Protein AF-A0A0K0ETH6-F1 (afdb_monomer_lite)

Radius of gyration: 36.48 Å; chains: 1; bounding box: 104×63×107 Å

pLDDT: mean 75.82, std 18.04, range [32.09, 97.75]

Foldseek 3Di:
DDVVVVVPDQQAAAAFFWADEPVDQDTAAADPQWGFDPPPRNRHTDHFPAADFLLLVLLVVLLLCQLVVVLVVVLVVVLVVVVVVVVVVVVVVVVVVVVVVVVVVVVVVVVVVVVVVVPPVDDDDDDDDPPVVVVVVVVVVVVVVVVVVPPPPPPDPPDPVNVCLSCVLSVLSNVLSCVLRVVLLVCLCCCFPVHNDNTFGWPDDLDLCLVPSVNSNPPPPPPPDDPVSVPCPDYYPHSGPPLLVSSLSSLVVSLVSLVVSLVVCCVVCVVPDDDDCVSSVVSNVSSVVSNVCCSVPVSVCSVCVLVVLQVVLLVLLLVLQVPFDPPRVVSVVVCCVPPVPSVVSNVVSLVSNLSSQLSVCSSPDVDPVSNVVSNVVSCCCVVVVVVVCVVCVVVVVVVVVVVCVVVVVVVCPDPVVVVVVVVVVVVVVVVVVD

Sequence (434 aa):
MNIDTLLNESPPPCPSICGRTNDSNICGPCPYGTKTFIGNKNSLCMPCIERLSWFETCFLIFYFAVPFIINGKRIVLNYFYIDCLSRWKDYENIEIYDDEKTFKFEDSEISKNDDILKNEDNKIENNIEEEDVIDVIEELDVIERQSLSGSDYDYEKRTTKENIMAYLPFIEHLVILIIETIIPTFLSIYLIPPSFSFIVNSCRTDDLRDWYPFFNSVPEFSKGTNFLTRKSKSCSYEIVFPLFSLPILYSIISLFVYIITRTTIYLFSRFRYTLSSTPIHVGLWVYPIQLFLHLFFGGIIYTYFPFICIIYSFRQYSHDLDELSAPFLTSLYNELKTNLLFLFKIIICTLIYYLAFFSMFSKYHESRLDFFTAAVFSIIPTILFPQLKRFFKPFLKDKDTNYQQQNGEDFFNSEEMLQLREALRENRERRNEL

Secondary structure (DSSP, 8-state):
--HHHHHSSPPPPPSTT-BB-TT-SS-BPPPTTEEPPTT-TT-B-EE--EEPPHHHHHHHHHHHHHHHHHHHHHHHHHHHHHHHHHHHHHHHHHHHHHHHHHHHHHHHHHHHHHHHTTTTTS-------TTHHHHHHHHHHHHHHHHHHHSSS------HHHHHHHHHHHHHHHHHHHHHHHHHHHHHHHHSSSTT-SPPEE-----HHHH-GGGG----S-SSS-GGGTT-----S-SSTTTTHHHHHHHHHHHHHHHHHHHHHHHHHTTTS---SHHHHHHHHHHHHHHHHHHHHHHHHHHHHHHHHHHHHHHHHHHHHHSPPSSHHHHHHHHHHH-HHHHHHHHHHHHHHHHHHHHHHHHH---THHHHHHHHHHHHHHHHHHHHHHHHHHHHHHHHHHHHHHHHHHHHT-HHHHHHHHHHHHHHHHHHH-

InterPro domains:
  IPR008485 JNK1/MAPK8-associated membrane protein [PF05571] (172-394)
  IPR008485 JNK1/MAPK8-associated membrane protein [PTHR12740] (12-391)

Structure (mmCIF, N/CA/C/O backbone):
data_AF-A0A0K0ETH6-F1
#
_entry.id   AF-A0A0K0ETH6-F1
#
loop_
_atom_site.group_PDB
_atom_site.id
_atom_site.type_symbol
_atom_site.label_atom_id
_atom_site.label_alt_id
_atom_site.label_comp_id
_atom_site.label_asym_id
_atom_site.label_entity_id
_atom_site.label_seq_id
_atom_site.pdbx_PDB_ins_code
_atom_site.Cartn_x
_atom_site.Cartn_y
_atom_site.Cartn_z
_atom_site.occupancy
_atom_site.B_iso_or_equiv
_atom_site.auth_seq_id
_atom_site.auth_comp_id
_atom_site.auth_asym_id
_atom_site.auth_atom_id
_atom_site.pdbx_PDB_model_num
ATOM 1 N N . MET A 1 1 ? -46.481 -14.954 37.388 1.00 38.75 1 MET A N 1
ATOM 2 C CA . MET A 1 1 ? -45.051 -14.915 37.011 1.00 38.75 1 MET A CA 1
ATOM 3 C C . MET A 1 1 ? -44.347 -14.025 38.010 1.00 38.75 1 MET A C 1
ATOM 5 O O . MET A 1 1 ? -44.815 -12.913 38.214 1.00 38.75 1 MET A O 1
ATOM 9 N N . ASN A 1 2 ? -43.325 -14.537 38.697 1.00 42.53 2 ASN A N 1
ATOM 10 C CA . ASN A 1 2 ? -42.623 -13.776 39.725 1.00 42.53 2 ASN A CA 1
ATOM 11 C C . ASN A 1 2 ? -41.665 -12.778 39.047 1.00 42.53 2 ASN A C 1
ATOM 13 O O . ASN A 1 2 ? -40.965 -13.145 38.101 1.00 42.53 2 ASN A O 1
ATOM 17 N N . ILE A 1 3 ? -41.660 -11.518 39.478 1.00 53.91 3 ILE A N 1
ATOM 18 C CA . ILE A 1 3 ? -40.827 -10.458 38.879 1.00 53.91 3 ILE A CA 1
ATOM 19 C C . ILE A 1 3 ? -39.336 -10.800 39.042 1.00 53.91 3 ILE A C 1
ATOM 21 O O . ILE A 1 3 ? -38.544 -10.564 38.134 1.00 53.91 3 ILE A O 1
ATOM 25 N N . ASP A 1 4 ? -38.988 -11.496 40.125 1.00 47.59 4 ASP A N 1
ATOM 26 C CA . ASP A 1 4 ? -37.625 -11.955 40.408 1.00 47.59 4 ASP A CA 1
ATOM 27 C C . ASP A 1 4 ? -37.131 -13.014 39.407 1.00 47.59 4 ASP A C 1
ATOM 29 O O . ASP A 1 4 ? -35.952 -13.046 39.062 1.00 47.59 4 ASP A O 1
ATOM 33 N N . THR A 1 5 ? -38.032 -13.849 38.868 1.00 48.22 5 THR A N 1
ATOM 34 C CA . THR A 1 5 ? -37.679 -14.805 37.799 1.00 48.22 5 THR A CA 1
ATOM 35 C C . THR A 1 5 ? -37.432 -14.130 36.449 1.00 48.22 5 THR A C 1
ATOM 37 O O . THR A 1 5 ? -36.639 -14.648 35.677 1.00 48.22 5 THR A O 1
ATOM 40 N N . LEU A 1 6 ? -38.033 -12.962 36.179 1.00 49.34 6 LEU A N 1
ATOM 41 C CA . LEU A 1 6 ? -37.735 -12.162 34.978 1.00 49.34 6 LEU A CA 1
ATOM 42 C C . LEU A 1 6 ? -36.448 -11.333 35.126 1.00 49.34 6 LEU A C 1
ATOM 44 O O . LEU A 1 6 ? -35.823 -10.998 34.125 1.00 49.34 6 LEU A O 1
ATOM 48 N N . LEU A 1 7 ? -36.050 -10.994 36.356 1.00 53.75 7 LEU A N 1
ATOM 49 C CA . LEU A 1 7 ? -34.825 -10.235 36.640 1.00 53.75 7 LEU A CA 1
ATOM 50 C C . LEU A 1 7 ? -33.562 -11.109 36.666 1.00 53.75 7 LEU A C 1
ATOM 52 O O . LEU A 1 7 ? -32.479 -10.604 36.386 1.00 53.75 7 LEU A O 1
ATOM 56 N N . ASN A 1 8 ? -33.697 -12.405 36.969 1.00 53.88 8 ASN A N 1
ATOM 57 C CA . ASN A 1 8 ? -32.583 -13.361 36.961 1.00 53.88 8 ASN A CA 1
ATOM 58 C C . ASN A 1 8 ? -32.344 -14.038 35.601 1.00 53.88 8 ASN A C 1
ATOM 60 O O . ASN A 1 8 ? -31.378 -14.791 35.459 1.00 53.88 8 ASN A O 1
ATOM 64 N N . GLU A 1 9 ? -33.190 -13.795 34.599 1.00 63.41 9 GLU A N 1
ATOM 65 C CA . GLU A 1 9 ? -32.911 -14.250 33.239 1.00 63.41 9 GLU A CA 1
ATOM 66 C C . GLU A 1 9 ? -31.835 -13.367 32.602 1.00 63.41 9 GLU A C 1
ATOM 68 O O . GLU A 1 9 ? -31.901 -12.137 32.627 1.00 63.41 9 GLU A O 1
ATOM 73 N N . SER A 1 10 ? -30.822 -14.013 32.018 1.00 68.94 10 SER A N 1
ATOM 74 C CA . SER A 1 10 ? -29.801 -13.336 31.221 1.00 68.94 10 SER A CA 1
ATOM 75 C C . SER A 1 10 ? -30.487 -12.432 30.193 1.00 68.94 10 SER A C 1
ATOM 77 O O . SER A 1 10 ? -31.340 -12.923 29.444 1.00 68.94 10 SER A O 1
ATOM 79 N N . PRO A 1 11 ? -30.136 -11.139 30.123 1.00 72.50 11 PRO A N 1
ATOM 80 C CA . PRO A 1 11 ? -30.826 -10.213 29.244 1.00 72.50 11 PRO A CA 1
ATOM 81 C C . PRO A 1 11 ? -30.662 -10.656 27.780 1.00 72.50 11 PRO A C 1
ATOM 83 O O . PRO A 1 11 ? -29.593 -11.155 27.412 1.00 72.50 11 PRO A O 1
ATOM 86 N N . PRO A 1 12 ? -31.687 -10.471 26.924 1.00 75.62 12 PRO A N 1
ATOM 87 C CA . PRO A 1 12 ? -31.698 -11.013 25.564 1.00 75.62 12 PRO A CA 1
ATOM 88 C C . PRO A 1 12 ? -30.468 -10.554 24.769 1.00 75.62 12 PRO A C 1
ATOM 90 O O . PRO A 1 12 ? -29.961 -9.461 25.038 1.00 75.62 12 PRO A O 1
ATOM 93 N N . PRO A 1 13 ? -29.977 -11.333 23.792 1.00 77.31 13 PRO A N 1
ATOM 94 C CA . PRO A 1 13 ? -28.817 -10.944 22.998 1.00 77.31 13 PRO A CA 1
ATOM 95 C C . PRO A 1 13 ? -29.062 -9.604 22.296 1.00 77.31 13 PRO A C 1
ATOM 97 O O . PRO A 1 13 ? -30.177 -9.294 21.864 1.00 77.31 13 PRO A O 1
ATOM 100 N N . CYS A 1 14 ? -28.011 -8.797 22.196 1.00 78.44 14 CYS A N 1
ATOM 101 C CA . CYS A 1 14 ? -28.072 -7.527 21.494 1.00 78.44 14 CYS A CA 1
ATOM 102 C C . CYS A 1 14 ? -28.240 -7.744 19.983 1.00 78.44 14 CYS A C 1
ATOM 104 O O . CYS A 1 14 ? -27.740 -8.729 19.438 1.00 78.44 14 CYS A O 1
ATOM 106 N N . PRO A 1 15 ? -28.951 -6.839 19.287 1.00 74.75 15 PRO A N 1
ATOM 107 C CA . PRO A 1 15 ? -29.148 -6.963 17.850 1.00 74.75 15 PRO A CA 1
ATOM 108 C C . PRO A 1 15 ? -27.839 -6.727 17.086 1.00 74.75 15 PRO A C 1
ATOM 110 O O . PRO A 1 15 ? -27.066 -5.833 17.427 1.00 74.75 15 PRO A O 1
ATOM 113 N N . SER A 1 16 ? -27.644 -7.473 15.993 1.00 72.69 16 SER A N 1
ATOM 114 C CA . SER A 1 16 ? -26.513 -7.305 15.068 1.00 72.69 16 SER A CA 1
ATOM 115 C C . SER A 1 16 ? -25.158 -7.282 15.804 1.00 72.69 16 SER A C 1
ATOM 117 O O . SER A 1 16 ? -24.891 -8.163 16.616 1.00 72.69 16 SER A O 1
ATOM 119 N N . ILE A 1 17 ? -24.311 -6.286 15.531 1.00 76.25 17 ILE A N 1
ATOM 120 C CA . ILE A 1 17 ? -22.957 -6.125 16.085 1.00 76.25 17 ILE A CA 1
ATOM 121 C C . ILE A 1 17 ? -22.964 -5.155 17.286 1.00 76.25 17 ILE A C 1
ATOM 123 O O . ILE A 1 17 ? -21.975 -4.499 17.607 1.00 76.25 17 ILE A O 1
ATOM 127 N N . CYS A 1 18 ? -24.107 -5.009 17.963 1.00 82.00 18 CYS A N 1
ATOM 128 C CA . CYS A 1 18 ? -24.177 -4.302 19.242 1.00 82.00 18 CYS A CA 1
ATOM 129 C C . CYS A 1 18 ? -23.638 -5.184 20.372 1.00 82.00 18 CYS A C 1
ATOM 131 O O . CYS A 1 18 ? -23.756 -6.411 20.333 1.00 82.00 18 CYS A O 1
ATOM 133 N N . GLY A 1 19 ? -23.145 -4.546 21.430 1.00 85.44 19 GLY A N 1
ATOM 134 C CA . GLY A 1 19 ? -22.772 -5.238 22.654 1.00 85.44 19 GLY A CA 1
ATOM 135 C C . GLY A 1 19 ? -23.094 -4.472 23.927 1.00 85.44 19 GLY A C 1
ATOM 136 O O . GLY A 1 19 ? -23.619 -3.359 23.897 1.00 85.44 19 GLY A O 1
ATOM 137 N N . ARG A 1 20 ? -22.804 -5.110 25.057 1.00 85.81 20 ARG A N 1
ATOM 138 C CA . ARG A 1 20 ? -22.925 -4.555 26.408 1.00 85.81 20 ARG A CA 1
ATOM 139 C C . ARG A 1 20 ? -21.550 -4.362 27.024 1.00 85.81 20 ARG A C 1
ATOM 141 O O . ARG A 1 20 ? -20.663 -5.191 26.831 1.00 85.81 20 ARG A O 1
ATOM 148 N N . THR A 1 21 ? -21.396 -3.306 27.807 1.00 85.12 21 THR A N 1
ATOM 149 C CA . THR A 1 21 ? -20.280 -3.165 28.749 1.00 85.12 21 THR A CA 1
ATOM 150 C C . THR A 1 21 ? -20.641 -3.852 30.071 1.00 85.12 21 THR A C 1
ATOM 152 O O . THR A 1 21 ? -21.822 -4.035 30.358 1.00 85.12 21 THR A O 1
ATOM 155 N N . ASN A 1 22 ? -19.648 -4.244 30.881 1.00 78.19 22 ASN A N 1
ATOM 156 C CA . ASN A 1 22 ? -19.870 -4.978 32.143 1.00 78.19 22 ASN A CA 1
ATOM 157 C C . ASN A 1 22 ? -20.860 -4.287 33.102 1.00 78.19 22 ASN A C 1
ATOM 159 O O . ASN A 1 22 ? -21.547 -4.965 33.858 1.00 78.19 22 ASN A O 1
ATOM 163 N N . ASP A 1 23 ? -20.961 -2.959 33.033 1.00 74.81 23 ASP A N 1
ATOM 164 C CA . ASP A 1 23 ? -21.753 -2.147 33.960 1.00 74.81 23 ASP A CA 1
ATOM 165 C C . ASP A 1 23 ? -23.173 -1.835 33.452 1.00 74.81 23 ASP A C 1
ATOM 167 O O . ASP A 1 23 ? -23.941 -1.157 34.136 1.00 74.81 23 ASP A O 1
ATOM 171 N N . SER A 1 24 ? -23.544 -2.285 32.244 1.00 78.19 24 SER A N 1
ATOM 172 C CA . SER A 1 24 ? -24.794 -1.881 31.591 1.00 78.19 24 SER A CA 1
ATOM 173 C C . SER A 1 24 ? -25.558 -3.046 30.964 1.00 78.19 24 SER A C 1
ATOM 175 O O . SER A 1 24 ? -25.064 -3.760 30.095 1.00 78.19 24 SER A O 1
ATOM 177 N N . ASN A 1 25 ? -26.844 -3.158 31.309 1.00 77.81 25 ASN A N 1
ATOM 178 C CA . ASN A 1 25 ? -27.786 -4.056 30.630 1.00 77.81 25 ASN A CA 1
ATOM 179 C C . ASN A 1 25 ? -28.265 -3.509 29.269 1.00 77.81 25 ASN A C 1
ATOM 181 O O . ASN A 1 25 ? -28.985 -4.197 28.535 1.00 77.81 25 ASN A O 1
ATOM 185 N N . ILE A 1 26 ? -27.870 -2.283 28.913 1.00 81.75 26 ILE A N 1
ATOM 186 C CA . ILE A 1 26 ? -28.287 -1.594 27.691 1.00 81.75 26 ILE A CA 1
ATOM 187 C C . ILE A 1 26 ? -27.342 -1.976 26.549 1.00 81.75 26 ILE A C 1
ATOM 189 O O . ILE A 1 26 ? -26.128 -1.828 26.653 1.00 81.75 26 ILE A O 1
ATOM 193 N N . CYS A 1 27 ? -27.913 -2.442 25.441 1.00 82.25 27 CYS A N 1
ATOM 194 C CA . CYS A 1 27 ? -27.169 -2.690 24.211 1.00 82.25 27 CYS A CA 1
ATOM 195 C C . CYS A 1 27 ? -26.740 -1.370 23.565 1.00 82.25 27 CYS A C 1
ATOM 197 O O . CYS A 1 27 ? -27.573 -0.490 23.338 1.00 82.25 27 CYS A O 1
ATOM 199 N N . GLY A 1 28 ? -25.464 -1.265 23.216 1.00 83.56 28 GLY A N 1
ATOM 200 C CA . GLY A 1 28 ? -24.889 -0.100 22.560 1.00 83.56 28 GLY A CA 1
ATOM 201 C C . GLY A 1 28 ? -23.697 -0.464 21.674 1.00 83.56 28 GLY A C 1
ATOM 202 O O . GLY A 1 28 ? -23.414 -1.646 21.450 1.00 83.56 28 GLY A O 1
ATOM 203 N N . PRO A 1 29 ? -23.005 0.541 21.121 1.00 83.94 29 PRO A N 1
ATOM 204 C CA . PRO A 1 29 ? -21.760 0.308 20.410 1.00 83.94 29 PRO A CA 1
ATOM 205 C C . PRO A 1 29 ? -20.664 -0.136 21.387 1.00 83.94 29 PRO A C 1
ATOM 207 O O . PRO A 1 29 ? -20.523 0.430 22.472 1.00 83.94 29 PRO A O 1
ATOM 210 N N . CYS A 1 30 ? -19.872 -1.130 20.988 1.00 86.06 30 CYS A N 1
ATOM 211 C CA . CYS A 1 30 ? -18.699 -1.519 21.759 1.00 86.06 30 CYS A CA 1
ATOM 212 C C . CYS A 1 30 ? -17.634 -0.412 21.730 1.00 86.06 30 CYS A C 1
ATOM 214 O O . CYS A 1 30 ? -17.462 0.231 20.689 1.00 86.06 30 CYS A O 1
ATOM 216 N N . PRO A 1 31 ? -16.936 -0.162 22.854 1.00 87.06 31 PRO A N 1
ATOM 217 C CA . PRO A 1 31 ? -15.847 0.805 22.893 1.00 87.06 31 PRO A CA 1
ATOM 218 C C . PRO A 1 31 ? -14.707 0.412 21.943 1.00 87.06 31 PRO A C 1
ATOM 220 O O . PRO A 1 31 ? -14.539 -0.754 21.583 1.00 87.06 31 PRO A O 1
ATOM 223 N N . TYR A 1 32 ? -13.912 1.405 21.549 1.00 87.25 32 TYR A N 1
ATOM 224 C CA . TYR A 1 32 ? -12.754 1.238 20.671 1.00 87.25 32 TYR A CA 1
ATOM 225 C C . TYR A 1 32 ? -11.799 0.137 21.171 1.00 87.25 32 TYR A C 1
ATOM 227 O O . TYR A 1 32 ? -11.487 0.085 22.361 1.00 87.25 32 TYR A O 1
ATOM 235 N N . GLY A 1 33 ? -11.355 -0.752 20.276 1.00 88.19 33 GLY A N 1
ATOM 236 C CA . GLY A 1 33 ? -10.513 -1.905 20.627 1.00 88.19 33 GLY A CA 1
ATOM 237 C C . GLY A 1 33 ? -11.254 -3.079 21.289 1.00 88.19 33 GLY A C 1
ATOM 238 O O . GLY A 1 33 ? -10.616 -3.978 21.842 1.00 88.19 33 GLY A O 1
ATOM 239 N N . THR A 1 34 ? -12.590 -3.092 21.255 1.00 88.56 34 THR A N 1
ATOM 240 C CA . THR A 1 34 ? -13.409 -4.199 21.769 1.00 88.56 34 THR A CA 1
ATOM 241 C C . THR A 1 34 ? -14.426 -4.668 20.725 1.00 88.56 34 THR A C 1
ATOM 243 O O . THR A 1 34 ? -14.954 -3.857 19.964 1.00 88.56 34 THR A O 1
ATOM 246 N N . LYS A 1 35 ? -14.726 -5.973 20.695 1.00 86.00 35 LYS A N 1
ATOM 247 C CA . LYS A 1 35 ? -15.758 -6.564 19.823 1.00 86.00 35 LYS A CA 1
ATOM 248 C C . LYS A 1 35 ? -16.687 -7.496 20.595 1.00 86.00 35 LYS A C 1
ATOM 250 O O . LYS A 1 35 ? -16.328 -8.010 21.655 1.00 86.00 35 LYS A O 1
ATOM 255 N N . THR A 1 36 ? -17.877 -7.747 20.053 1.00 83.50 36 THR A N 1
ATOM 256 C CA . THR A 1 36 ? -18.695 -8.890 20.473 1.00 83.50 36 THR A CA 1
ATOM 257 C C . THR A 1 36 ? -18.325 -10.119 19.651 1.00 83.50 36 THR A C 1
ATOM 259 O O . THR A 1 36 ? -18.040 -10.028 18.459 1.00 83.50 36 THR A O 1
ATOM 262 N N . PHE A 1 37 ? -18.330 -11.289 20.286 1.00 76.25 37 PHE A N 1
ATOM 263 C CA . PHE A 1 37 ? -18.183 -12.557 19.578 1.00 76.25 37 PHE A CA 1
ATOM 264 C C . PHE A 1 37 ? -19.560 -13.101 19.197 1.00 76.25 37 PHE A C 1
ATOM 266 O O . PHE A 1 37 ? -20.461 -13.194 20.041 1.00 76.25 37 PHE A O 1
ATOM 273 N N . ILE A 1 38 ? -19.713 -13.484 17.928 1.00 69.19 38 ILE A N 1
ATOM 274 C CA . ILE A 1 38 ? -20.918 -14.146 17.421 1.00 69.19 38 ILE A CA 1
ATOM 275 C C . ILE A 1 38 ? -21.106 -15.453 18.205 1.00 69.19 38 ILE A C 1
ATOM 277 O O . ILE A 1 38 ? -20.204 -16.281 18.274 1.00 69.19 38 ILE A O 1
ATOM 281 N N . GLY A 1 39 ? -22.270 -15.620 18.838 1.00 67.00 39 GLY A N 1
ATOM 282 C CA . GLY A 1 39 ? -22.587 -16.778 19.685 1.00 67.00 39 GLY A CA 1
ATOM 283 C C . GLY A 1 39 ? -22.498 -16.528 21.196 1.00 67.00 39 GLY A C 1
ATOM 284 O O . GLY A 1 39 ? -22.992 -17.349 21.971 1.00 67.00 39 GLY A O 1
ATOM 285 N N . ASN A 1 40 ? -21.962 -15.385 21.647 1.00 71.62 40 ASN A N 1
ATOM 286 C CA . ASN A 1 40 ? -22.077 -15.005 23.055 1.00 71.62 40 ASN A CA 1
ATOM 287 C C . ASN A 1 40 ? -23.534 -14.628 23.379 1.00 71.62 40 ASN A C 1
ATOM 289 O O . ASN A 1 40 ? -24.024 -13.591 22.930 1.00 71.62 40 ASN A O 1
ATOM 293 N N . LYS A 1 41 ? -24.206 -15.446 24.201 1.00 71.38 41 LYS A N 1
ATOM 294 C CA . LYS A 1 41 ? -25.609 -15.243 24.609 1.00 71.38 41 LYS A CA 1
ATOM 295 C C . LYS A 1 41 ? -25.866 -13.865 25.230 1.00 71.38 41 LYS A C 1
ATOM 297 O O . LYS A 1 41 ? -26.945 -13.315 25.043 1.00 71.38 41 LYS A O 1
ATOM 302 N N . ASN A 1 42 ? -24.873 -13.300 25.919 1.00 79.94 42 ASN A N 1
ATOM 303 C CA . ASN A 1 42 ? -25.017 -12.029 26.631 1.00 79.94 42 ASN A CA 1
ATOM 304 C C . ASN A 1 42 ? -24.625 -10.810 25.780 1.00 79.94 42 ASN A C 1
ATOM 306 O O . ASN A 1 42 ? -24.842 -9.679 26.222 1.00 79.94 42 ASN A O 1
ATOM 310 N N . SER A 1 43 ? -24.039 -11.029 24.593 1.00 83.06 43 SER A N 1
ATOM 311 C CA . SER A 1 43 ? -23.492 -9.982 23.716 1.00 83.06 43 SER A CA 1
ATOM 312 C C . SER A 1 43 ? -22.540 -9.019 24.442 1.00 83.06 43 SER A C 1
ATOM 314 O O . SER A 1 43 ? -22.608 -7.809 24.255 1.00 83.06 43 SER A O 1
ATOM 316 N N . LEU A 1 44 ? -21.662 -9.536 25.303 1.00 86.88 44 LEU A N 1
ATOM 317 C CA . LEU A 1 44 ? -20.697 -8.712 26.035 1.00 86.88 44 LEU A CA 1
ATOM 318 C C . LEU A 1 44 ? -19.565 -8.242 25.105 1.00 86.88 44 LEU A C 1
ATOM 320 O O . LEU A 1 44 ? -19.021 -9.050 24.348 1.00 86.88 44 LEU A O 1
ATOM 324 N N . CYS A 1 45 ? -19.200 -6.962 25.181 1.00 88.69 45 CYS A N 1
ATOM 325 C CA . CYS A 1 45 ? -18.022 -6.413 24.512 1.00 88.69 45 CYS A CA 1
ATOM 326 C C . CYS A 1 45 ? -16.760 -6.909 25.224 1.00 88.69 45 CYS A C 1
ATOM 328 O O . CYS A 1 45 ? -16.571 -6.653 26.413 1.00 88.69 45 CYS A O 1
ATOM 330 N N . MET A 1 46 ? -15.896 -7.610 24.496 1.00 88.31 46 MET A N 1
ATOM 331 C CA . MET A 1 46 ? -14.624 -8.111 25.009 1.00 88.31 46 MET A CA 1
ATOM 332 C C . MET A 1 46 ? -13.462 -7.374 24.340 1.00 88.31 46 MET A C 1
ATOM 334 O O . MET A 1 46 ? -13.541 -7.075 23.145 1.00 88.31 46 MET A O 1
ATOM 338 N N . PRO A 1 47 ? -12.384 -7.072 25.082 1.00 89.69 47 PRO A N 1
ATOM 339 C CA . PRO A 1 47 ? -11.194 -6.472 24.501 1.00 89.69 47 PRO A CA 1
ATOM 340 C C . PRO A 1 47 ? -10.532 -7.425 23.514 1.00 89.69 47 PRO A C 1
ATOM 342 O O . PRO A 1 47 ? -10.487 -8.639 23.723 1.00 89.69 47 PRO A O 1
ATOM 345 N N . CYS A 1 48 ? -9.988 -6.856 22.448 1.00 90.38 48 CYS A N 1
ATOM 346 C CA . CYS A 1 48 ? -9.214 -7.614 21.484 1.00 90.38 48 CYS A CA 1
ATOM 347 C C . CYS A 1 48 ? -7.811 -7.854 22.045 1.00 90.38 48 CYS A C 1
ATOM 349 O O . CYS A 1 48 ? -7.053 -6.919 22.304 1.00 90.38 48 CYS A O 1
ATOM 351 N N . ILE A 1 49 ? -7.516 -9.127 22.317 1.00 91.06 49 ILE A N 1
ATOM 352 C CA . ILE A 1 49 ? -6.265 -9.597 22.938 1.00 91.06 49 ILE A CA 1
ATOM 353 C C . ILE A 1 49 ? -5.478 -10.495 21.962 1.00 91.06 49 ILE A C 1
ATOM 355 O O . ILE A 1 49 ? -4.341 -10.878 22.229 1.00 91.06 49 ILE A O 1
ATOM 359 N N . GLU A 1 50 ? -6.063 -10.842 20.814 1.00 91.25 50 GLU A N 1
ATOM 360 C CA . GLU A 1 50 ? -5.400 -11.675 19.813 1.00 91.25 50 GLU A CA 1
ATOM 361 C C . GLU A 1 50 ? -4.245 -10.903 19.171 1.00 91.25 50 GLU A C 1
ATOM 363 O O . GLU A 1 50 ? -4.298 -9.686 19.008 1.00 91.25 50 GLU A O 1
ATOM 368 N N . ARG A 1 51 ? -3.174 -11.610 18.807 1.00 91.62 51 ARG A N 1
ATOM 369 C CA . ARG A 1 51 ? -2.071 -11.012 18.048 1.00 91.62 51 ARG A CA 1
ATOM 370 C C . ARG A 1 51 ? -2.446 -10.921 16.576 1.00 91.62 51 ARG A C 1
ATOM 372 O O . ARG A 1 51 ? -3.245 -11.719 16.094 1.00 91.62 51 ARG A O 1
ATOM 379 N N . LEU A 1 52 ? -1.806 -9.994 15.867 1.00 92.56 52 LEU A N 1
ATOM 380 C CA . LEU A 1 52 ? -1.899 -9.936 14.415 1.00 92.56 52 LEU A CA 1
ATOM 381 C C . LEU A 1 52 ? -1.477 -11.271 13.788 1.00 92.56 52 LEU A C 1
ATOM 383 O O . LEU A 1 52 ? -0.390 -11.787 14.060 1.00 92.56 52 LEU A O 1
ATOM 387 N N . SER A 1 53 ? -2.329 -11.805 12.922 1.00 91.50 53 SER A N 1
ATOM 388 C CA . SER A 1 53 ? -1.979 -12.927 12.060 1.00 91.50 53 SER A CA 1
ATOM 389 C C . SER A 1 53 ? -0.926 -12.514 11.027 1.00 91.50 53 SER A C 1
ATOM 391 O O . SER A 1 53 ? -0.702 -11.330 10.744 1.00 91.50 53 SER A O 1
ATOM 393 N N . TRP A 1 54 ? -0.273 -13.502 10.418 1.00 91.81 54 TRP A N 1
ATOM 394 C CA . TRP A 1 54 ? 0.694 -13.256 9.348 1.00 91.81 54 TRP A CA 1
ATOM 395 C C . TRP A 1 54 ? 0.064 -12.549 8.143 1.00 91.81 54 TRP A C 1
ATOM 397 O O . TRP A 1 54 ? 0.662 -11.614 7.617 1.00 91.81 54 TRP A O 1
ATOM 407 N N . PHE A 1 55 ? -1.163 -12.919 7.763 1.00 92.75 55 PHE A N 1
ATOM 408 C CA . PHE A 1 55 ? -1.890 -12.274 6.669 1.00 92.75 55 PHE A CA 1
ATOM 409 C C . PHE A 1 55 ? -2.150 -10.786 6.945 1.00 92.75 55 PHE A C 1
ATOM 411 O O . PHE A 1 55 ? -1.838 -9.929 6.116 1.00 92.75 55 PHE A O 1
ATOM 418 N N . GLU A 1 56 ? -2.656 -10.474 8.139 1.00 94.31 56 GLU A N 1
ATOM 419 C CA . GLU A 1 56 ? -2.893 -9.102 8.601 1.00 94.31 56 GLU A CA 1
ATOM 420 C C . GLU A 1 56 ? -1.594 -8.286 8.657 1.00 94.31 56 GLU A C 1
ATOM 422 O O . GLU A 1 56 ? -1.556 -7.127 8.242 1.00 94.31 56 GLU A O 1
ATOM 427 N N . THR A 1 57 ? -0.502 -8.912 9.102 1.00 94.81 57 THR A N 1
ATOM 428 C CA . THR A 1 57 ? 0.831 -8.293 9.126 1.00 94.81 57 THR A CA 1
ATOM 429 C C . THR A 1 57 ? 1.298 -7.950 7.713 1.00 94.81 57 THR A C 1
ATOM 431 O O . THR A 1 57 ? 1.764 -6.838 7.466 1.00 94.81 57 THR A O 1
ATOM 434 N N . CYS A 1 58 ? 1.126 -8.865 6.756 1.00 95.31 58 CYS A N 1
ATOM 435 C CA . CYS A 1 58 ? 1.463 -8.617 5.357 1.00 95.31 58 CYS A CA 1
ATOM 436 C C . CYS A 1 58 ? 0.630 -7.498 4.738 1.00 95.31 58 CYS A C 1
ATOM 438 O O . CYS A 1 58 ? 1.175 -6.698 3.977 1.00 95.31 58 CYS A O 1
ATOM 440 N N . PHE A 1 59 ? -0.657 -7.415 5.077 1.00 96.31 59 PHE A N 1
ATOM 441 C CA . PHE A 1 59 ? -1.512 -6.318 4.638 1.00 96.31 59 PHE A CA 1
ATOM 442 C C . PHE A 1 59 ? -1.005 -4.961 5.147 1.00 96.31 59 PHE A C 1
ATOM 444 O O . PHE A 1 59 ? -0.913 -4.017 4.363 1.00 96.31 59 PHE A O 1
ATOM 451 N N . LEU A 1 60 ? -0.622 -4.858 6.426 1.00 96.88 60 LEU A N 1
ATOM 452 C CA . LEU A 1 60 ? -0.063 -3.614 6.970 1.00 96.88 60 LEU A CA 1
ATOM 453 C C . LEU A 1 60 ? 1.273 -3.246 6.315 1.00 96.88 60 LEU A C 1
ATOM 455 O O . LEU A 1 60 ? 1.472 -2.086 5.958 1.00 96.88 60 LEU A O 1
ATOM 459 N N . ILE A 1 61 ? 2.159 -4.225 6.094 1.00 96.19 61 ILE A N 1
ATOM 460 C CA . ILE A 1 61 ? 3.416 -4.013 5.356 1.00 96.19 61 ILE A CA 1
ATOM 461 C C . ILE A 1 61 ? 3.118 -3.479 3.954 1.00 96.19 61 ILE A C 1
ATOM 463 O O . ILE A 1 61 ? 3.714 -2.488 3.538 1.00 96.19 61 ILE A O 1
ATOM 467 N N . PHE A 1 62 ? 2.179 -4.103 3.239 1.00 96.44 62 PHE A N 1
ATOM 468 C CA . PHE A 1 62 ? 1.731 -3.639 1.930 1.00 96.44 62 PHE A CA 1
ATOM 469 C C . PHE A 1 62 ? 1.242 -2.187 1.999 1.00 96.44 62 PHE A C 1
ATOM 471 O O . PHE A 1 62 ? 1.741 -1.342 1.259 1.00 96.44 62 PHE A O 1
ATOM 478 N N . TYR A 1 63 ? 0.324 -1.877 2.916 1.00 97.19 63 TYR A N 1
ATOM 479 C CA . TYR A 1 63 ? -0.277 -0.549 3.025 1.00 97.19 63 TYR A CA 1
ATOM 480 C C . TYR A 1 63 ? 0.763 0.540 3.343 1.00 97.19 63 TYR A C 1
ATOM 482 O O . TYR A 1 63 ? 0.736 1.614 2.736 1.00 97.19 63 TYR A O 1
ATOM 490 N N . PHE A 1 64 ? 1.711 0.264 4.245 1.00 96.25 64 PHE A N 1
ATOM 491 C CA . PHE A 1 64 ? 2.785 1.202 4.603 1.00 96.25 64 PHE A CA 1
ATOM 492 C C . PHE A 1 64 ? 3.862 1.322 3.515 1.00 96.25 64 PHE A C 1
ATOM 494 O O . PHE A 1 64 ? 4.505 2.365 3.395 1.00 96.25 64 PHE A O 1
ATOM 501 N N . ALA A 1 65 ? 4.041 0.295 2.679 1.00 94.50 65 ALA A N 1
ATOM 502 C CA . ALA A 1 65 ? 4.980 0.329 1.561 1.00 94.50 65 ALA A CA 1
ATOM 503 C C . ALA A 1 65 ? 4.448 1.100 0.337 1.00 94.50 65 ALA A C 1
ATOM 505 O O . ALA A 1 65 ? 5.249 1.568 -0.474 1.00 94.50 65 ALA A O 1
ATOM 506 N N . VAL A 1 66 ? 3.128 1.267 0.181 1.00 94.12 66 VAL A N 1
ATOM 507 C CA . VAL A 1 66 ? 2.530 1.937 -0.993 1.00 94.12 66 VAL A CA 1
ATOM 508 C C . VAL A 1 66 ? 3.088 3.356 -1.222 1.00 94.12 66 VAL A C 1
ATOM 510 O O . VAL A 1 66 ? 3.576 3.607 -2.331 1.00 94.12 66 VAL A O 1
ATOM 513 N N . PRO A 1 67 ? 3.111 4.274 -0.230 1.00 92.81 67 PRO A N 1
ATOM 514 C CA . PRO A 1 67 ? 3.730 5.591 -0.404 1.00 92.81 67 PRO A CA 1
ATOM 515 C C . PRO A 1 67 ? 5.209 5.516 -0.771 1.00 92.81 67 PRO A C 1
ATOM 517 O O . PRO A 1 67 ? 5.654 6.2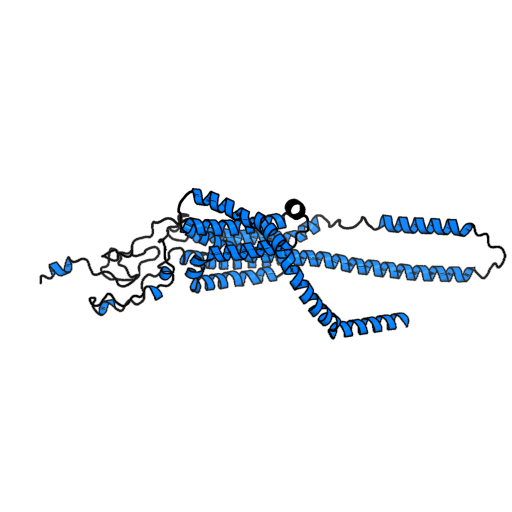54 -1.649 1.00 92.81 67 PRO A O 1
ATOM 520 N N . PHE A 1 68 ? 5.958 4.604 -0.140 1.00 92.62 68 PHE A N 1
ATOM 521 C CA . PHE A 1 68 ? 7.380 4.404 -0.419 1.00 92.62 68 PHE A CA 1
ATOM 522 C C . PHE A 1 68 ? 7.606 4.037 -1.889 1.00 92.62 68 PHE A C 1
ATOM 524 O O . PHE A 1 68 ? 8.441 4.639 -2.562 1.00 92.62 68 PHE A O 1
ATOM 531 N N . ILE A 1 69 ? 6.818 3.098 -2.416 1.00 91.44 69 ILE A N 1
ATOM 532 C CA . ILE A 1 69 ? 6.933 2.624 -3.798 1.00 91.44 69 ILE A CA 1
ATOM 533 C C . ILE A 1 69 ? 6.532 3.720 -4.793 1.00 91.44 69 ILE A C 1
ATOM 535 O O . ILE A 1 69 ? 7.257 3.963 -5.761 1.00 91.44 69 ILE A O 1
ATOM 539 N N . ILE A 1 70 ? 5.394 4.390 -4.580 1.00 90.94 70 ILE A N 1
ATOM 540 C CA . ILE A 1 70 ? 4.891 5.412 -5.513 1.00 90.94 70 ILE A CA 1
ATOM 541 C C . ILE A 1 70 ? 5.823 6.627 -5.539 1.00 90.94 70 ILE A C 1
ATOM 543 O O . ILE A 1 70 ? 6.253 7.051 -6.617 1.00 90.94 70 ILE A O 1
ATOM 547 N N . ASN A 1 71 ? 6.166 7.172 -4.370 1.00 89.75 71 ASN A N 1
ATOM 548 C CA . ASN A 1 71 ? 7.029 8.348 -4.282 1.00 89.75 71 ASN A CA 1
ATOM 549 C C . ASN A 1 71 ? 8.471 8.005 -4.678 1.00 89.75 71 ASN A C 1
ATOM 551 O O . ASN A 1 71 ? 9.098 8.778 -5.400 1.00 89.75 71 ASN A O 1
ATOM 555 N N . GLY A 1 72 ? 8.970 6.825 -4.299 1.00 89.44 72 GLY A N 1
ATOM 556 C CA . GLY A 1 72 ? 10.291 6.336 -4.695 1.00 89.44 72 GLY A CA 1
ATOM 557 C C . GLY A 1 72 ? 10.438 6.223 -6.211 1.00 89.44 72 GLY A C 1
ATOM 558 O O . GLY A 1 72 ? 11.382 6.777 -6.773 1.00 89.44 72 GLY A O 1
ATOM 559 N N . LYS A 1 73 ? 9.462 5.615 -6.903 1.00 86.62 73 LYS A N 1
ATOM 560 C CA . LYS A 1 73 ? 9.457 5.549 -8.376 1.00 86.62 73 LYS A CA 1
ATOM 561 C C . LYS A 1 73 ? 9.523 6.929 -9.023 1.00 86.62 73 LYS A C 1
ATOM 563 O O . LYS A 1 73 ? 10.230 7.105 -10.012 1.00 86.62 73 LYS A O 1
ATOM 568 N N . ARG A 1 74 ? 8.814 7.915 -8.470 1.00 85.12 74 ARG A N 1
ATOM 569 C CA . ARG A 1 74 ? 8.836 9.283 -9.003 1.00 85.12 74 ARG A CA 1
ATOM 570 C C . ARG A 1 74 ? 10.144 10.011 -8.734 1.00 85.12 74 ARG A C 1
ATOM 572 O O . ARG A 1 74 ? 10.592 10.740 -9.610 1.00 85.12 74 ARG A O 1
ATOM 579 N N . ILE A 1 75 ? 10.755 9.814 -7.568 1.00 85.62 75 ILE A N 1
ATOM 580 C CA . ILE A 1 75 ? 12.080 10.372 -7.264 1.00 85.62 75 ILE A CA 1
ATOM 581 C C . ILE A 1 75 ? 13.112 9.812 -8.248 1.00 85.62 75 ILE A C 1
ATOM 583 O O . ILE A 1 75 ? 13.865 10.587 -8.830 1.00 85.62 75 ILE A O 1
ATOM 587 N N . VAL A 1 76 ? 13.088 8.499 -8.497 1.00 84.62 76 VAL A N 1
ATOM 588 C CA . VAL A 1 76 ? 13.969 7.844 -9.478 1.00 84.62 76 VAL A CA 1
ATOM 589 C C . VAL A 1 76 ? 13.725 8.371 -10.894 1.00 84.62 76 VAL A C 1
ATOM 591 O O . VAL A 1 76 ? 14.679 8.729 -11.575 1.00 84.62 76 VAL A O 1
ATOM 594 N N . LEU A 1 77 ? 12.464 8.478 -11.328 1.00 81.81 77 LEU A N 1
ATOM 595 C CA . LEU A 1 77 ? 12.130 9.002 -12.657 1.00 81.81 77 LEU A CA 1
ATOM 596 C C . LEU A 1 77 ? 12.561 10.465 -12.826 1.00 81.81 77 LEU A C 1
ATOM 598 O O . LEU A 1 77 ? 13.113 10.825 -13.858 1.00 81.81 77 LEU A O 1
ATOM 602 N N . ASN A 1 78 ? 12.330 11.305 -11.815 1.00 79.62 78 ASN A N 1
ATOM 603 C CA . ASN A 1 78 ? 12.736 12.708 -11.841 1.00 79.62 78 ASN A CA 1
ATOM 604 C C . ASN A 1 78 ? 14.263 12.851 -11.851 1.00 79.62 78 ASN A C 1
ATOM 606 O O . ASN A 1 78 ? 14.780 13.723 -12.536 1.00 79.62 78 ASN A O 1
ATOM 610 N N . TYR A 1 79 ? 14.981 11.990 -11.127 1.00 80.19 79 TYR A N 1
ATOM 611 C CA . TYR A 1 79 ? 16.438 11.948 -11.188 1.00 80.19 79 TYR A CA 1
ATOM 612 C C . TYR A 1 79 ? 16.931 11.573 -12.587 1.00 80.19 79 TYR A C 1
ATOM 614 O O . TYR A 1 79 ? 17.746 12.295 -13.146 1.00 80.19 79 TYR A O 1
ATOM 622 N N . PHE A 1 80 ? 16.372 10.517 -13.183 1.00 75.50 80 PHE A N 1
ATOM 623 C CA . PHE A 1 80 ? 16.735 10.098 -14.537 1.00 75.50 80 PHE A CA 1
ATOM 624 C C . PHE A 1 80 ? 16.426 11.186 -15.573 1.00 75.50 80 PHE A C 1
ATOM 626 O O . PHE A 1 80 ? 17.232 11.454 -16.452 1.00 75.50 80 PHE A O 1
ATOM 633 N N . TYR A 1 81 ? 15.292 11.876 -15.430 1.00 71.44 81 TYR A N 1
ATOM 634 C CA . TYR A 1 81 ? 14.933 13.006 -16.286 1.00 71.44 81 TYR A CA 1
ATOM 635 C C . TYR A 1 81 ? 15.938 14.164 -16.179 1.00 71.44 81 TYR A C 1
ATOM 637 O O . TYR A 1 81 ? 16.354 14.711 -17.196 1.00 71.44 81 TYR A O 1
ATOM 645 N N . ILE A 1 82 ? 16.357 14.521 -14.960 1.00 69.56 82 ILE A N 1
ATOM 646 C CA . ILE A 1 82 ? 17.363 15.571 -14.738 1.00 69.56 82 ILE A CA 1
ATOM 647 C C . ILE A 1 82 ? 18.730 15.146 -15.290 1.00 69.56 82 ILE A C 1
ATOM 649 O O . ILE A 1 82 ? 19.399 15.961 -15.920 1.00 69.56 82 ILE A O 1
ATOM 653 N N . ASP A 1 83 ? 19.133 13.891 -15.088 1.00 69.62 83 ASP A N 1
ATOM 654 C CA . ASP A 1 83 ? 20.405 13.366 -15.593 1.00 69.62 83 ASP A CA 1
ATOM 655 C C . ASP A 1 83 ? 20.440 13.353 -17.131 1.00 69.62 83 ASP A C 1
ATOM 657 O O . ASP A 1 83 ? 21.385 13.860 -17.736 1.00 69.62 83 ASP A O 1
ATOM 661 N N . CYS A 1 84 ? 19.359 12.899 -17.778 1.00 66.25 84 CYS A N 1
ATOM 662 C CA . CYS A 1 84 ? 19.210 12.976 -19.232 1.00 66.25 84 CYS A CA 1
ATOM 663 C C . CYS A 1 84 ? 19.277 14.419 -19.749 1.00 66.25 84 CYS A C 1
ATOM 665 O O . CYS A 1 84 ? 19.979 14.667 -20.725 1.00 66.25 84 CYS A O 1
ATOM 667 N N . LEU A 1 85 ? 18.594 15.371 -19.102 1.00 62.19 85 LEU A N 1
ATOM 668 C CA . LEU A 1 85 ? 18.650 16.784 -19.493 1.00 62.19 85 LEU A CA 1
ATOM 669 C C . LEU A 1 85 ? 20.041 17.394 -19.304 1.00 62.19 85 LEU A C 1
ATOM 671 O O . LEU A 1 85 ? 20.468 18.185 -20.141 1.00 62.19 85 LEU A O 1
ATOM 675 N N . SER A 1 86 ? 20.747 17.036 -18.227 1.00 63.25 86 SER A N 1
ATOM 676 C CA . SER A 1 86 ? 22.126 17.483 -18.012 1.00 63.25 86 SER A CA 1
ATOM 677 C C . SER A 1 86 ? 23.017 17.016 -19.155 1.00 63.25 86 SER A C 1
ATOM 679 O O . SER A 1 86 ? 23.735 17.830 -19.721 1.00 63.25 86 SER A O 1
ATOM 681 N N . ARG A 1 87 ? 22.920 15.734 -19.531 1.00 59.88 87 ARG A N 1
ATOM 682 C CA . ARG A 1 87 ? 23.678 15.187 -20.663 1.00 59.88 87 ARG A CA 1
ATOM 683 C C . ARG A 1 87 ? 23.307 15.869 -21.977 1.00 59.88 87 ARG A C 1
ATOM 685 O O . ARG A 1 87 ? 24.189 16.157 -22.769 1.00 59.88 87 ARG A O 1
ATOM 692 N N . TRP A 1 88 ? 22.024 16.153 -22.200 1.00 52.66 88 TRP A N 1
ATOM 693 C CA . TRP A 1 88 ? 21.556 16.826 -23.417 1.00 52.66 88 TRP A CA 1
ATOM 694 C C . TRP A 1 88 ? 22.103 18.251 -23.547 1.00 52.66 88 TRP A C 1
ATOM 696 O O . TRP A 1 88 ? 22.551 18.645 -24.616 1.00 52.66 88 TRP A O 1
ATOM 706 N N . LYS A 1 89 ? 22.128 19.005 -22.444 1.00 59.69 89 LYS A N 1
ATOM 707 C CA . LYS A 1 89 ? 22.697 20.356 -22.426 1.00 59.69 89 LYS A CA 1
ATOM 708 C C . LYS A 1 89 ? 24.210 20.354 -22.650 1.00 59.69 89 LYS A C 1
ATOM 710 O O . LYS A 1 89 ? 24.734 21.289 -23.246 1.00 59.69 89 LYS A O 1
ATOM 715 N N . ASP A 1 90 ? 24.902 19.319 -22.174 1.00 58.41 90 ASP A N 1
ATOM 716 C CA . ASP A 1 90 ? 26.325 19.146 -22.458 1.00 58.41 90 ASP A CA 1
ATOM 717 C C . ASP A 1 90 ? 26.541 18.972 -23.979 1.00 58.41 90 ASP A C 1
ATOM 719 O O . ASP A 1 90 ? 27.380 19.677 -24.533 1.00 58.41 90 ASP A O 1
ATOM 723 N N . TYR A 1 91 ? 25.718 18.165 -24.671 1.00 52.78 91 TYR A N 1
ATOM 724 C CA . TYR A 1 91 ? 25.767 18.015 -26.140 1.00 52.78 91 TYR A CA 1
ATOM 725 C C . TYR A 1 91 ? 25.494 19.320 -26.906 1.00 52.78 91 TYR A C 1
ATOM 727 O O . TYR A 1 91 ? 26.215 19.623 -27.850 1.00 52.78 91 TYR A O 1
ATOM 735 N N . GLU A 1 92 ? 24.504 20.116 -26.491 1.00 52.22 92 GLU A N 1
ATOM 736 C CA . GLU A 1 92 ? 24.179 21.387 -27.164 1.00 52.22 92 GLU A CA 1
ATOM 737 C C . GLU A 1 92 ? 25.336 22.398 -27.078 1.00 52.22 92 GLU A C 1
ATOM 739 O O . GLU A 1 92 ? 25.624 23.105 -28.040 1.00 52.22 92 GLU A O 1
ATOM 744 N N . ASN A 1 93 ? 26.061 22.438 -25.952 1.00 53.28 93 ASN A N 1
ATOM 745 C CA . ASN A 1 93 ? 27.241 23.298 -25.845 1.00 53.28 93 ASN A CA 1
ATOM 746 C C . ASN A 1 93 ? 28.363 22.848 -26.794 1.00 53.28 93 ASN A C 1
ATOM 748 O O . ASN A 1 93 ? 29.102 23.695 -27.283 1.00 53.28 93 ASN A O 1
ATOM 752 N N . ILE A 1 94 ? 28.501 21.544 -27.050 1.00 53.66 94 ILE A N 1
ATOM 753 C CA . ILE A 1 94 ? 29.538 20.997 -27.936 1.00 53.66 94 ILE A CA 1
ATOM 754 C C . ILE A 1 94 ? 29.262 21.373 -29.392 1.00 53.66 94 ILE A C 1
ATOM 756 O O . ILE A 1 94 ? 30.170 21.872 -30.049 1.00 53.66 94 ILE A O 1
ATOM 760 N N . GLU A 1 95 ? 28.016 21.241 -29.862 1.00 53.91 95 GLU A N 1
ATOM 761 C CA . GLU A 1 95 ? 27.645 21.656 -31.225 1.00 53.91 95 GLU A CA 1
ATOM 762 C C . GLU A 1 95 ? 27.923 23.150 -31.459 1.00 53.91 95 GLU A C 1
ATOM 764 O O . GLU A 1 95 ? 28.490 23.514 -32.484 1.00 53.91 95 GLU A O 1
ATOM 769 N N . ILE A 1 96 ? 27.639 24.017 -30.478 1.00 51.53 96 ILE A N 1
ATOM 770 C CA . ILE A 1 96 ? 27.925 25.460 -30.590 1.00 51.53 96 ILE A CA 1
ATOM 771 C C . ILE A 1 96 ? 29.437 25.734 -30.688 1.00 51.53 96 ILE A C 1
ATOM 773 O O . ILE A 1 96 ? 29.854 26.625 -31.431 1.00 51.53 96 ILE A O 1
ATOM 777 N N . TYR A 1 97 ? 30.267 24.993 -29.947 1.00 46.59 97 TYR A N 1
ATOM 778 C CA . TYR A 1 97 ? 31.723 25.164 -29.994 1.00 46.59 97 TYR A CA 1
ATOM 779 C C . TYR A 1 97 ? 32.341 24.620 -31.280 1.00 46.59 97 TYR A C 1
ATOM 781 O O . TYR A 1 97 ? 33.281 25.237 -31.788 1.00 46.59 97 TYR A O 1
ATOM 789 N N . ASP A 1 98 ? 31.837 23.500 -31.797 1.00 54.16 98 ASP A N 1
ATOM 790 C CA . ASP A 1 98 ? 32.305 22.957 -33.068 1.00 54.16 98 ASP A CA 1
ATOM 791 C C . ASP A 1 98 ? 31.907 23.887 -34.214 1.00 54.16 98 ASP A C 1
ATOM 793 O O . ASP A 1 98 ? 32.800 24.302 -34.949 1.00 54.16 98 ASP A O 1
ATOM 797 N N . ASP A 1 99 ? 30.653 24.353 -34.274 1.00 52.44 99 ASP A N 1
ATOM 798 C CA . ASP A 1 99 ? 30.193 25.310 -35.289 1.00 52.44 99 ASP A CA 1
ATOM 799 C C . ASP A 1 99 ? 31.017 26.612 -35.271 1.00 52.44 99 ASP A C 1
ATOM 801 O O . ASP A 1 99 ? 31.472 27.069 -36.325 1.00 52.44 99 ASP A O 1
ATOM 805 N N . GLU A 1 100 ? 31.297 27.186 -34.091 1.00 48.41 100 GLU A N 1
ATOM 806 C CA . GLU A 1 100 ? 32.130 28.396 -33.969 1.00 48.41 100 GLU A CA 1
ATOM 807 C C . GLU A 1 100 ? 33.592 28.139 -34.381 1.00 48.41 100 GLU A C 1
ATOM 809 O O . GLU A 1 100 ? 34.266 29.031 -34.911 1.00 48.41 100 GLU A O 1
ATOM 814 N N . LYS A 1 101 ? 34.108 26.926 -34.150 1.00 50.44 101 LYS A N 1
ATOM 815 C CA . LYS A 1 101 ? 35.464 26.546 -34.551 1.00 50.44 101 LYS A CA 1
ATOM 816 C C . LYS A 1 101 ? 35.550 26.338 -36.062 1.00 50.44 101 LYS A C 1
ATOM 818 O O . LYS A 1 101 ? 36.489 26.866 -36.654 1.00 50.44 101 LYS A O 1
ATOM 823 N N . THR A 1 102 ? 34.583 25.664 -36.689 1.00 53.88 102 THR A N 1
ATOM 824 C CA . THR A 1 102 ? 34.502 25.561 -38.159 1.00 53.88 102 THR A CA 1
ATOM 825 C C . THR A 1 102 ? 34.370 26.932 -38.810 1.00 53.88 102 THR A C 1
ATOM 827 O O . THR A 1 102 ? 35.110 27.217 -39.747 1.00 53.88 102 THR A O 1
ATOM 830 N N . PHE A 1 103 ? 33.548 27.826 -38.250 1.00 47.53 103 PHE A N 1
ATOM 831 C CA . PHE A 1 103 ? 33.408 29.193 -38.760 1.00 47.53 103 PHE A CA 1
ATOM 832 C C . PHE A 1 103 ? 34.731 29.981 -38.694 1.00 47.53 103 PHE A C 1
ATOM 834 O O . PHE A 1 103 ? 35.127 30.637 -39.654 1.00 47.53 103 PHE A O 1
ATOM 841 N N . LYS A 1 104 ? 35.489 29.864 -37.591 1.00 48.31 104 LYS A N 1
ATOM 842 C CA . LYS A 1 104 ? 36.817 30.502 -37.477 1.00 48.31 104 LYS A CA 1
ATOM 843 C C . LYS A 1 104 ? 37.869 29.896 -38.408 1.00 48.31 104 LYS A C 1
ATOM 845 O O . LYS A 1 104 ? 38.809 30.600 -38.777 1.00 48.31 104 LYS A O 1
ATOM 850 N N . PHE A 1 105 ? 37.758 28.611 -38.749 1.00 51.41 105 PHE A N 1
ATOM 851 C CA . PHE A 1 105 ? 38.663 27.980 -39.710 1.00 51.41 105 PHE A CA 1
ATOM 852 C C . PHE A 1 105 ? 38.398 28.475 -41.136 1.00 51.41 105 PHE A C 1
ATOM 854 O O . PHE A 1 105 ? 39.367 28.854 -41.797 1.00 51.41 105 PHE A O 1
ATOM 861 N N . GLU A 1 106 ? 37.131 28.586 -41.553 1.00 52.38 106 GLU A N 1
ATOM 862 C CA . GLU A 1 106 ? 36.756 29.162 -42.856 1.00 52.38 106 GLU A CA 1
ATOM 863 C C . GLU A 1 106 ? 37.257 30.608 -43.013 1.00 52.38 106 GLU A C 1
ATOM 865 O O . GLU A 1 106 ? 37.904 30.927 -44.012 1.00 52.38 106 GLU A O 1
ATOM 870 N N . ASP A 1 107 ? 37.086 31.461 -41.996 1.00 52.00 107 ASP A N 1
ATOM 871 C CA . ASP A 1 107 ? 37.598 32.842 -42.034 1.00 52.00 107 ASP A CA 1
ATOM 872 C C . ASP A 1 107 ? 39.137 32.906 -42.173 1.00 52.00 107 ASP A C 1
ATOM 874 O O . ASP A 1 107 ? 39.683 33.827 -42.789 1.00 52.00 107 ASP A O 1
ATOM 878 N N . SER A 1 108 ? 39.861 31.925 -41.618 1.00 52.22 108 SER A N 1
ATOM 879 C CA . SER A 1 108 ? 41.330 31.878 -41.681 1.00 52.22 108 SER A CA 1
ATOM 880 C C . SER A 1 108 ? 41.872 31.362 -43.019 1.00 52.22 108 SER A C 1
ATOM 882 O O . SER A 1 108 ? 42.961 31.761 -43.443 1.00 52.22 108 SER A O 1
ATOM 884 N N . GLU A 1 109 ? 41.131 30.483 -43.696 1.00 53.00 109 GLU A N 1
ATOM 885 C CA . GLU A 1 109 ? 41.502 29.993 -45.025 1.00 53.00 109 GLU A CA 1
ATOM 886 C C . GLU A 1 109 ? 41.240 31.051 -46.097 1.00 53.00 109 GLU A C 1
ATOM 888 O O . GLU A 1 109 ? 42.076 31.239 -46.985 1.00 53.00 109 GLU A O 1
ATOM 893 N N . ILE A 1 110 ? 40.160 31.828 -45.958 1.00 53.25 110 ILE A N 1
ATOM 894 C CA . ILE A 1 110 ? 39.886 32.963 -46.848 1.00 53.25 110 ILE A CA 1
ATOM 895 C C . ILE A 1 110 ? 41.013 34.004 -46.750 1.00 53.25 110 ILE A C 1
ATOM 897 O O . ILE A 1 110 ? 41.500 34.476 -47.778 1.00 53.25 110 ILE A O 1
ATOM 901 N N . SER A 1 111 ? 41.526 34.296 -45.546 1.00 50.44 111 SER A N 1
ATOM 902 C CA . SER A 1 111 ? 42.632 35.255 -45.407 1.00 50.44 111 SER A CA 1
ATOM 903 C C . SER A 1 111 ? 43.958 34.749 -45.988 1.00 50.44 111 SER A C 1
ATOM 905 O O . SER A 1 111 ? 44.773 35.555 -46.427 1.00 50.44 111 SER A O 1
ATOM 907 N N . LYS A 1 112 ? 44.208 33.432 -45.984 1.00 50.69 112 LYS A N 1
ATOM 908 C CA . LYS A 1 112 ? 45.436 32.856 -46.563 1.00 50.69 112 LYS A CA 1
ATOM 909 C C . LYS A 1 112 ? 45.385 32.791 -48.086 1.00 50.69 112 LYS A C 1
ATOM 911 O O . LYS A 1 112 ? 46.403 33.041 -48.726 1.00 50.69 112 LYS A O 1
ATOM 916 N N . ASN A 1 113 ? 44.223 32.505 -48.668 1.00 49.75 113 ASN A N 1
ATOM 917 C CA . ASN A 1 113 ? 44.082 32.460 -50.124 1.00 49.75 113 ASN A CA 1
ATOM 918 C C . ASN A 1 113 ? 44.200 33.850 -50.770 1.00 49.75 113 ASN A C 1
ATOM 920 O O . ASN A 1 113 ? 44.785 33.964 -51.848 1.00 49.75 113 ASN A O 1
ATOM 924 N N . ASP A 1 114 ? 43.765 34.915 -50.090 1.00 49.25 114 ASP A N 1
ATOM 925 C CA . ASP A 1 114 ? 43.958 36.291 -50.572 1.00 49.25 114 ASP A CA 1
ATOM 926 C C . ASP A 1 114 ? 45.434 36.739 -50.573 1.00 49.25 114 ASP A C 1
ATOM 928 O O . ASP A 1 114 ? 45.837 37.565 -51.402 1.00 49.25 114 ASP A O 1
ATOM 932 N N . ASP A 1 115 ? 46.262 36.183 -49.683 1.00 49.69 115 ASP A N 1
ATOM 933 C CA . ASP A 1 115 ? 47.706 36.443 -49.663 1.00 49.69 115 ASP A CA 1
ATOM 934 C C . ASP A 1 115 ? 48.458 35.626 -50.730 1.00 49.69 115 ASP A C 1
ATOM 936 O O . ASP A 1 115 ? 49.455 36.102 -51.281 1.00 49.69 115 ASP A O 1
ATOM 940 N N . ILE A 1 116 ? 47.962 34.436 -51.088 1.00 49.59 116 ILE A N 1
ATOM 941 C CA . ILE A 1 116 ? 48.530 33.613 -52.171 1.00 49.59 116 ILE A CA 1
ATOM 942 C C . ILE A 1 116 ? 48.220 34.238 -53.541 1.00 49.59 116 ILE A C 1
ATOM 944 O O . ILE A 1 116 ? 49.121 34.382 -54.370 1.00 49.59 116 ILE A O 1
ATOM 948 N N . LEU A 1 117 ? 47.001 34.750 -53.744 1.00 45.88 117 LEU A N 1
ATOM 949 C CA . LEU A 1 117 ? 46.606 35.433 -54.985 1.00 45.88 117 LEU A CA 1
ATOM 950 C C . LEU A 1 117 ? 47.364 36.744 -55.253 1.00 45.88 117 LEU A C 1
ATOM 952 O O . LEU A 1 117 ? 47.390 37.212 -56.389 1.00 45.88 117 LEU A O 1
ATOM 956 N N . LYS A 1 118 ? 48.028 37.332 -54.252 1.00 43.16 118 LYS A N 1
ATOM 957 C CA . LYS A 1 118 ? 48.897 38.507 -54.451 1.00 43.16 118 LYS A CA 1
ATOM 958 C C . LYS A 1 118 ? 50.347 38.172 -54.786 1.00 43.16 118 LYS A C 1
ATOM 960 O O . LYS A 1 118 ? 51.086 39.082 -55.160 1.00 43.16 118 LYS A O 1
ATOM 965 N N . ASN A 1 119 ? 50.761 36.911 -54.672 1.00 40.38 119 ASN A N 1
ATOM 966 C CA . ASN A 1 119 ? 52.146 36.507 -54.923 1.00 40.38 119 ASN A CA 1
ATOM 967 C C . ASN A 1 119 ? 52.346 35.695 -56.210 1.00 40.38 119 ASN A C 1
ATOM 969 O O . ASN A 1 119 ? 53.490 35.526 -56.629 1.00 40.38 119 ASN A O 1
ATOM 973 N N . GLU A 1 120 ? 51.280 35.255 -56.882 1.00 38.00 120 GLU A N 1
ATOM 974 C CA . GLU A 1 120 ? 51.398 34.473 -58.125 1.00 38.00 120 GLU A CA 1
ATOM 975 C C . GLU A 1 120 ? 51.549 35.298 -59.414 1.00 38.00 120 GLU A C 1
ATOM 977 O O . GLU A 1 120 ? 51.786 34.733 -60.480 1.00 38.00 120 GLU A O 1
ATOM 982 N N . ASP A 1 121 ? 51.579 36.632 -59.341 1.00 39.00 121 ASP A N 1
ATOM 983 C CA . ASP A 1 121 ? 51.915 37.470 -60.507 1.00 39.00 121 ASP A CA 1
ATOM 984 C C . ASP A 1 121 ? 53.403 37.420 -60.903 1.00 39.00 121 ASP A C 1
ATOM 986 O O . ASP A 1 121 ? 53.823 38.056 -61.871 1.00 39.00 121 ASP A O 1
ATOM 990 N N . ASN A 1 122 ? 54.229 36.633 -60.211 1.00 39.53 122 ASN A N 1
ATOM 991 C CA . ASN A 1 122 ? 55.602 36.387 -60.621 1.00 39.53 122 ASN A CA 1
ATOM 992 C C . ASN A 1 122 ? 55.927 34.900 -60.547 1.00 39.53 122 ASN A C 1
ATOM 994 O O . ASN A 1 122 ? 56.325 34.404 -59.497 1.00 39.53 122 ASN A O 1
ATOM 998 N N . LYS A 1 123 ? 55.871 34.255 -61.718 1.00 35.38 123 LYS A N 1
ATOM 999 C CA . LYS A 1 123 ? 56.896 33.346 -62.274 1.00 35.38 123 LYS A CA 1
ATOM 1000 C C . LYS A 1 123 ? 56.260 32.128 -62.945 1.00 35.38 123 LYS A C 1
ATOM 1002 O O . LYS A 1 123 ? 56.288 31.005 -62.464 1.00 35.38 123 LYS A O 1
ATOM 1007 N N . ILE A 1 124 ? 55.754 32.404 -64.142 1.00 32.09 124 ILE A N 1
ATOM 1008 C CA . ILE A 1 124 ? 55.647 31.459 -65.249 1.00 32.09 124 ILE A CA 1
ATOM 1009 C C . ILE A 1 124 ? 57.067 30.971 -65.566 1.00 32.09 124 ILE A C 1
ATOM 1011 O O . ILE A 1 124 ? 57.880 31.777 -66.006 1.00 32.09 124 ILE A O 1
ATOM 1015 N N . GLU A 1 125 ? 57.376 29.700 -65.310 1.00 32.78 125 GLU A N 1
ATOM 1016 C CA . GLU A 1 125 ? 58.033 28.792 -66.267 1.00 32.78 125 GLU A CA 1
ATOM 1017 C C . GLU A 1 125 ? 58.470 27.472 -65.610 1.00 32.78 125 GLU A C 1
ATOM 1019 O O . GLU A 1 125 ? 59.279 27.453 -64.686 1.00 32.78 125 GLU A O 1
ATOM 1024 N N . ASN A 1 126 ? 58.033 26.396 -66.266 1.00 34.44 126 ASN A N 1
ATOM 1025 C CA . ASN A 1 126 ? 58.699 25.106 -66.445 1.00 34.44 126 ASN A CA 1
ATOM 1026 C C . ASN A 1 126 ? 58.502 23.982 -65.412 1.00 34.44 126 ASN A C 1
ATOM 1028 O O . ASN A 1 126 ? 59.075 23.963 -64.333 1.00 34.44 126 ASN A O 1
ATOM 1032 N N . ASN A 1 127 ? 57.825 22.962 -65.953 1.00 33.03 127 ASN A N 1
ATOM 1033 C CA . ASN A 1 127 ? 58.051 21.525 -65.812 1.00 33.03 127 ASN A CA 1
ATOM 1034 C C . ASN A 1 127 ? 57.651 20.863 -64.493 1.00 33.03 127 ASN A C 1
ATOM 1036 O O . ASN A 1 127 ? 58.440 20.672 -63.583 1.00 33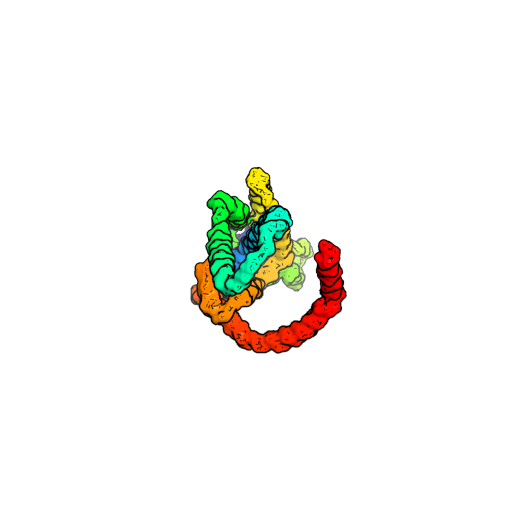.03 127 ASN A O 1
ATOM 1040 N N . ILE A 1 128 ? 56.388 20.435 -64.530 1.00 34.53 128 ILE A N 1
ATOM 1041 C CA . ILE A 1 128 ? 55.822 19.181 -64.025 1.00 34.53 128 ILE A CA 1
ATOM 1042 C C . ILE A 1 128 ? 56.910 18.112 -63.796 1.00 34.53 128 ILE A C 1
ATOM 1044 O O . ILE A 1 128 ? 57.296 17.407 -64.729 1.00 34.53 128 ILE A O 1
ATOM 1048 N N . GLU A 1 129 ? 57.365 17.974 -62.554 1.00 33.72 129 GLU A N 1
ATOM 1049 C CA . GLU A 1 129 ? 57.905 16.721 -62.031 1.00 33.72 129 GLU A CA 1
ATOM 1050 C C . GLU A 1 129 ? 56.913 16.208 -60.982 1.00 33.72 129 GLU A C 1
ATOM 1052 O O . GLU A 1 129 ? 56.581 16.870 -60.004 1.00 33.72 129 GLU A O 1
ATOM 1057 N N . GLU A 1 130 ? 56.359 15.038 -61.280 1.00 43.88 130 GLU A N 1
ATOM 1058 C CA . GLU A 1 130 ? 55.214 14.388 -60.635 1.00 43.88 130 GLU A CA 1
ATOM 1059 C C . GLU A 1 130 ? 55.584 13.731 -59.285 1.00 43.88 130 GLU A C 1
ATOM 1061 O O . GLU A 1 130 ? 54.881 12.842 -58.813 1.00 43.88 130 GLU A O 1
ATOM 1066 N N . GLU A 1 131 ? 56.691 14.148 -58.661 1.00 38.25 131 GLU A N 1
ATOM 1067 C CA . GLU A 1 131 ? 57.235 13.530 -57.440 1.00 38.25 131 GLU A CA 1
ATOM 1068 C C . GLU A 1 131 ? 56.934 14.343 -56.162 1.00 38.25 131 GLU A C 1
ATOM 1070 O O . GLU A 1 131 ? 56.811 13.755 -55.092 1.00 38.25 131 GLU A O 1
ATOM 1075 N N . ASP A 1 132 ? 56.638 15.646 -56.265 1.00 42.00 132 ASP A N 1
ATOM 1076 C CA . ASP A 1 132 ? 56.320 16.499 -55.098 1.00 42.00 132 ASP A CA 1
ATOM 1077 C C . ASP A 1 132 ? 54.870 16.356 -54.586 1.00 42.00 132 ASP A C 1
ATOM 1079 O O . ASP A 1 132 ? 54.525 16.841 -53.508 1.00 42.00 132 ASP A O 1
ATOM 1083 N N . VAL A 1 133 ? 53.987 15.673 -55.324 1.00 45.78 133 VAL A N 1
ATOM 1084 C CA . VAL A 1 133 ? 52.586 15.475 -54.897 1.00 45.78 133 VAL A CA 1
ATOM 1085 C C . VAL A 1 133 ? 52.473 14.391 -53.817 1.00 45.78 133 VAL A C 1
ATOM 1087 O O . VAL A 1 133 ? 51.541 14.419 -53.015 1.00 45.78 133 VAL A O 1
ATOM 1090 N N . ILE A 1 134 ? 53.421 13.451 -53.754 1.00 47.41 134 ILE A N 1
ATOM 1091 C CA . ILE A 1 134 ? 53.374 12.350 -52.781 1.00 47.41 134 ILE A CA 1
ATOM 1092 C C . ILE A 1 134 ? 53.738 12.848 -51.375 1.00 47.41 134 ILE A C 1
ATOM 1094 O O . ILE A 1 134 ? 53.040 12.501 -50.423 1.00 47.41 134 ILE A O 1
ATOM 1098 N N . ASP A 1 135 ? 54.728 13.736 -51.253 1.00 45.72 135 ASP A N 1
ATOM 1099 C CA . ASP A 1 135 ? 55.139 14.285 -49.953 1.00 45.72 135 ASP A CA 1
ATOM 1100 C C . ASP A 1 135 ? 54.060 15.199 -49.344 1.00 45.72 135 ASP A C 1
ATOM 1102 O O . ASP A 1 135 ? 53.822 15.167 -48.135 1.00 45.72 135 ASP A O 1
ATOM 1106 N N . VAL A 1 136 ? 53.320 15.947 -50.174 1.00 52.97 136 VAL A N 1
ATOM 1107 C CA . VAL A 1 136 ? 52.210 16.798 -49.701 1.00 52.97 136 VAL A CA 1
ATOM 1108 C C . VAL A 1 136 ? 51.014 15.961 -49.234 1.00 52.97 136 VAL A C 1
ATOM 1110 O O . VAL A 1 136 ? 50.374 16.306 -48.239 1.00 52.97 136 VAL A O 1
ATOM 1113 N N . ILE A 1 137 ? 50.715 14.842 -49.906 1.00 50.81 137 ILE A N 1
ATOM 1114 C CA . ILE A 1 137 ? 49.639 13.937 -49.474 1.00 50.81 137 ILE A CA 1
ATOM 1115 C C . ILE A 1 137 ? 50.017 13.250 -48.156 1.00 50.81 137 ILE A C 1
ATOM 1117 O O . ILE A 1 137 ? 49.161 13.122 -47.282 1.00 50.81 137 ILE A O 1
ATOM 1121 N N . GLU A 1 138 ? 51.279 12.853 -47.970 1.00 52.06 138 GLU A N 1
ATOM 1122 C CA . GLU A 1 138 ? 51.715 12.207 -46.728 1.00 52.06 138 GLU A CA 1
ATOM 1123 C C . GLU A 1 138 ? 51.727 13.185 -45.536 1.00 52.06 138 GLU A C 1
ATOM 1125 O O . GLU A 1 138 ? 51.349 12.804 -44.426 1.00 52.06 138 GLU A O 1
ATOM 1130 N N . GLU A 1 139 ? 52.048 14.466 -45.752 1.00 52.31 139 GLU A N 1
ATOM 1131 C CA . GLU A 1 139 ? 51.992 15.487 -44.696 1.00 52.31 139 GLU A CA 1
ATOM 1132 C C . GLU A 1 139 ? 50.544 15.833 -44.286 1.00 52.31 139 GLU A C 1
ATOM 1134 O O . GLU A 1 139 ? 50.254 15.969 -43.092 1.00 52.31 139 GLU A O 1
ATOM 1139 N N . LEU A 1 140 ? 49.603 15.871 -45.238 1.00 49.09 140 LEU A N 1
ATOM 1140 C CA . LEU A 1 140 ? 48.169 16.037 -44.953 1.00 49.09 140 LEU A CA 1
ATOM 1141 C C . LEU A 1 140 ? 47.584 14.845 -44.178 1.00 49.09 140 LEU A C 1
ATOM 1143 O O . LEU A 1 140 ? 46.848 15.049 -43.211 1.00 49.09 140 LEU A O 1
ATOM 1147 N N . ASP A 1 141 ? 47.973 13.616 -44.523 1.00 50.50 141 ASP A N 1
ATOM 1148 C CA . ASP A 1 141 ? 47.489 12.396 -43.858 1.00 50.50 141 ASP A CA 1
ATOM 1149 C C . ASP A 1 141 ? 48.018 12.278 -42.409 1.00 50.50 141 ASP A C 1
ATOM 1151 O O . ASP A 1 141 ? 47.359 11.724 -41.519 1.00 50.50 141 ASP A O 1
ATOM 1155 N N . VAL A 1 142 ? 49.204 12.843 -42.139 1.00 56.19 142 VAL A N 1
ATOM 1156 C CA . VAL A 1 142 ? 49.786 12.947 -40.790 1.00 56.19 142 VAL A CA 1
ATOM 1157 C C . VAL A 1 142 ? 49.090 14.025 -39.957 1.00 56.19 142 VAL A C 1
ATOM 1159 O O . VAL A 1 142 ? 48.827 13.784 -38.774 1.00 56.19 142 VAL A O 1
ATOM 1162 N N . ILE A 1 143 ? 48.741 15.174 -40.544 1.00 48.22 143 ILE A N 1
ATOM 1163 C CA . ILE A 1 143 ? 47.983 16.230 -39.851 1.00 48.22 143 ILE A CA 1
ATOM 1164 C C . ILE A 1 143 ? 46.557 15.752 -39.546 1.00 48.22 143 ILE A C 1
ATOM 1166 O O . ILE A 1 143 ? 46.079 15.938 -38.421 1.00 48.22 143 ILE A O 1
ATOM 1170 N N . GLU A 1 144 ? 45.903 15.056 -40.478 1.00 47.19 144 GLU A N 1
ATOM 1171 C CA . GLU A 1 144 ? 44.562 14.508 -40.263 1.00 47.19 144 GLU A CA 1
ATOM 1172 C C . GLU A 1 144 ? 44.581 13.418 -39.177 1.00 47.19 144 GLU A C 1
ATOM 1174 O O . GLU A 1 144 ? 43.791 13.486 -38.229 1.00 47.19 144 GLU A O 1
ATOM 1179 N N . ARG A 1 145 ? 45.570 12.507 -39.180 1.00 47.12 145 ARG A N 1
ATOM 1180 C CA . ARG A 1 145 ? 45.742 11.528 -38.085 1.00 47.12 145 ARG A CA 1
ATOM 1181 C C . ARG A 1 145 ? 46.101 12.158 -36.742 1.00 47.12 145 ARG A C 1
ATOM 1183 O O . ARG A 1 145 ? 45.642 11.660 -35.712 1.00 47.12 145 ARG A O 1
ATOM 1190 N N . GLN A 1 146 ? 46.889 13.232 -36.708 1.00 42.41 146 GLN A N 1
ATOM 1191 C CA . GLN A 1 146 ? 47.177 13.935 -35.455 1.00 42.41 146 GLN A CA 1
ATOM 1192 C C . GLN A 1 146 ? 45.946 14.673 -34.924 1.00 42.41 146 GLN A C 1
ATOM 1194 O O . GLN A 1 146 ? 45.705 14.627 -33.716 1.00 42.41 146 GLN A O 1
ATOM 1199 N N . SER A 1 147 ? 45.124 15.254 -35.803 1.00 45.59 147 SER A N 1
ATOM 1200 C CA . SER A 1 147 ? 43.872 15.911 -35.416 1.00 45.59 147 SER A CA 1
ATOM 1201 C C . SER A 1 147 ? 42.810 14.922 -34.912 1.00 45.59 147 SER A C 1
ATOM 1203 O O . SER A 1 147 ? 42.170 15.202 -33.898 1.00 45.59 147 SER A O 1
ATOM 1205 N N . LEU A 1 148 ? 42.709 13.726 -35.511 1.00 40.03 148 LEU A N 1
ATOM 1206 C CA . LEU A 1 148 ? 41.819 12.650 -35.049 1.00 40.03 148 LEU A CA 1
ATOM 1207 C C . LEU A 1 148 ? 42.317 11.951 -33.774 1.00 40.03 148 LEU A C 1
ATOM 1209 O O . LEU A 1 148 ? 41.510 11.465 -32.989 1.00 40.03 148 LEU A O 1
ATOM 1213 N N . SER A 1 149 ? 43.631 11.895 -33.532 1.00 40.12 149 SER A N 1
ATOM 1214 C CA . SER A 1 149 ? 44.166 11.257 -32.315 1.00 40.12 149 SER A CA 1
ATOM 1215 C C . SER A 1 149 ? 44.118 12.150 -31.067 1.00 40.12 149 SER A C 1
ATOM 1217 O O . SER A 1 149 ? 44.220 11.643 -29.950 1.00 40.12 149 SER A O 1
ATOM 1219 N N . GLY A 1 150 ? 43.982 13.470 -31.246 1.00 35.06 150 GLY A N 1
ATOM 1220 C CA . GLY A 1 150 ? 44.063 14.452 -30.162 1.00 35.06 150 GLY A CA 1
ATOM 1221 C C . GLY A 1 150 ? 42.725 14.884 -29.556 1.00 35.06 150 GLY A C 1
ATOM 1222 O O . GLY A 1 150 ? 42.724 15.392 -28.436 1.00 35.06 150 GLY A O 1
ATOM 1223 N N . SER A 1 151 ? 41.598 14.703 -30.252 1.00 40.62 151 SER A N 1
ATOM 1224 C CA . SER A 1 151 ? 40.296 15.236 -29.813 1.00 40.62 151 SER A CA 1
ATOM 1225 C C . SER A 1 151 ? 39.432 14.262 -29.005 1.00 40.62 151 SER A C 1
ATOM 1227 O O . SER A 1 151 ? 38.501 14.706 -28.340 1.00 40.62 151 SER A O 1
ATOM 1229 N N . ASP A 1 152 ? 39.742 12.963 -28.992 1.00 40.59 152 ASP A N 1
ATOM 1230 C CA . ASP A 1 152 ? 38.778 11.948 -28.532 1.00 40.59 152 ASP A CA 1
ATOM 1231 C C . ASP A 1 152 ? 38.917 11.521 -27.053 1.00 40.59 152 ASP A C 1
ATOM 1233 O O . ASP A 1 152 ? 38.218 10.621 -26.592 1.00 40.59 152 ASP A O 1
ATOM 1237 N N . TYR A 1 153 ? 39.807 12.151 -26.270 1.00 40.50 153 TYR A N 1
ATOM 1238 C CA . TYR A 1 153 ? 40.096 11.712 -24.889 1.00 40.50 153 TYR A CA 1
ATOM 1239 C C . TYR A 1 153 ? 39.936 12.753 -23.774 1.00 40.50 153 TYR A C 1
ATOM 1241 O O . TYR A 1 153 ? 40.213 12.413 -22.624 1.00 40.50 153 TYR A O 1
ATOM 1249 N N . ASP A 1 154 ? 39.445 13.967 -24.044 1.00 39.66 154 ASP A N 1
ATOM 1250 C CA . ASP A 1 154 ? 39.190 14.958 -22.973 1.00 39.66 154 ASP A CA 1
ATOM 1251 C C . ASP A 1 154 ? 37.706 15.071 -22.573 1.00 39.66 154 ASP A C 1
ATOM 1253 O O . ASP A 1 154 ? 37.276 16.015 -21.906 1.00 39.66 154 ASP A O 1
ATOM 1257 N N . TYR A 1 155 ? 36.907 14.064 -22.937 1.00 44.72 155 TYR A N 1
ATOM 1258 C CA . TYR A 1 155 ? 35.543 13.925 -22.444 1.00 44.72 155 TYR A CA 1
ATOM 1259 C C . TYR A 1 155 ? 35.524 13.439 -20.987 1.00 44.72 155 TYR A C 1
ATOM 1261 O O . TYR A 1 155 ? 36.043 12.383 -20.632 1.00 44.72 155 TYR A O 1
ATOM 1269 N N . GLU A 1 156 ? 34.808 14.207 -20.167 1.00 50.47 156 GLU A N 1
ATOM 1270 C CA . GLU A 1 156 ? 34.204 13.783 -18.902 1.00 50.47 156 GLU A CA 1
ATOM 1271 C C . GLU A 1 156 ? 35.101 13.746 -17.650 1.00 50.47 156 GLU A C 1
ATOM 1273 O O . GLU A 1 156 ? 35.033 12.831 -16.827 1.00 50.47 156 GLU A O 1
ATOM 1278 N N . LYS A 1 157 ? 35.838 14.830 -17.376 1.00 47.78 157 LYS A N 1
ATOM 1279 C CA . LYS A 1 157 ? 36.220 15.143 -15.986 1.00 47.78 157 LYS A CA 1
ATOM 1280 C C . LYS A 1 157 ? 35.305 16.199 -15.379 1.00 47.78 157 LYS A C 1
ATOM 1282 O O . LYS A 1 157 ? 35.736 17.301 -15.048 1.00 47.78 157 LYS A O 1
ATOM 1287 N N . ARG A 1 158 ? 34.037 15.833 -15.154 1.00 58.56 158 ARG A N 1
ATOM 1288 C CA . ARG A 1 158 ? 33.166 16.589 -14.242 1.00 58.56 158 ARG A CA 1
ATOM 1289 C C . ARG A 1 158 ? 33.890 16.688 -12.893 1.00 58.56 158 ARG A C 1
ATOM 1291 O O . ARG A 1 158 ? 34.358 15.674 -12.355 1.00 58.56 158 ARG A O 1
ATOM 1298 N N . THR A 1 159 ? 34.064 17.893 -12.355 1.00 67.88 159 THR A N 1
ATOM 1299 C CA . THR A 1 159 ? 34.806 18.060 -11.097 1.00 67.88 159 THR A CA 1
ATOM 1300 C C . THR A 1 159 ? 34.102 17.273 -9.986 1.00 67.88 159 THR A C 1
ATOM 1302 O O . THR A 1 159 ? 32.877 17.126 -9.979 1.00 67.88 159 THR A O 1
ATOM 1305 N N . THR A 1 160 ? 34.846 16.746 -9.008 1.00 73.56 160 THR A N 1
ATOM 1306 C CA . THR A 1 160 ? 34.257 15.996 -7.877 1.00 73.56 160 THR A CA 1
ATOM 1307 C C . THR A 1 160 ? 33.127 16.774 -7.193 1.00 73.56 160 THR A C 1
ATOM 1309 O O . THR A 1 160 ? 32.147 16.182 -6.747 1.00 73.56 160 THR A O 1
ATOM 1312 N N . LYS A 1 161 ? 33.226 18.108 -7.174 1.00 74.56 161 LYS A N 1
ATOM 1313 C CA . LYS A 1 161 ? 32.219 19.027 -6.638 1.00 74.56 161 LYS A CA 1
ATOM 1314 C C . LYS A 1 161 ? 30.910 19.021 -7.440 1.00 74.56 161 LYS A C 1
ATOM 1316 O O . LYS A 1 161 ? 29.843 18.973 -6.835 1.00 74.56 161 LYS A O 1
ATOM 1321 N N . GLU A 1 162 ? 30.976 19.056 -8.766 1.00 72.69 162 GLU A N 1
ATOM 1322 C CA . GLU A 1 162 ? 29.800 19.025 -9.650 1.00 72.69 162 GLU A CA 1
ATOM 1323 C C . GLU A 1 162 ? 29.090 17.672 -9.599 1.00 72.69 162 GLU A C 1
ATOM 1325 O O . GLU A 1 162 ? 27.865 17.633 -9.494 1.00 72.69 162 GLU A O 1
ATOM 1330 N N . ASN A 1 163 ? 29.850 16.570 -9.568 1.00 72.81 163 ASN A N 1
ATOM 1331 C CA . ASN A 1 163 ? 29.287 15.237 -9.341 1.00 72.81 163 ASN A CA 1
ATOM 1332 C C . ASN A 1 163 ? 28.491 15.198 -8.030 1.00 72.81 163 ASN A C 1
ATOM 1334 O O . ASN A 1 163 ? 27.321 14.828 -8.026 1.00 72.81 163 ASN A O 1
ATOM 1338 N N . ILE A 1 164 ? 29.082 15.654 -6.921 1.00 76.25 164 ILE A N 1
ATOM 1339 C CA . ILE A 1 164 ? 28.392 15.692 -5.623 1.00 76.25 164 ILE A CA 1
ATOM 1340 C C . ILE A 1 164 ? 27.124 16.558 -5.687 1.00 76.25 164 ILE A C 1
ATOM 1342 O O . ILE A 1 164 ? 26.086 16.146 -5.167 1.00 76.25 164 ILE A O 1
ATOM 1346 N N . MET A 1 165 ? 27.175 17.727 -6.334 1.00 73.88 165 MET A N 1
ATOM 1347 C CA . MET A 1 165 ? 26.000 18.597 -6.469 1.00 73.88 165 MET A CA 1
ATOM 1348 C C . MET A 1 165 ? 24.878 17.970 -7.304 1.00 73.88 165 MET A C 1
ATOM 1350 O O . MET A 1 165 ? 23.715 18.186 -6.976 1.00 73.88 165 MET A O 1
ATOM 1354 N N . ALA A 1 166 ? 25.198 17.166 -8.321 1.00 73.00 166 ALA A N 1
ATOM 1355 C CA . ALA A 1 166 ? 24.198 16.475 -9.135 1.00 73.00 166 ALA A CA 1
ATOM 1356 C C . ALA A 1 166 ? 23.448 15.377 -8.352 1.00 73.00 166 ALA A C 1
ATOM 1358 O O . ALA A 1 166 ? 22.235 15.224 -8.501 1.00 73.00 166 ALA A O 1
ATOM 1359 N N . TYR A 1 167 ? 24.139 14.639 -7.474 1.00 80.62 167 TYR A N 1
ATOM 1360 C CA . TYR A 1 167 ? 23.522 13.574 -6.664 1.00 80.62 167 TYR A CA 1
ATOM 1361 C C . TYR A 1 167 ? 22.829 14.080 -5.390 1.00 80.62 167 TYR A C 1
ATOM 1363 O O . TYR A 1 167 ? 21.960 13.392 -4.847 1.00 80.62 167 TYR A O 1
ATOM 1371 N N . LEU A 1 168 ? 23.186 15.268 -4.894 1.00 83.44 168 LEU A N 1
ATOM 1372 C CA . LEU A 1 168 ? 22.687 15.785 -3.617 1.00 83.44 168 LEU A CA 1
ATOM 1373 C C . LEU A 1 168 ? 21.144 15.871 -3.534 1.00 83.44 168 LEU A C 1
ATOM 1375 O O . LEU A 1 168 ? 20.600 15.352 -2.557 1.00 83.44 168 LEU A O 1
ATOM 1379 N N . PRO A 1 169 ? 20.408 16.416 -4.528 1.00 81.62 169 PRO A N 1
ATOM 1380 C CA . PRO A 1 169 ? 18.945 16.482 -4.473 1.00 81.62 169 PRO A CA 1
ATOM 1381 C C . PRO A 1 169 ? 18.289 15.099 -4.412 1.00 81.62 169 PRO A C 1
ATOM 1383 O O . PRO A 1 169 ? 17.282 14.903 -3.729 1.00 81.62 169 PRO A O 1
ATOM 1386 N N . PHE A 1 170 ? 18.870 14.119 -5.110 1.00 84.31 170 PHE A N 1
ATOM 1387 C CA . PHE A 1 170 ? 18.386 12.741 -5.103 1.00 84.31 170 PHE A CA 1
ATOM 1388 C C . PHE A 1 170 ? 18.548 12.101 -3.722 1.00 84.31 170 PHE A C 1
ATOM 1390 O O . PHE A 1 170 ? 17.594 11.523 -3.198 1.00 84.31 170 PHE A O 1
ATOM 1397 N N . ILE A 1 171 ? 19.722 12.259 -3.103 1.00 86.50 171 ILE A N 1
ATOM 1398 C CA . ILE A 1 171 ? 19.997 11.740 -1.757 1.00 86.50 171 ILE A CA 1
ATOM 1399 C C . ILE A 1 171 ? 19.093 12.421 -0.721 1.00 86.50 171 ILE A C 1
ATOM 1401 O O . ILE A 1 171 ? 18.490 11.730 0.100 1.00 86.50 171 ILE A O 1
ATOM 1405 N N . GLU A 1 172 ? 18.943 13.749 -0.776 1.00 87.69 172 GLU A N 1
ATOM 1406 C CA . GLU A 1 172 ? 18.060 14.494 0.134 1.00 87.69 172 GLU A CA 1
ATOM 1407 C C . GLU A 1 172 ? 16.604 14.003 0.020 1.00 87.69 172 GLU A C 1
ATOM 1409 O O . GLU A 1 172 ? 15.956 13.731 1.035 1.00 87.69 172 GLU A O 1
ATOM 1414 N N . HIS A 1 173 ? 16.098 13.791 -1.200 1.00 88.06 173 HIS A N 1
ATOM 1415 C CA . HIS A 1 173 ? 14.762 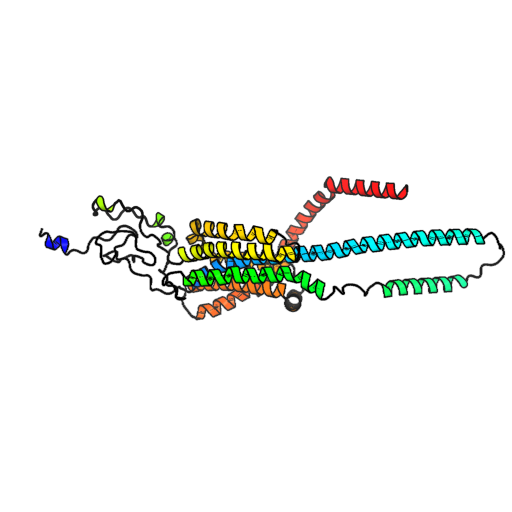13.229 -1.410 1.00 88.06 173 HIS A CA 1
ATOM 1416 C C . HIS A 1 173 ? 14.612 11.787 -0.917 1.00 88.06 173 HIS A C 1
ATOM 1418 O O . HIS A 1 173 ? 13.556 11.448 -0.375 1.00 88.06 173 HIS A O 1
ATOM 1424 N N . LEU A 1 174 ? 15.632 10.945 -1.089 1.00 88.94 174 LEU A N 1
ATOM 1425 C CA . LEU A 1 174 ? 15.609 9.556 -0.635 1.00 88.94 174 LEU A CA 1
ATOM 1426 C C . LEU A 1 174 ? 15.599 9.468 0.897 1.00 88.94 174 LEU A C 1
ATOM 1428 O O . LEU A 1 174 ? 14.801 8.726 1.468 1.00 88.94 174 LEU A O 1
ATOM 1432 N N . VAL A 1 175 ? 16.443 10.254 1.569 1.00 91.62 175 VAL A N 1
ATOM 1433 C CA . VAL A 1 175 ? 16.496 10.309 3.038 1.00 91.62 175 VAL A CA 1
ATOM 1434 C C . VAL A 1 175 ? 15.165 10.798 3.606 1.00 91.62 175 VAL A C 1
ATOM 1436 O O . VAL A 1 175 ? 14.641 10.200 4.545 1.00 91.62 175 VAL A O 1
ATOM 1439 N N . ILE A 1 176 ? 14.572 11.833 3.008 1.00 91.69 176 ILE A N 1
ATOM 1440 C CA . ILE A 1 176 ? 13.250 12.318 3.419 1.00 91.69 176 ILE A CA 1
ATOM 1441 C C . ILE A 1 176 ? 12.178 11.257 3.209 1.00 91.69 176 ILE A C 1
ATOM 1443 O O . ILE A 1 176 ? 11.374 11.052 4.109 1.00 91.69 176 ILE A O 1
ATOM 1447 N N . LEU A 1 177 ? 12.189 10.537 2.086 1.00 91.94 177 LEU A N 1
ATOM 1448 C CA . LEU A 1 177 ? 11.237 9.450 1.852 1.00 91.94 177 LEU A CA 1
ATOM 1449 C C . LEU A 1 177 ? 11.324 8.365 2.942 1.00 91.94 177 LEU A C 1
ATOM 1451 O O . LEU A 1 177 ? 10.303 7.841 3.393 1.00 91.94 177 LEU A O 1
ATOM 1455 N N . ILE A 1 178 ? 12.537 8.032 3.389 1.00 93.62 178 ILE A N 1
ATOM 1456 C CA . ILE A 1 178 ? 12.754 7.078 4.485 1.00 93.62 178 ILE A CA 1
ATOM 1457 C C . ILE A 1 178 ? 12.174 7.633 5.796 1.00 93.62 178 ILE A C 1
ATOM 1459 O O . ILE A 1 178 ? 11.466 6.926 6.509 1.00 93.62 178 ILE A O 1
ATOM 1463 N N . ILE A 1 179 ? 12.397 8.913 6.098 1.00 94.31 179 ILE A N 1
ATOM 1464 C CA . ILE A 1 179 ? 11.838 9.578 7.287 1.00 94.31 179 ILE A CA 1
ATOM 1465 C C . ILE A 1 179 ? 10.299 9.618 7.236 1.00 94.31 179 ILE A C 1
ATOM 1467 O O . ILE A 1 179 ? 9.640 9.265 8.215 1.00 94.31 179 ILE A O 1
ATOM 1471 N N . GLU A 1 180 ? 9.729 9.984 6.085 1.00 93.44 180 GLU A N 1
ATOM 1472 C CA . GLU A 1 180 ? 8.286 10.066 5.804 1.00 93.44 180 GLU A CA 1
ATOM 1473 C C . GLU A 1 180 ? 7.566 8.718 5.903 1.00 93.44 180 GLU A C 1
ATOM 1475 O O . GLU A 1 180 ? 6.341 8.683 5.954 1.00 93.44 180 GLU A O 1
ATOM 1480 N N . THR A 1 181 ? 8.296 7.606 5.923 1.00 94.12 181 THR A N 1
ATOM 1481 C CA . THR A 1 181 ? 7.717 6.259 5.999 1.00 94.12 181 THR A CA 1
ATOM 1482 C C . THR A 1 181 ? 7.982 5.617 7.351 1.00 94.12 181 THR A C 1
ATOM 1484 O O . THR A 1 181 ? 7.055 5.098 7.975 1.00 94.12 181 THR A O 1
ATOM 1487 N N . ILE A 1 182 ? 9.210 5.718 7.859 1.00 95.81 182 ILE A N 1
ATOM 1488 C CA . ILE A 1 182 ? 9.609 5.148 9.146 1.00 95.81 182 ILE A CA 1
ATOM 1489 C C . ILE A 1 182 ? 8.911 5.859 10.311 1.00 95.81 182 ILE A C 1
ATOM 1491 O O . ILE A 1 182 ? 8.301 5.185 11.144 1.00 95.81 182 ILE A O 1
ATOM 1495 N N . ILE A 1 183 ? 8.951 7.197 10.374 1.00 96.62 183 ILE A N 1
ATOM 1496 C CA . ILE A 1 183 ? 8.384 7.937 11.516 1.00 96.62 183 ILE A CA 1
ATOM 1497 C C . ILE A 1 183 ? 6.876 7.681 11.655 1.00 96.62 183 ILE A C 1
ATOM 1499 O O . ILE A 1 183 ? 6.454 7.297 12.749 1.00 96.62 183 ILE A O 1
ATOM 1503 N N . PRO A 1 184 ? 6.047 7.812 10.598 1.00 97.75 184 PRO A N 1
ATOM 1504 C CA . PRO A 1 184 ? 4.618 7.534 10.719 1.00 97.75 184 PRO A CA 1
ATOM 1505 C C . PRO A 1 184 ? 4.300 6.077 11.044 1.00 97.75 184 PRO A C 1
ATOM 1507 O O . PRO A 1 184 ? 3.349 5.818 11.780 1.00 97.75 184 PRO A O 1
ATOM 1510 N N . THR A 1 185 ? 5.094 5.125 10.549 1.00 96.62 185 THR A N 1
ATOM 1511 C CA . THR A 1 185 ? 4.923 3.701 10.877 1.00 96.62 185 THR A CA 1
ATOM 1512 C C . THR A 1 185 ? 5.100 3.469 12.375 1.00 96.62 185 THR A C 1
ATOM 1514 O O . THR A 1 185 ? 4.198 2.952 13.030 1.00 96.62 185 THR A O 1
ATOM 1517 N N . PHE A 1 186 ? 6.219 3.917 12.950 1.00 97.06 186 PHE A N 1
ATOM 1518 C CA . PHE A 1 186 ? 6.461 3.753 14.383 1.00 97.06 186 PHE A CA 1
ATOM 1519 C C . PHE A 1 186 ? 5.471 4.551 15.233 1.00 97.06 186 PHE A C 1
ATOM 1521 O O . PHE A 1 186 ? 4.965 4.022 16.219 1.00 97.06 186 PHE A O 1
ATOM 1528 N N . LEU A 1 187 ? 5.155 5.791 14.848 1.00 97.31 187 LEU A N 1
ATOM 1529 C CA . LEU A 1 187 ? 4.243 6.636 15.615 1.00 97.31 187 LEU A CA 1
ATOM 1530 C C . LEU A 1 187 ? 2.804 6.101 15.589 1.00 97.31 187 LEU A C 1
ATOM 1532 O O . LEU A 1 187 ? 2.146 6.097 16.623 1.00 97.31 187 LEU A O 1
ATOM 1536 N N . SER A 1 188 ? 2.318 5.605 14.448 1.00 97.31 188 SER A N 1
ATOM 1537 C CA . SER A 1 188 ? 0.974 5.015 14.356 1.00 97.31 188 SER A CA 1
ATOM 1538 C C . SER A 1 188 ? 0.846 3.733 15.184 1.00 97.31 188 SER A C 1
ATOM 1540 O O . SER A 1 188 ? -0.131 3.590 15.916 1.00 97.31 188 SER A O 1
ATOM 1542 N N . ILE A 1 189 ? 1.853 2.852 15.152 1.00 96.75 189 ILE A N 1
ATOM 1543 C CA . ILE A 1 189 ? 1.905 1.648 15.999 1.00 96.75 189 ILE A CA 1
ATOM 1544 C C . ILE A 1 189 ? 2.001 2.024 17.481 1.00 96.75 189 ILE A C 1
ATOM 1546 O O . ILE A 1 189 ? 1.350 1.409 18.309 1.00 96.75 189 ILE A O 1
ATOM 1550 N N . TYR A 1 190 ? 2.777 3.047 17.831 1.00 96.81 190 TYR A N 1
ATOM 1551 C CA . TY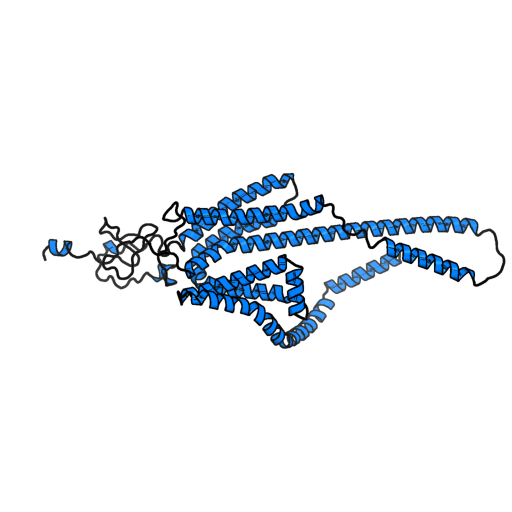R A 1 190 ? 2.936 3.470 19.222 1.00 96.81 190 TYR A CA 1
ATOM 1552 C C . TYR A 1 190 ? 1.670 4.125 19.803 1.00 96.81 190 TYR A C 1
ATOM 1554 O O . TYR A 1 190 ? 1.463 4.111 21.016 1.00 96.81 190 TYR A O 1
ATOM 1562 N N . LEU A 1 191 ? 0.821 4.717 18.958 1.00 96.12 191 LEU A N 1
ATOM 1563 C CA . LEU A 1 191 ? -0.409 5.393 19.379 1.00 96.12 191 LEU A CA 1
ATOM 1564 C C . LEU A 1 191 ? -1.633 4.462 19.430 1.00 96.12 191 LEU A C 1
ATOM 1566 O O . LEU A 1 191 ? -2.537 4.712 20.234 1.00 96.12 191 LEU A O 1
ATOM 1570 N N . ILE A 1 192 ? -1.673 3.405 18.608 1.00 93.69 192 ILE A N 1
ATOM 1571 C CA . ILE A 1 192 ? -2.777 2.430 18.592 1.00 93.69 192 ILE A CA 1
ATOM 1572 C C . ILE A 1 192 ? -2.875 1.695 19.948 1.00 93.69 192 ILE A C 1
ATOM 1574 O O . ILE A 1 192 ? -1.852 1.483 20.597 1.00 93.69 192 ILE A O 1
ATOM 1578 N N . PRO A 1 193 ? -4.072 1.293 20.419 1.00 90.56 193 PRO A N 1
ATOM 1579 C CA . PRO A 1 193 ? -4.189 0.514 21.645 1.00 90.56 193 PRO A CA 1
ATOM 1580 C C . PRO A 1 193 ? -3.481 -0.849 21.574 1.00 90.56 193 PRO A C 1
ATOM 1582 O O . PRO A 1 193 ? -3.640 -1.555 20.575 1.00 90.56 193 PRO A O 1
ATOM 1585 N N . PRO A 1 194 ? -2.810 -1.278 22.661 1.00 91.00 194 PRO A N 1
ATOM 1586 C CA . PRO A 1 194 ? -2.516 -0.513 23.876 1.00 91.00 194 PRO A CA 1
ATOM 1587 C C . PRO A 1 194 ? -1.508 0.615 23.608 1.00 91.00 194 PRO A C 1
ATOM 1589 O O . PRO A 1 194 ? -0.379 0.359 23.200 1.00 91.00 194 PRO A O 1
ATOM 1592 N N . SER A 1 195 ? -1.910 1.861 23.877 1.00 90.44 195 SER A N 1
ATOM 1593 C CA . SER A 1 195 ? -1.074 3.027 23.597 1.00 90.44 195 SER A CA 1
ATOM 1594 C C . SER A 1 195 ? 0.255 2.940 24.344 1.00 90.44 195 SER A C 1
ATOM 1596 O O . SER A 1 195 ? 0.324 2.420 25.460 1.00 90.44 195 SER A O 1
ATOM 1598 N N . PHE A 1 196 ? 1.297 3.499 23.735 1.00 92.94 196 PHE A N 1
ATOM 1599 C CA . PHE A 1 196 ? 2.671 3.494 24.233 1.00 92.94 196 PHE A CA 1
ATOM 1600 C C . PHE A 1 196 ? 3.331 2.102 24.260 1.00 92.94 196 PHE A C 1
ATOM 1602 O O . PHE A 1 196 ? 4.261 1.860 25.029 1.00 92.94 196 PHE A O 1
ATOM 1609 N N . SER A 1 197 ? 2.871 1.185 23.405 1.00 93.12 197 SER A N 1
ATOM 1610 C CA . SER A 1 197 ? 3.443 -0.150 23.216 1.00 93.12 197 SER A CA 1
ATOM 1611 C C . SER A 1 197 ? 3.647 -0.447 21.730 1.00 93.12 197 SER A C 1
ATOM 1613 O O . SER A 1 197 ? 2.954 0.094 20.879 1.00 93.12 197 SER A O 1
ATOM 1615 N N . PHE A 1 198 ? 4.588 -1.339 21.411 1.00 91.69 198 PHE A N 1
ATOM 1616 C CA . PHE A 1 198 ? 4.768 -1.878 20.053 1.00 91.69 198 PHE A CA 1
ATOM 1617 C C . PHE A 1 198 ? 4.014 -3.198 19.835 1.00 91.69 198 PHE A C 1
ATOM 1619 O O . PHE A 1 198 ? 4.224 -3.889 18.839 1.00 91.69 198 PHE A O 1
ATOM 1626 N N . ILE A 1 199 ? 3.156 -3.576 20.784 1.00 92.56 199 ILE A N 1
ATOM 1627 C CA . ILE A 1 199 ? 2.295 -4.750 20.680 1.00 92.56 199 ILE A CA 1
ATOM 1628 C C . ILE A 1 199 ? 0.975 -4.301 20.068 1.00 92.56 199 ILE A C 1
ATOM 1630 O O . ILE A 1 199 ? 0.270 -3.493 20.660 1.00 92.56 199 ILE A O 1
ATOM 1634 N N . VAL A 1 200 ? 0.638 -4.853 18.905 1.00 93.88 200 VAL A N 1
ATOM 1635 C CA . VAL A 1 200 ? -0.624 -4.571 18.221 1.00 93.88 200 VAL A CA 1
ATOM 1636 C C . VAL A 1 200 ? -1.569 -5.750 18.421 1.00 93.88 200 VAL A C 1
ATOM 1638 O O . VAL A 1 200 ? -1.286 -6.862 17.966 1.00 93.88 200 VAL A O 1
ATOM 1641 N N . ASN A 1 201 ? -2.689 -5.499 19.095 1.00 93.19 201 ASN A N 1
ATOM 1642 C CA . ASN A 1 201 ? -3.744 -6.492 19.254 1.00 93.19 201 ASN A CA 1
ATOM 1643 C C . ASN A 1 201 ? -4.753 -6.370 18.108 1.00 93.19 201 ASN A C 1
ATOM 1645 O O . ASN A 1 201 ? -5.137 -5.257 17.758 1.00 93.19 201 ASN A O 1
ATOM 1649 N N . SER A 1 202 ? -5.203 -7.500 17.564 1.00 91.88 202 SER A N 1
ATOM 1650 C CA . SER A 1 202 ? -6.244 -7.588 16.538 1.00 91.88 202 SER A CA 1
ATOM 1651 C C . SER A 1 202 ? -7.534 -8.159 17.097 1.00 91.88 202 SER A C 1
ATOM 1653 O O . SER A 1 202 ? -7.542 -9.000 17.996 1.00 91.88 202 SER A O 1
ATOM 1655 N N . CYS A 1 203 ? -8.643 -7.706 16.535 1.00 88.69 203 CYS A N 1
ATOM 1656 C CA . CYS A 1 203 ? -9.887 -8.437 16.541 1.00 88.69 203 CYS A CA 1
ATOM 1657 C C . CYS A 1 203 ? -9.898 -9.274 15.256 1.00 88.69 203 CYS A C 1
ATOM 1659 O O . CYS A 1 203 ? -10.198 -8.717 14.203 1.00 88.69 203 CYS A O 1
ATOM 1661 N N . ARG A 1 204 ? -9.608 -10.585 15.311 1.00 84.19 204 ARG A N 1
ATOM 1662 C CA . ARG A 1 204 ? -9.545 -11.406 14.088 1.00 84.19 204 ARG A CA 1
ATOM 1663 C C . ARG A 1 204 ? -10.764 -11.207 13.183 1.00 84.19 204 ARG A C 1
ATOM 1665 O O . ARG A 1 204 ? -11.899 -11.211 13.679 1.00 84.19 204 ARG A O 1
ATOM 1672 N N . THR A 1 205 ? -10.488 -11.023 11.892 1.00 83.19 205 THR A N 1
ATOM 1673 C CA . THR A 1 205 ? -11.475 -10.862 10.818 1.00 83.19 205 THR A CA 1
ATOM 1674 C C . THR A 1 205 ? -11.316 -11.988 9.809 1.00 83.19 205 THR A C 1
ATOM 1676 O O . THR A 1 205 ? -10.237 -12.169 9.241 1.00 83.19 205 THR A O 1
ATOM 1679 N N . ASP A 1 206 ? -12.381 -12.755 9.590 1.00 75.62 206 ASP A N 1
ATOM 1680 C CA . ASP A 1 206 ? -12.353 -13.891 8.663 1.00 75.62 206 ASP A CA 1
ATOM 1681 C C . ASP A 1 206 ? -13.126 -13.583 7.364 1.00 75.62 206 ASP A C 1
ATOM 1683 O O . ASP A 1 206 ? -12.768 -14.097 6.302 1.00 75.62 206 ASP A O 1
ATOM 1687 N N . ASP A 1 207 ? -14.113 -12.677 7.409 1.00 80.88 207 ASP A N 1
ATOM 1688 C CA . ASP A 1 207 ? -15.015 -12.400 6.289 1.00 80.88 207 ASP A CA 1
ATOM 1689 C C . ASP A 1 207 ? -14.982 -10.943 5.803 1.00 80.88 207 ASP A C 1
ATOM 1691 O O . ASP A 1 207 ? -14.940 -9.981 6.569 1.00 80.88 207 ASP A O 1
ATOM 1695 N N . LEU A 1 208 ? -15.142 -10.760 4.485 1.00 87.56 208 LEU A N 1
ATOM 1696 C CA . LEU A 1 208 ? -15.315 -9.438 3.858 1.00 87.56 208 LEU A CA 1
ATOM 1697 C C . LEU A 1 208 ? -16.538 -8.678 4.410 1.00 87.56 208 LEU A C 1
ATOM 1699 O O . LEU A 1 208 ? -16.587 -7.451 4.355 1.00 87.56 208 LEU A O 1
ATOM 1703 N N . ARG A 1 209 ? -17.532 -9.394 4.949 1.00 83.12 209 ARG A N 1
ATOM 1704 C CA . ARG A 1 209 ? -18.758 -8.807 5.513 1.00 83.12 209 ARG A CA 1
ATOM 1705 C C . ARG A 1 209 ? -18.481 -7.978 6.767 1.00 83.12 209 ARG A C 1
ATOM 1707 O O . ARG A 1 209 ? -19.189 -7.003 7.001 1.00 83.12 209 ARG A O 1
ATOM 1714 N N . ASP A 1 210 ? -17.429 -8.308 7.515 1.00 83.75 210 ASP A N 1
ATOM 1715 C CA . ASP A 1 210 ? -17.047 -7.588 8.736 1.00 83.75 210 ASP A CA 1
ATOM 1716 C C . ASP A 1 210 ? -16.595 -6.155 8.439 1.00 83.75 210 ASP A C 1
ATOM 1718 O O . ASP A 1 210 ? -16.848 -5.240 9.220 1.00 83.75 210 ASP A O 1
ATOM 1722 N N . TRP A 1 211 ? -16.001 -5.938 7.264 1.00 88.19 211 TRP A N 1
ATOM 1723 C CA . TRP A 1 211 ? -15.592 -4.616 6.786 1.00 88.19 211 TRP A CA 1
ATOM 1724 C C . TRP A 1 211 ? -16.768 -3.725 6.379 1.00 88.19 211 TRP A C 1
ATOM 1726 O O . TRP A 1 211 ? -16.642 -2.503 6.357 1.00 88.19 211 TRP A O 1
ATOM 1736 N N . TYR A 1 212 ? -17.913 -4.325 6.057 1.00 86.06 212 TYR A N 1
ATOM 1737 C CA . TYR A 1 212 ? -19.083 -3.632 5.533 1.00 86.06 212 TYR A CA 1
ATOM 1738 C C . TYR A 1 212 ? -20.316 -3.982 6.377 1.00 86.06 212 TYR A C 1
ATOM 1740 O O . TYR A 1 212 ? -21.148 -4.782 5.937 1.00 86.06 212 TYR A O 1
ATOM 1748 N N . PRO A 1 213 ? -20.486 -3.351 7.562 1.00 74.88 213 PRO A N 1
ATOM 1749 C CA . PRO A 1 213 ? -21.594 -3.625 8.484 1.00 74.88 213 PRO A CA 1
ATOM 1750 C C . PRO A 1 213 ? -22.982 -3.625 7.843 1.00 74.88 213 PRO A C 1
ATOM 1752 O O . PRO A 1 213 ? -23.885 -4.303 8.330 1.00 74.88 213 PRO A O 1
ATOM 1755 N N . PHE A 1 214 ? -23.153 -2.891 6.738 1.00 75.19 214 PHE A N 1
ATOM 1756 C CA . PHE A 1 214 ? -24.359 -2.926 5.919 1.00 75.19 214 PHE A CA 1
ATOM 1757 C C . PHE A 1 214 ? -24.812 -4.362 5.597 1.00 75.19 214 PHE A C 1
ATOM 1759 O O . PHE A 1 214 ? -25.992 -4.674 5.756 1.00 75.19 214 PHE A O 1
ATOM 1766 N N . PHE A 1 215 ? -23.892 -5.266 5.243 1.00 74.88 215 PHE A N 1
ATOM 1767 C CA . PHE A 1 215 ? -24.218 -6.663 4.928 1.00 74.88 215 PHE A CA 1
ATOM 1768 C C . PHE A 1 215 ? -24.518 -7.529 6.161 1.00 74.88 215 PHE A C 1
ATOM 1770 O O . PHE A 1 215 ? -25.157 -8.570 6.025 1.00 74.88 215 PHE A O 1
ATOM 1777 N N . ASN A 1 216 ? -24.114 -7.096 7.358 1.00 66.81 216 ASN A N 1
ATOM 1778 C CA . ASN A 1 216 ? -24.374 -7.797 8.622 1.00 66.81 216 ASN A CA 1
ATOM 1779 C C . ASN A 1 216 ? -25.699 -7.370 9.286 1.00 66.81 216 ASN A C 1
ATOM 1781 O O . ASN A 1 216 ? -26.063 -7.860 10.361 1.00 66.81 216 ASN A O 1
ATOM 1785 N N . SER A 1 217 ? -26.458 -6.476 8.646 1.00 60.12 217 SER A N 1
ATOM 1786 C CA . SER A 1 217 ? -27.796 -6.086 9.084 1.00 60.12 217 SER A CA 1
ATOM 1787 C C . SER A 1 217 ? -28.841 -7.135 8.679 1.00 60.12 217 SER A C 1
ATOM 1789 O O . SER A 1 217 ? -29.656 -6.917 7.793 1.00 60.12 217 SER A O 1
ATOM 1791 N N . VAL A 1 218 ? -28.852 -8.306 9.322 1.00 52.75 218 VAL A N 1
ATOM 1792 C CA . VAL A 1 218 ? -29.991 -9.233 9.178 1.00 52.75 218 VAL A CA 1
ATOM 1793 C C . VAL A 1 218 ? -31.149 -8.698 10.035 1.00 52.75 218 VAL A C 1
ATOM 1795 O O . VAL A 1 218 ? -31.022 -8.685 11.262 1.00 52.75 218 VAL A O 1
ATOM 1798 N N . PRO A 1 219 ? -32.292 -8.264 9.461 1.00 48.91 219 PRO A N 1
ATOM 1799 C CA . PRO A 1 219 ? -33.385 -7.692 10.249 1.00 48.91 219 PRO A CA 1
ATOM 1800 C C . PRO A 1 219 ? -34.249 -8.740 10.975 1.00 48.91 219 PRO A C 1
ATOM 1802 O O . PRO A 1 219 ? -35.202 -8.369 11.655 1.00 48.91 219 PRO A O 1
ATOM 1805 N N . GLU A 1 220 ? -33.997 -10.044 10.815 1.00 44.84 220 GLU A N 1
ATOM 1806 C CA . GLU A 1 220 ? -35.108 -11.007 10.854 1.00 44.84 220 GLU A CA 1
ATOM 1807 C C . GLU A 1 220 ? -35.271 -11.860 12.127 1.00 44.84 220 GLU A C 1
ATOM 1809 O O . GLU A 1 220 ? -36.341 -12.427 12.327 1.00 44.84 220 GLU A O 1
ATOM 1814 N N . PHE A 1 221 ? -34.318 -11.895 13.065 1.00 42.53 221 PHE A N 1
ATOM 1815 C CA . PHE A 1 221 ? -34.441 -12.778 14.247 1.00 42.53 221 PHE A CA 1
ATOM 1816 C C . PHE A 1 221 ? -34.906 -12.132 15.549 1.00 42.53 221 PHE A C 1
ATOM 1818 O O . PHE A 1 221 ? -34.875 -12.762 16.605 1.00 42.53 221 PHE A O 1
ATOM 1825 N N . SER A 1 222 ? -35.436 -10.912 15.493 1.00 42.88 222 SER A N 1
ATOM 1826 C CA . SER A 1 222 ? -36.044 -10.301 16.670 1.00 42.88 222 SER A CA 1
ATOM 1827 C C . SER A 1 222 ? -37.522 -9.986 16.495 1.00 42.88 222 SER A C 1
ATOM 1829 O O . SER A 1 222 ? -37.970 -8.853 16.642 1.00 42.88 222 SER A O 1
ATOM 1831 N N . LYS A 1 223 ? -38.317 -11.028 16.235 1.00 43.41 223 LYS A N 1
ATOM 1832 C CA . LYS A 1 223 ? -39.770 -10.974 16.474 1.00 43.41 223 LYS A CA 1
ATOM 1833 C C . LYS A 1 223 ? -40.128 -10.879 17.970 1.00 43.41 223 LYS A C 1
ATOM 1835 O O . LYS A 1 223 ? -41.288 -10.650 18.281 1.00 43.41 223 LYS A O 1
ATOM 1840 N N . GLY A 1 224 ? -39.157 -11.023 18.879 1.00 45.09 224 GLY A N 1
ATOM 1841 C CA . GLY A 1 224 ? -39.377 -11.021 20.330 1.00 45.09 224 GLY A CA 1
ATOM 1842 C C . GLY A 1 224 ? -38.805 -9.836 21.117 1.00 45.09 224 GLY A C 1
ATOM 1843 O O . GLY A 1 224 ? -39.037 -9.787 22.320 1.00 45.09 224 GLY A O 1
ATOM 1844 N N . THR A 1 225 ? -38.069 -8.888 20.517 1.00 47.94 225 THR A N 1
ATOM 1845 C CA . THR A 1 225 ? -37.573 -7.731 21.289 1.00 47.94 225 THR A CA 1
ATOM 1846 C C . THR A 1 225 ? -38.485 -6.520 21.154 1.00 47.94 225 THR A C 1
ATOM 1848 O O . THR A 1 225 ? -38.952 -6.148 20.074 1.00 47.94 225 THR A O 1
ATOM 1851 N N . ASN A 1 226 ? -38.750 -5.900 22.303 1.00 41.53 226 ASN A N 1
ATOM 1852 C CA . ASN A 1 226 ? -39.573 -4.709 22.424 1.00 41.53 226 ASN A CA 1
ATOM 1853 C C . ASN A 1 226 ? -39.076 -3.600 21.486 1.00 41.53 226 ASN A C 1
ATOM 1855 O O . ASN A 1 226 ? -37.873 -3.360 21.368 1.00 41.53 226 ASN A O 1
ATOM 1859 N N . PHE A 1 227 ? -40.025 -2.873 20.890 1.00 43.06 227 PHE A N 1
ATOM 1860 C CA . PHE A 1 227 ? -39.844 -1.713 20.003 1.00 43.06 227 PHE A CA 1
ATOM 1861 C C . PHE A 1 227 ? -38.761 -0.711 20.459 1.00 43.06 227 PHE A C 1
ATOM 1863 O O . PHE A 1 227 ? -38.094 -0.107 19.620 1.00 43.06 227 PHE A O 1
ATOM 1870 N N . LEU A 1 228 ? -38.527 -0.587 21.772 1.00 44.94 228 LEU A N 1
ATOM 1871 C CA . LEU A 1 228 ? -37.477 0.253 22.361 1.00 44.94 228 LEU A CA 1
ATOM 1872 C C . LEU A 1 228 ? -36.043 -0.154 21.964 1.00 44.94 228 LEU A C 1
ATOM 1874 O O . LEU A 1 228 ? -35.163 0.699 21.936 1.00 44.94 228 LEU A O 1
ATOM 1878 N N . THR A 1 229 ? -35.803 -1.412 21.587 1.00 47.44 229 THR A N 1
ATOM 1879 C CA . THR A 1 229 ? -34.479 -1.906 21.148 1.00 47.44 229 THR A CA 1
ATOM 1880 C C . THR A 1 229 ? -34.233 -1.760 19.640 1.00 47.44 229 THR A C 1
ATOM 1882 O O . THR A 1 229 ? -33.096 -1.857 19.184 1.00 47.44 229 THR A O 1
ATOM 1885 N N . ARG A 1 230 ? -35.270 -1.438 18.849 1.00 45.03 230 ARG A N 1
ATOM 1886 C CA . ARG A 1 230 ? -35.182 -1.298 17.380 1.00 45.03 230 ARG A CA 1
ATOM 1887 C C . ARG A 1 230 ? -34.447 -0.026 16.929 1.00 45.03 230 ARG A C 1
ATOM 1889 O O . ARG A 1 230 ? -34.107 0.102 15.757 1.00 45.03 230 ARG A O 1
ATOM 1896 N N . LYS A 1 231 ? -34.200 0.932 17.830 1.00 43.06 231 LYS A N 1
ATOM 1897 C CA . LYS A 1 231 ? -33.582 2.222 17.474 1.00 43.06 231 LYS A CA 1
ATOM 1898 C C . LYS A 1 231 ? -32.063 2.187 17.278 1.00 43.06 231 LYS A C 1
ATOM 1900 O O . LYS A 1 231 ? -31.521 3.200 16.849 1.00 43.06 231 LYS A O 1
ATOM 1905 N N . SER A 1 232 ? -31.382 1.061 17.492 1.00 48.66 232 SER A N 1
ATOM 1906 C CA . SER A 1 232 ? -29.952 0.975 17.181 1.00 48.66 232 SER A CA 1
ATOM 1907 C C . SER A 1 232 ? -29.713 0.428 15.771 1.00 48.66 232 SER A C 1
ATOM 1909 O O . SER A 1 232 ? -29.460 -0.756 15.579 1.00 48.66 232 SER A O 1
ATOM 1911 N N . LYS A 1 233 ? -29.825 1.290 14.754 1.00 51.84 233 LYS A N 1
ATOM 1912 C CA . LYS A 1 233 ? -29.363 0.973 13.385 1.00 51.84 233 LYS A CA 1
ATOM 1913 C C . LYS A 1 233 ? -27.836 1.068 13.232 1.00 51.84 233 LYS A C 1
ATOM 1915 O O . LYS A 1 233 ? -27.320 0.758 12.166 1.00 51.84 233 LYS A O 1
ATOM 1920 N N . SER A 1 234 ? -27.121 1.506 14.263 1.00 56.50 234 SER A N 1
ATOM 1921 C CA . SER A 1 234 ? -25.683 1.771 14.223 1.00 56.50 234 SER A CA 1
ATOM 1922 C C . SER A 1 234 ? -25.018 1.097 15.416 1.00 56.50 234 SER A C 1
ATOM 1924 O O . SER A 1 234 ? -25.189 1.563 16.541 1.00 56.50 234 SER A O 1
ATOM 1926 N N . CYS A 1 235 ? -24.275 0.012 15.214 1.00 61.84 235 CYS A N 1
ATOM 1927 C CA . CYS A 1 235 ? -23.551 -0.605 16.319 1.00 61.84 235 CYS A CA 1
ATOM 1928 C C . CYS A 1 235 ? -22.222 -1.232 15.915 1.00 61.84 235 CYS A C 1
ATOM 1930 O O . CYS A 1 235 ? -22.084 -1.787 14.830 1.00 61.84 235 CYS A O 1
ATOM 1932 N N . SER A 1 236 ? -21.313 -1.162 16.891 1.00 65.81 236 SER A N 1
ATOM 1933 C CA . SER A 1 236 ? -19.850 -1.091 16.821 1.00 65.81 236 SER A CA 1
ATOM 1934 C C . SER A 1 236 ? -19.316 0.148 16.091 1.00 65.81 236 SER A C 1
ATOM 1936 O O . SER A 1 236 ? -19.703 0.426 14.960 1.00 65.81 236 SER A O 1
ATOM 1938 N N . TYR A 1 237 ? -18.430 0.904 16.759 1.00 65.44 237 TYR A N 1
ATOM 1939 C CA . TYR A 1 237 ? -17.707 2.037 16.157 1.00 65.44 237 TYR A CA 1
ATOM 1940 C C . TYR A 1 237 ? -16.656 1.563 15.142 1.00 65.44 237 TYR A C 1
ATOM 1942 O O . TYR A 1 237 ? -16.378 2.263 14.174 1.00 65.44 237 TYR A O 1
ATOM 1950 N N . GLU A 1 238 ? -16.104 0.366 15.352 1.00 75.88 238 GLU A N 1
ATOM 1951 C CA . GLU A 1 238 ? -15.151 -0.294 14.464 1.00 75.88 238 GLU A CA 1
ATOM 1952 C C . GLU A 1 238 ? -15.277 -1.808 14.664 1.00 75.88 238 GLU A C 1
ATOM 1954 O O . GLU A 1 238 ? -15.080 -2.321 15.763 1.00 75.88 238 GLU A O 1
ATOM 1959 N N . ILE A 1 239 ? -15.660 -2.539 13.620 1.00 77.50 239 ILE A N 1
ATOM 1960 C CA . ILE A 1 239 ? -15.756 -4.010 13.671 1.00 77.50 239 ILE A CA 1
ATOM 1961 C C . ILE A 1 239 ? -14.377 -4.630 13.437 1.00 77.50 239 ILE A C 1
ATOM 1963 O O . ILE A 1 239 ? -14.019 -5.635 14.047 1.00 77.50 239 ILE A O 1
ATOM 1967 N N . VAL A 1 240 ? -13.599 -3.995 12.561 1.00 88.56 240 VAL A N 1
ATOM 1968 C CA . VAL A 1 240 ? -12.323 -4.483 12.047 1.00 88.56 240 VAL A CA 1
ATOM 1969 C C . VAL A 1 240 ? -11.181 -3.683 12.666 1.00 88.56 240 VAL A C 1
ATOM 1971 O O . VAL A 1 240 ? -10.605 -2.800 12.035 1.00 88.56 240 VAL A O 1
ATOM 1974 N N . PHE A 1 241 ? -10.860 -3.985 13.921 1.00 90.81 241 PHE A N 1
ATOM 1975 C CA . PHE A 1 241 ? -9.760 -3.342 14.637 1.00 90.81 241 PHE A CA 1
ATOM 1976 C C . PHE A 1 241 ? -8.503 -4.228 14.636 1.00 90.81 241 PHE A C 1
ATOM 1978 O O . PHE A 1 241 ? -8.627 -5.428 14.878 1.00 90.81 241 PHE A O 1
ATOM 1985 N N . PRO A 1 242 ? -7.292 -3.679 14.422 1.00 93.31 242 PRO A N 1
ATOM 1986 C CA . PRO A 1 242 ? -6.968 -2.289 14.100 1.00 93.31 242 PRO A CA 1
ATOM 1987 C C . PRO A 1 242 ? -6.837 -2.067 12.587 1.00 93.31 242 PRO A C 1
ATOM 1989 O O . PRO A 1 242 ? -6.388 -1.009 12.160 1.00 93.31 242 PRO A O 1
ATOM 1992 N N . LEU A 1 243 ? -7.156 -3.066 11.759 1.00 94.50 243 LEU A N 1
ATOM 1993 C CA . LEU A 1 243 ? -6.910 -3.038 10.313 1.00 94.50 243 LEU A CA 1
ATOM 1994 C C . LEU A 1 243 ? -7.666 -1.922 9.590 1.00 94.50 243 LEU A C 1
ATOM 1996 O O . LEU A 1 243 ? -7.262 -1.536 8.495 1.00 94.50 243 LEU A O 1
ATOM 2000 N N . PHE A 1 244 ? -8.738 -1.391 10.176 1.00 93.50 244 PHE A N 1
ATOM 2001 C CA . PHE A 1 244 ? -9.385 -0.196 9.663 1.00 93.50 244 PHE A CA 1
ATOM 2002 C C . PHE A 1 244 ? -8.713 1.079 10.198 1.00 93.50 244 PHE A C 1
ATOM 2004 O O . PHE A 1 244 ? -8.222 1.883 9.403 1.00 93.50 244 PHE A O 1
ATOM 2011 N N . SER A 1 245 ? -8.622 1.244 11.520 1.00 94.25 245 SER A N 1
ATOM 2012 C CA . SER A 1 245 ? -8.111 2.468 12.155 1.00 94.25 245 SER A CA 1
ATOM 2013 C C . SER A 1 245 ? -6.611 2.724 11.998 1.00 94.25 245 SER A C 1
ATOM 2015 O O . SER A 1 245 ? -6.206 3.873 11.817 1.00 94.25 245 SER A O 1
ATOM 2017 N N . LEU A 1 246 ? -5.762 1.699 12.076 1.00 96.06 246 LEU A N 1
ATOM 2018 C CA . LEU A 1 246 ? -4.305 1.862 12.035 1.00 96.06 246 LEU A CA 1
ATOM 2019 C C . LEU A 1 246 ? -3.820 2.408 10.678 1.00 96.06 246 LEU A C 1
ATOM 2021 O O . LEU A 1 246 ? -3.056 3.375 10.685 1.00 96.06 246 LEU A O 1
ATOM 2025 N N . PRO A 1 247 ? -4.286 1.899 9.521 1.00 96.94 247 PRO A N 1
ATOM 2026 C CA . PRO A 1 247 ? -4.003 2.514 8.224 1.00 96.94 247 PRO A CA 1
ATOM 2027 C C . PRO A 1 247 ? -4.457 3.977 8.109 1.00 96.94 247 PRO A C 1
ATOM 2029 O O . PRO A 1 247 ? -3.730 4.795 7.547 1.00 96.94 247 PRO A O 1
ATOM 2032 N N . ILE A 1 248 ? -5.615 4.336 8.679 1.00 96.31 248 ILE A N 1
ATOM 2033 C CA . ILE A 1 248 ? -6.110 5.725 8.699 1.00 96.31 248 ILE A CA 1
ATOM 2034 C C . ILE A 1 248 ? -5.176 6.611 9.524 1.00 96.31 248 ILE A C 1
ATOM 2036 O O . ILE A 1 248 ? -4.749 7.668 9.057 1.00 96.31 248 ILE A O 1
ATOM 2040 N N . LEU A 1 249 ? -4.829 6.164 10.733 1.00 96.56 249 LEU A N 1
ATOM 2041 C CA . LEU A 1 249 ? -3.923 6.873 11.630 1.00 96.56 249 LEU A CA 1
ATOM 2042 C C . LEU A 1 249 ? -2.550 7.074 10.978 1.00 96.56 249 LEU A C 1
ATOM 2044 O O . LEU A 1 249 ? -2.027 8.189 10.975 1.00 96.56 249 LEU A O 1
ATOM 2048 N N . TYR A 1 250 ? -2.007 6.022 10.363 1.00 97.56 250 TYR A N 1
ATOM 2049 C CA . TYR A 1 250 ? -0.786 6.094 9.568 1.00 97.56 250 TYR A CA 1
ATOM 2050 C C . TYR A 1 250 ? -0.899 7.129 8.445 1.00 97.56 250 TYR A C 1
ATOM 2052 O O . TYR A 1 250 ? -0.006 7.963 8.312 1.00 97.56 250 TYR A O 1
ATOM 2060 N N . SER A 1 251 ? -1.978 7.123 7.655 1.00 96.25 251 SER A N 1
ATOM 2061 C CA . SER A 1 251 ? -2.148 8.059 6.535 1.00 96.25 251 SER A CA 1
ATOM 2062 C C . SER A 1 251 ? -2.231 9.516 7.002 1.00 96.25 251 SER A C 1
ATOM 2064 O O . SER A 1 251 ? -1.628 10.387 6.375 1.00 96.25 251 SER A O 1
ATOM 2066 N N . ILE A 1 252 ? -2.915 9.784 8.118 1.00 96.38 252 ILE A N 1
ATOM 2067 C CA . ILE A 1 252 ? -3.014 11.129 8.705 1.00 96.38 252 ILE A CA 1
ATOM 2068 C C . ILE A 1 252 ? -1.645 11.602 9.205 1.00 96.38 252 ILE A C 1
ATOM 2070 O O . ILE A 1 252 ? -1.199 12.691 8.844 1.00 96.38 252 ILE A O 1
ATOM 2074 N N . ILE A 1 253 ? -0.948 10.781 9.996 1.00 97.19 253 ILE A N 1
ATOM 2075 C CA . ILE A 1 253 ? 0.389 11.117 10.508 1.00 97.19 253 ILE A CA 1
ATOM 2076 C C . ILE A 1 253 ? 1.372 11.305 9.350 1.00 97.19 253 ILE A C 1
ATOM 2078 O O . ILE A 1 253 ? 2.147 12.259 9.354 1.00 97.19 253 ILE A O 1
ATOM 2082 N N . SER A 1 254 ? 1.314 10.433 8.343 1.00 95.88 254 SER A N 1
ATOM 2083 C CA . SER A 1 254 ? 2.168 10.525 7.158 1.00 95.88 254 SER A CA 1
ATOM 2084 C C . SER A 1 254 ? 1.937 11.823 6.402 1.00 95.88 254 SER A C 1
ATOM 2086 O O . SER A 1 254 ? 2.909 12.460 6.015 1.00 95.88 254 SER A O 1
ATOM 2088 N N . LEU A 1 255 ? 0.686 12.272 6.257 1.00 95.00 255 LEU A N 1
ATOM 2089 C CA . LEU A 1 255 ? 0.379 13.559 5.635 1.00 95.00 255 LEU A CA 1
ATOM 2090 C C . LEU A 1 255 ? 0.983 14.735 6.423 1.00 95.00 255 LEU A C 1
ATOM 2092 O O . LEU A 1 255 ? 1.561 15.637 5.820 1.00 95.00 255 LEU A O 1
ATOM 2096 N N . PHE A 1 256 ? 0.907 14.724 7.757 1.00 95.62 256 PHE A N 1
ATOM 2097 C CA . PHE A 1 256 ? 1.531 15.767 8.581 1.00 95.62 256 PHE A CA 1
ATOM 2098 C C . PHE A 1 256 ? 3.058 15.762 8.470 1.00 95.62 256 PHE A C 1
ATOM 2100 O O . PHE A 1 256 ? 3.661 16.811 8.234 1.00 95.62 256 PHE A O 1
ATOM 2107 N N . VAL A 1 257 ? 3.688 14.590 8.597 1.00 95.62 257 VAL A N 1
ATOM 2108 C CA . VAL A 1 257 ? 5.145 14.444 8.454 1.00 95.62 257 VAL A CA 1
ATOM 2109 C C . VAL A 1 257 ? 5.589 14.852 7.050 1.00 95.62 257 VAL A C 1
ATOM 2111 O O . VAL A 1 257 ? 6.589 15.554 6.917 1.00 95.62 257 VAL A O 1
ATOM 2114 N N . TYR A 1 258 ? 4.825 14.497 6.018 1.00 93.19 258 TYR A N 1
ATOM 2115 C CA . TYR A 1 258 ? 5.065 14.906 4.637 1.00 93.19 258 TYR A CA 1
ATOM 2116 C C . TYR A 1 258 ? 5.039 16.429 4.483 1.00 93.19 258 TYR A C 1
ATOM 2118 O O . TYR A 1 258 ? 5.990 17.013 3.972 1.00 93.19 258 TYR A O 1
ATOM 2126 N N . ILE A 1 259 ? 3.991 17.103 4.969 1.00 93.19 259 ILE A N 1
ATOM 2127 C CA . ILE A 1 259 ? 3.889 18.568 4.875 1.00 93.19 259 ILE A CA 1
ATOM 2128 C C . ILE A 1 259 ? 5.081 19.235 5.569 1.00 93.19 259 ILE A C 1
ATOM 2130 O O . ILE A 1 259 ? 5.681 20.149 4.999 1.00 93.19 259 ILE A O 1
ATOM 2134 N N . ILE A 1 260 ? 5.458 18.763 6.761 1.00 94.25 260 ILE A N 1
ATOM 2135 C CA . ILE A 1 260 ? 6.602 19.299 7.509 1.00 94.25 260 ILE A CA 1
ATOM 2136 C C . ILE A 1 260 ? 7.892 19.075 6.719 1.00 94.25 260 ILE A C 1
ATOM 2138 O O . ILE A 1 260 ? 8.540 20.040 6.325 1.00 94.25 260 ILE A O 1
ATOM 2142 N N . THR A 1 261 ? 8.242 17.823 6.427 1.00 92.75 261 THR A N 1
ATOM 2143 C CA . THR A 1 261 ? 9.516 17.465 5.782 1.00 92.75 261 THR A CA 1
ATOM 2144 C C . THR A 1 261 ? 9.670 18.087 4.392 1.00 92.75 261 THR A C 1
ATOM 2146 O O . THR A 1 261 ? 10.753 18.580 4.064 1.00 92.75 261 THR A O 1
ATOM 2149 N N . ARG A 1 262 ? 8.595 18.163 3.595 1.00 89.50 262 ARG A N 1
ATOM 2150 C CA . ARG A 1 262 ? 8.613 18.786 2.261 1.00 89.50 262 ARG A CA 1
ATOM 2151 C C . ARG A 1 262 ? 8.702 20.305 2.305 1.00 89.50 262 ARG A C 1
ATOM 2153 O O . ARG A 1 262 ? 9.407 20.897 1.489 1.00 89.50 262 ARG A O 1
ATOM 2160 N N . THR A 1 263 ? 8.047 20.944 3.270 1.00 90.44 263 THR A N 1
ATOM 2161 C CA . THR A 1 263 ? 8.220 22.387 3.490 1.00 90.44 263 THR A CA 1
ATOM 2162 C C . THR A 1 263 ? 9.648 22.678 3.944 1.00 90.44 263 THR A C 1
ATOM 2164 O O . THR A 1 263 ? 10.290 23.595 3.438 1.00 90.44 263 THR A O 1
ATOM 2167 N N . THR A 1 264 ? 10.180 21.852 4.846 1.00 90.25 264 THR A N 1
ATOM 2168 C CA . THR A 1 264 ? 11.544 21.968 5.359 1.00 90.25 264 THR A CA 1
ATOM 2169 C C . THR A 1 264 ? 12.589 21.846 4.247 1.00 90.25 264 THR A C 1
ATOM 2171 O O . THR A 1 264 ? 13.435 22.733 4.135 1.00 90.25 264 THR A O 1
ATOM 2174 N N . ILE A 1 265 ? 12.521 20.824 3.382 1.00 88.12 265 ILE A N 1
ATOM 2175 C CA . ILE A 1 265 ? 13.470 20.714 2.259 1.00 88.12 265 ILE A CA 1
ATOM 2176 C C . ILE A 1 265 ? 13.331 21.876 1.290 1.00 88.12 265 ILE A C 1
ATOM 2178 O O . ILE A 1 265 ? 14.349 22.432 0.913 1.00 88.12 265 ILE A O 1
ATOM 2182 N N . TYR A 1 266 ? 12.114 22.295 0.938 1.00 85.94 266 TYR A N 1
ATOM 2183 C CA . TYR A 1 266 ? 11.925 23.417 0.021 1.00 85.94 266 TYR A CA 1
ATOM 2184 C C . TYR A 1 266 ? 12.556 24.711 0.557 1.00 85.94 266 TYR A C 1
ATOM 2186 O O . TYR A 1 266 ? 13.222 25.432 -0.186 1.00 85.94 266 TYR A O 1
ATOM 2194 N N . LEU A 1 267 ? 12.401 24.994 1.854 1.00 87.69 267 LEU A N 1
ATOM 2195 C CA . LEU A 1 267 ? 13.004 26.171 2.483 1.00 87.69 267 LEU A CA 1
ATOM 2196 C C . LEU A 1 267 ? 14.534 26.082 2.549 1.00 87.69 267 LEU A C 1
ATOM 2198 O O . LEU A 1 267 ? 15.205 27.081 2.300 1.00 87.69 267 LEU A O 1
ATOM 2202 N N . PHE A 1 268 ? 15.096 24.912 2.859 1.00 85.94 268 PHE A N 1
ATOM 2203 C CA . PHE A 1 268 ? 16.549 24.744 2.953 1.00 85.94 268 PHE A CA 1
ATOM 2204 C C . PHE A 1 268 ? 17.241 24.635 1.589 1.00 85.94 268 PHE A C 1
ATOM 2206 O O . PHE A 1 268 ? 18.343 25.161 1.420 1.00 85.94 268 PHE A O 1
ATOM 2213 N N . SER A 1 269 ? 16.618 23.969 0.617 1.00 82.31 269 SER A N 1
ATOM 2214 C CA . SER A 1 269 ? 17.208 23.715 -0.699 1.00 82.31 269 SER A CA 1
ATOM 2215 C C . SER A 1 269 ? 17.100 24.912 -1.632 1.00 82.31 269 SER A C 1
ATOM 2217 O O . SER A 1 269 ? 17.991 25.092 -2.457 1.00 82.31 269 SER A O 1
ATOM 2219 N N . ARG A 1 270 ? 16.096 25.788 -1.460 1.00 78.75 270 ARG A N 1
ATOM 2220 C CA . ARG A 1 270 ? 15.942 27.013 -2.266 1.00 78.75 270 ARG A CA 1
ATOM 2221 C C . ARG A 1 270 ? 17.194 27.894 -2.265 1.00 78.75 270 ARG A C 1
ATOM 2223 O O . ARG A 1 270 ? 17.445 28.593 -3.241 1.00 78.75 270 ARG A O 1
ATOM 2230 N N . PHE A 1 271 ? 17.974 27.869 -1.185 1.00 77.31 271 PHE A N 1
ATOM 2231 C CA . PHE A 1 271 ? 19.232 28.614 -1.092 1.00 77.31 271 PHE A CA 1
ATOM 2232 C C . PHE A 1 271 ? 20.419 27.912 -1.764 1.00 77.31 271 PHE A C 1
ATOM 2234 O O . PHE A 1 271 ? 21.453 28.541 -1.966 1.00 77.31 271 PHE A O 1
ATOM 2241 N N . ARG A 1 272 ? 20.302 26.616 -2.070 1.00 74.56 272 ARG A N 1
ATOM 2242 C CA . ARG A 1 272 ? 21.394 25.782 -2.586 1.00 74.56 272 ARG A CA 1
ATOM 2243 C C . ARG A 1 272 ? 21.260 25.493 -4.079 1.00 74.56 272 ARG A C 1
ATOM 2245 O O . ARG A 1 272 ? 22.276 25.483 -4.763 1.00 74.56 272 ARG A O 1
ATOM 2252 N N . TYR A 1 273 ? 20.049 25.236 -4.572 1.00 71.50 273 TYR A N 1
ATOM 2253 C CA . TYR A 1 273 ? 19.793 24.885 -5.972 1.00 71.50 273 TYR A CA 1
ATOM 2254 C C . TYR A 1 273 ? 18.303 25.033 -6.336 1.00 71.50 273 TYR A C 1
ATOM 2256 O O . TYR A 1 273 ? 17.429 25.115 -5.470 1.00 71.50 273 TYR A O 1
ATOM 2264 N N . THR A 1 274 ? 17.993 25.065 -7.635 1.00 69.25 274 THR A N 1
ATOM 2265 C CA . THR A 1 274 ? 16.613 25.057 -8.139 1.00 69.25 274 THR A CA 1
ATOM 2266 C C . THR A 1 274 ? 16.019 23.655 -7.996 1.00 69.25 274 THR A C 1
ATOM 2268 O O . THR A 1 274 ? 16.370 22.722 -8.713 1.00 69.25 274 THR A O 1
ATOM 2271 N N . LEU A 1 275 ? 15.125 23.476 -7.024 1.00 66.44 275 LEU A N 1
ATOM 2272 C CA . LEU A 1 275 ? 14.485 22.187 -6.771 1.00 66.44 275 LEU A CA 1
ATOM 2273 C C . LEU A 1 275 ? 13.324 21.961 -7.755 1.00 66.44 275 LEU A C 1
ATOM 2275 O O . LEU A 1 275 ? 12.425 22.797 -7.852 1.00 66.44 275 LEU A O 1
ATOM 2279 N N . SER A 1 276 ? 13.309 20.812 -8.440 1.00 67.12 276 SER A N 1
ATOM 2280 C CA . SER A 1 276 ? 12.139 20.366 -9.212 1.00 67.12 276 SER A CA 1
ATOM 2281 C C . SER A 1 276 ? 10.934 20.250 -8.274 1.00 67.12 276 SER A C 1
ATOM 2283 O O . SER A 1 276 ? 10.959 19.504 -7.292 1.00 67.12 276 SER A O 1
ATOM 2285 N N . SER A 1 277 ? 9.871 21.002 -8.557 1.00 69.38 277 SER A N 1
ATOM 2286 C CA . SER A 1 277 ? 8.648 21.010 -7.747 1.00 69.38 277 SER A CA 1
ATOM 2287 C C . SER A 1 277 ? 7.798 19.751 -7.956 1.00 69.38 277 SER A C 1
ATOM 2289 O O . SER A 1 277 ? 6.983 19.392 -7.104 1.00 69.38 277 SER A O 1
ATOM 2291 N N . THR A 1 278 ? 8.020 19.024 -9.053 1.00 71.56 278 THR A N 1
ATOM 2292 C CA . THR A 1 278 ? 7.267 17.823 -9.434 1.00 71.56 278 THR A CA 1
ATOM 2293 C C . THR A 1 278 ? 7.224 16.751 -8.336 1.00 71.56 278 THR A C 1
ATOM 2295 O O . THR A 1 278 ? 6.119 16.369 -7.944 1.00 71.56 278 THR A O 1
ATOM 2298 N N . PRO A 1 279 ? 8.350 16.266 -7.768 1.00 71.50 279 PRO A N 1
ATOM 2299 C CA . PRO A 1 279 ? 8.307 15.287 -6.677 1.00 71.50 279 PRO A CA 1
ATOM 2300 C C . PRO A 1 279 ? 7.602 15.808 -5.412 1.00 71.50 279 PRO A C 1
ATOM 2302 O O . PRO A 1 279 ? 7.037 15.008 -4.669 1.00 71.50 279 PRO A O 1
ATOM 2305 N N . ILE A 1 280 ? 7.588 17.126 -5.175 1.00 74.81 280 ILE A N 1
ATOM 2306 C CA . ILE A 1 280 ? 6.932 17.749 -4.012 1.00 74.81 280 ILE A CA 1
ATOM 2307 C C . ILE A 1 280 ? 5.407 17.805 -4.181 1.00 74.81 280 ILE A C 1
ATOM 2309 O O . ILE A 1 280 ? 4.666 17.668 -3.208 1.00 74.81 280 ILE A O 1
ATOM 2313 N N . HIS A 1 281 ? 4.901 17.997 -5.397 1.00 77.19 281 HIS A N 1
ATOM 2314 C CA . HIS A 1 281 ? 3.454 18.085 -5.616 1.00 77.19 281 HIS A CA 1
ATOM 2315 C C . HIS A 1 281 ? 2.764 16.722 -5.639 1.00 77.19 281 HIS A C 1
ATOM 2317 O O . HIS A 1 281 ? 1.590 16.616 -5.294 1.00 77.19 281 HIS A O 1
ATOM 2323 N N . VAL A 1 282 ? 3.480 15.666 -6.016 1.00 75.94 282 VAL A N 1
ATOM 2324 C CA . VAL A 1 282 ? 2.878 14.338 -6.173 1.00 75.94 282 VAL A CA 1
ATOM 2325 C C . VAL A 1 282 ? 2.514 13.717 -4.836 1.00 75.94 282 VAL A C 1
ATOM 2327 O O . VAL A 1 282 ? 1.390 13.239 -4.684 1.00 75.94 282 VAL A O 1
ATOM 2330 N N . GLY A 1 283 ? 3.442 13.698 -3.876 1.00 76.81 283 GLY A N 1
ATOM 2331 C CA . GLY A 1 283 ? 3.205 13.018 -2.601 1.00 76.81 283 GLY A CA 1
ATOM 2332 C C . GLY A 1 283 ? 2.017 13.607 -1.835 1.00 76.81 283 GLY A C 1
ATOM 2333 O O . GLY A 1 283 ? 1.332 12.877 -1.124 1.00 76.81 283 GLY A O 1
ATOM 2334 N N . LEU A 1 284 ? 1.679 14.880 -2.085 1.00 86.19 284 LEU A N 1
ATOM 2335 C CA . LEU A 1 284 ? 0.507 15.546 -1.515 1.00 86.19 284 LEU A CA 1
ATOM 2336 C C . LEU A 1 284 ? -0.810 14.858 -1.902 1.00 86.19 284 LEU A C 1
ATOM 2338 O O . LEU A 1 284 ? -1.743 14.858 -1.107 1.00 86.19 284 LEU A O 1
ATOM 2342 N N . TRP A 1 285 ? -0.883 14.251 -3.090 1.00 89.94 285 TRP A N 1
ATOM 2343 C CA . TRP A 1 285 ? -2.069 13.527 -3.559 1.00 89.94 285 TRP A CA 1
ATOM 2344 C C . TRP A 1 285 ? -2.073 12.054 -3.159 1.00 89.94 285 TRP A C 1
ATOM 2346 O O . TRP A 1 285 ? -3.147 11.471 -3.018 1.00 89.94 285 TRP A O 1
ATOM 2356 N N . VAL A 1 286 ? -0.903 11.449 -2.936 1.00 91.94 286 VAL A N 1
ATOM 2357 C CA . VAL A 1 286 ? -0.798 10.019 -2.607 1.00 91.94 286 VAL A CA 1
ATOM 2358 C C . VAL A 1 286 ? -1.532 9.696 -1.305 1.00 91.94 286 VAL A C 1
ATOM 2360 O O . VAL A 1 286 ? -2.346 8.775 -1.292 1.00 91.94 286 VAL A O 1
ATOM 2363 N N . TYR A 1 287 ? -1.323 10.469 -0.234 1.00 93.75 287 TYR A N 1
ATOM 2364 C CA . TYR A 1 287 ? -1.933 10.168 1.070 1.00 93.75 287 TYR A CA 1
ATOM 2365 C C . TYR A 1 287 ? -3.455 10.386 1.116 1.00 93.75 287 TYR A C 1
ATOM 2367 O O . TYR A 1 287 ? -4.144 9.492 1.607 1.00 93.75 287 TYR A O 1
ATOM 2375 N N . PRO A 1 288 ? -4.026 11.494 0.595 1.00 94.94 288 PRO A N 1
ATOM 2376 C CA . PRO A 1 288 ? -5.477 11.661 0.541 1.00 94.94 288 PRO A CA 1
ATOM 2377 C C . PRO A 1 288 ? -6.166 10.611 -0.331 1.00 94.94 288 PRO A C 1
ATOM 2379 O O . PRO A 1 288 ? -7.209 10.091 0.062 1.00 94.94 288 PRO A O 1
ATOM 2382 N N . ILE A 1 289 ? -5.579 10.255 -1.483 1.00 95.38 289 ILE A N 1
ATOM 2383 C CA . ILE A 1 289 ? -6.120 9.195 -2.348 1.00 95.38 289 ILE A CA 1
ATOM 2384 C C . ILE A 1 289 ? -6.067 7.850 -1.624 1.00 95.38 289 ILE A C 1
ATOM 2386 O O . ILE A 1 289 ? -7.055 7.121 -1.626 1.00 95.38 289 ILE A O 1
ATOM 2390 N N . GLN A 1 290 ? -4.951 7.524 -0.971 1.00 95.50 290 GLN A N 1
ATOM 2391 C CA . GLN A 1 290 ? -4.821 6.289 -0.200 1.00 95.50 290 GLN A CA 1
ATOM 2392 C C . GLN A 1 290 ? -5.838 6.222 0.949 1.00 95.50 290 GLN A C 1
ATOM 2394 O O . GLN A 1 290 ? -6.497 5.198 1.115 1.00 95.50 290 GLN A O 1
ATOM 2399 N N . LEU A 1 291 ? -6.016 7.317 1.694 1.00 96.06 291 LEU A N 1
ATOM 2400 C CA . LEU A 1 291 ? -7.010 7.412 2.762 1.00 96.06 291 LEU A CA 1
ATOM 2401 C C . LEU A 1 291 ? -8.433 7.223 2.220 1.00 96.06 291 LEU A C 1
ATOM 2403 O O . LEU A 1 291 ? -9.206 6.451 2.780 1.00 96.06 291 LEU A O 1
ATOM 2407 N N . PHE A 1 292 ? -8.769 7.885 1.110 1.00 96.88 292 PHE A N 1
ATOM 2408 C CA . PHE A 1 292 ? -10.055 7.716 0.439 1.00 96.88 292 PHE A CA 1
ATOM 2409 C C . PHE A 1 292 ? -10.276 6.256 0.020 1.00 96.88 292 PHE A C 1
ATOM 2411 O O . PHE A 1 292 ? -11.305 5.665 0.344 1.00 96.88 292 PHE A O 1
ATOM 2418 N N . LEU A 1 293 ? -9.293 5.644 -0.644 1.00 97.00 293 LEU A N 1
ATOM 2419 C CA . LEU A 1 293 ? -9.373 4.247 -1.063 1.00 97.00 293 LEU A CA 1
ATOM 2420 C C . LEU A 1 293 ? -9.574 3.306 0.127 1.00 97.00 293 LEU A C 1
ATOM 2422 O O . LEU A 1 293 ? -10.382 2.388 0.036 1.00 97.00 293 LEU A O 1
ATOM 2426 N N . HIS A 1 294 ? -8.908 3.546 1.254 1.00 96.44 294 HIS A N 1
ATOM 2427 C CA . HIS A 1 294 ? -9.078 2.724 2.451 1.00 96.44 294 HIS A CA 1
ATOM 2428 C C . HIS A 1 294 ? -10.449 2.900 3.115 1.00 96.44 294 HIS A C 1
ATOM 2430 O O . HIS A 1 294 ? -11.070 1.917 3.510 1.00 96.44 294 HIS A O 1
ATOM 2436 N N . LEU A 1 295 ? -10.968 4.129 3.184 1.00 94.38 295 LEU A N 1
ATOM 2437 C CA . LEU A 1 295 ? -12.278 4.408 3.784 1.00 94.38 295 LEU A CA 1
ATOM 2438 C C . LEU A 1 295 ? -13.430 3.714 3.042 1.00 94.38 295 LEU A C 1
ATOM 2440 O O . LEU A 1 295 ? -14.341 3.193 3.681 1.00 94.38 295 LEU A O 1
ATOM 2444 N N . PHE A 1 296 ? -13.395 3.696 1.706 1.00 94.44 296 PHE A N 1
ATOM 2445 C CA . PHE A 1 296 ? -14.477 3.124 0.891 1.00 94.44 296 PHE A CA 1
ATOM 2446 C C . PHE A 1 296 ? -14.220 1.670 0.479 1.00 94.44 296 PHE A C 1
ATOM 2448 O O . PHE A 1 296 ? -15.137 0.844 0.445 1.00 94.44 296 PHE A O 1
ATOM 2455 N N . PHE A 1 297 ? -12.968 1.335 0.179 1.00 96.19 297 PHE A N 1
ATOM 2456 C CA . PHE A 1 297 ? -12.578 0.048 -0.392 1.00 96.19 297 PHE A CA 1
ATOM 2457 C C . PHE A 1 297 ? -11.664 -0.767 0.525 1.00 96.19 297 PHE A C 1
ATOM 2459 O O . PHE A 1 297 ? -11.155 -1.790 0.082 1.00 96.19 297 PHE A O 1
ATOM 2466 N N . GLY A 1 298 ? -11.478 -0.380 1.792 1.00 94.94 298 GLY A N 1
ATOM 2467 C CA . GLY A 1 298 ? -10.562 -1.044 2.728 1.00 94.94 298 GLY A CA 1
ATOM 2468 C C . GLY A 1 298 ? -10.737 -2.562 2.793 1.00 94.94 298 GLY A C 1
ATOM 2469 O O . GLY A 1 298 ? -9.759 -3.288 2.651 1.00 94.94 298 GLY A O 1
ATOM 2470 N N . GLY A 1 299 ? -11.978 -3.058 2.876 1.00 94.12 299 GLY A N 1
ATOM 2471 C CA . GLY A 1 299 ? -12.247 -4.501 2.896 1.00 94.12 299 GLY A CA 1
ATOM 2472 C C . GLY A 1 299 ? -11.915 -5.214 1.586 1.00 94.12 299 GLY A C 1
ATOM 2473 O O . GLY A 1 299 ? -11.365 -6.319 1.593 1.00 94.12 299 GLY A O 1
ATOM 2474 N N . ILE A 1 300 ? -12.196 -4.572 0.449 1.00 95.56 300 ILE A N 1
ATOM 2475 C CA . ILE A 1 300 ? -11.836 -5.095 -0.877 1.00 95.56 300 ILE A CA 1
ATOM 2476 C C . ILE A 1 300 ? -10.313 -5.115 -1.027 1.00 95.56 300 ILE A C 1
ATOM 2478 O O . ILE A 1 300 ? -9.750 -6.131 -1.427 1.00 95.56 300 ILE A O 1
ATOM 2482 N N . ILE A 1 301 ? -9.629 -4.035 -0.647 1.00 96.44 301 ILE A N 1
ATOM 2483 C CA . ILE A 1 301 ? -8.167 -3.951 -0.694 1.00 96.44 301 ILE A CA 1
ATOM 2484 C C . ILE A 1 301 ? -7.558 -5.020 0.219 1.00 96.44 301 ILE A C 1
ATOM 2486 O O . ILE A 1 301 ? -6.719 -5.782 -0.241 1.00 96.44 301 ILE A O 1
ATOM 2490 N N . TYR A 1 302 ? -8.021 -5.159 1.462 1.00 95.56 302 TYR A N 1
ATOM 2491 C CA . TYR A 1 302 ? -7.576 -6.208 2.387 1.00 95.56 302 TYR A CA 1
ATOM 2492 C C . TYR A 1 302 ? -7.762 -7.622 1.822 1.00 95.56 302 TYR A C 1
ATOM 2494 O O . TYR A 1 302 ? -6.899 -8.482 1.976 1.00 95.56 302 TYR A O 1
ATOM 2502 N N . THR A 1 303 ? -8.866 -7.873 1.119 1.00 93.81 303 THR A N 1
ATOM 2503 C CA . THR A 1 303 ? -9.140 -9.199 0.551 1.00 93.81 303 THR A CA 1
ATOM 2504 C C . THR A 1 303 ? -8.291 -9.492 -0.686 1.00 93.81 303 THR A C 1
ATOM 2506 O O . THR A 1 303 ? -7.864 -10.634 -0.872 1.00 93.81 303 THR A O 1
ATOM 2509 N N . TYR A 1 304 ? -8.038 -8.484 -1.527 1.00 95.62 304 TYR A N 1
ATOM 2510 C CA . TYR A 1 304 ? -7.435 -8.661 -2.851 1.00 95.62 304 TYR A CA 1
ATOM 2511 C C . TYR A 1 304 ? -6.006 -8.113 -3.000 1.00 95.62 304 TYR A C 1
ATOM 2513 O O . TYR A 1 304 ? -5.418 -8.282 -4.071 1.00 95.62 304 TYR A O 1
ATOM 2521 N N . PHE A 1 305 ? -5.397 -7.518 -1.965 1.00 96.00 305 PHE A N 1
ATOM 2522 C CA . PHE A 1 305 ? -4.026 -6.993 -2.054 1.00 96.00 305 PHE A CA 1
ATOM 2523 C C . PHE A 1 305 ? -2.982 -8.008 -2.551 1.00 96.00 305 PHE A C 1
ATOM 2525 O O . PHE A 1 305 ? -2.111 -7.582 -3.313 1.00 96.00 305 PHE A O 1
ATOM 2532 N N . PRO A 1 306 ? -3.039 -9.324 -2.235 1.00 95.62 306 PRO A N 1
ATOM 2533 C CA . PRO A 1 306 ? -2.035 -10.253 -2.740 1.00 95.62 306 PRO A CA 1
ATOM 2534 C C . PRO A 1 306 ? -2.098 -10.352 -4.267 1.00 95.62 306 PRO A C 1
ATOM 2536 O O . PRO A 1 306 ? -1.074 -10.320 -4.944 1.00 95.62 306 PRO A O 1
ATOM 2539 N N . PHE A 1 307 ? -3.304 -10.365 -4.839 1.00 95.00 307 PHE A N 1
ATOM 2540 C CA . PHE A 1 307 ? -3.488 -10.366 -6.290 1.00 95.00 307 PHE A CA 1
ATOM 2541 C C . PHE A 1 307 ? -3.022 -9.052 -6.923 1.00 95.00 307 PHE A C 1
ATOM 2543 O O . PHE A 1 307 ? -2.370 -9.081 -7.966 1.00 95.00 307 PHE A O 1
ATOM 2550 N N . ILE A 1 308 ? -3.289 -7.910 -6.278 1.00 94.69 308 ILE A N 1
ATOM 2551 C CA . ILE A 1 308 ? -2.797 -6.597 -6.727 1.00 94.69 308 ILE A CA 1
ATOM 2552 C C . ILE A 1 308 ? -1.260 -6.597 -6.780 1.00 94.69 308 ILE A C 1
ATOM 2554 O O . ILE A 1 308 ? -0.680 -6.202 -7.792 1.00 94.69 308 ILE A O 1
ATOM 2558 N N . CYS A 1 309 ? -0.598 -7.101 -5.735 1.00 95.12 309 CYS A N 1
ATOM 2559 C CA . CYS A 1 309 ? 0.857 -7.235 -5.681 1.00 95.12 309 CYS A CA 1
ATOM 2560 C C . CYS A 1 309 ? 1.405 -8.184 -6.756 1.00 95.12 309 CYS A C 1
ATOM 2562 O O . CYS A 1 309 ? 2.411 -7.853 -7.385 1.00 95.12 309 CYS A O 1
ATOM 2564 N N . ILE A 1 310 ? 0.756 -9.328 -7.012 1.00 92.00 310 ILE A N 1
ATOM 2565 C CA . ILE A 1 310 ? 1.150 -10.268 -8.080 1.00 92.00 310 ILE A CA 1
ATOM 2566 C C . ILE A 1 310 ? 1.063 -9.597 -9.451 1.00 92.00 310 ILE A C 1
ATOM 2568 O O . ILE A 1 310 ? 2.028 -9.635 -10.206 1.00 92.00 310 ILE A O 1
ATOM 2572 N N . ILE A 1 311 ? -0.062 -8.951 -9.769 1.00 91.88 311 ILE A N 1
ATOM 2573 C CA . ILE A 1 311 ? -0.253 -8.286 -11.067 1.00 91.88 311 ILE A CA 1
ATOM 2574 C C . ILE A 1 311 ? 0.777 -7.168 -11.250 1.00 91.88 311 ILE A C 1
ATOM 2576 O O . ILE A 1 311 ? 1.393 -7.055 -12.311 1.00 91.88 311 ILE A O 1
ATOM 2580 N N . TYR A 1 312 ? 0.986 -6.354 -10.214 1.00 92.06 312 TYR A N 1
ATOM 2581 C CA . TYR A 1 312 ? 1.942 -5.252 -10.250 1.00 92.06 312 TYR A CA 1
ATOM 2582 C C . TYR A 1 312 ? 3.379 -5.737 -10.458 1.00 92.06 312 TYR A C 1
ATOM 2584 O O . TYR A 1 312 ? 4.063 -5.270 -11.367 1.00 92.06 312 TYR A O 1
ATOM 2592 N N . SER A 1 313 ? 3.828 -6.676 -9.624 1.00 91.00 313 SER A N 1
ATOM 2593 C CA . SER A 1 313 ? 5.178 -7.238 -9.701 1.00 91.00 313 SER A CA 1
ATOM 2594 C C . SER A 1 313 ? 5.402 -7.951 -11.031 1.00 91.00 313 SER A C 1
ATOM 2596 O O . SER A 1 313 ? 6.426 -7.719 -11.662 1.00 91.00 313 SER A O 1
ATOM 2598 N N . PHE A 1 314 ? 4.425 -8.719 -11.519 1.00 86.94 314 PHE A N 1
ATOM 2599 C CA . PHE A 1 314 ? 4.496 -9.371 -12.826 1.00 86.94 314 PHE A CA 1
ATOM 2600 C C . PHE A 1 314 ? 4.637 -8.366 -13.975 1.00 86.94 314 PHE A C 1
ATOM 2602 O O . PHE A 1 314 ? 5.513 -8.531 -14.821 1.00 86.94 314 PHE A O 1
ATOM 2609 N N . ARG A 1 315 ? 3.833 -7.293 -13.986 1.00 87.25 315 ARG A N 1
ATOM 2610 C CA . ARG A 1 315 ? 3.943 -6.219 -14.989 1.00 87.25 315 ARG A CA 1
ATOM 2611 C C . ARG A 1 315 ? 5.289 -5.495 -14.915 1.00 87.25 315 ARG A C 1
ATOM 2613 O O . ARG A 1 315 ? 5.836 -5.098 -15.940 1.00 87.25 315 ARG A O 1
ATOM 2620 N N . GLN A 1 316 ? 5.807 -5.273 -13.711 1.00 88.25 316 GLN A N 1
ATOM 2621 C CA . GLN A 1 316 ? 7.099 -4.614 -13.546 1.00 88.25 316 GLN A CA 1
ATOM 2622 C C . GLN A 1 316 ? 8.239 -5.514 -14.034 1.00 88.25 316 GLN A C 1
ATOM 2624 O O . GLN A 1 316 ? 9.080 -5.054 -14.798 1.00 88.25 316 GLN A O 1
ATOM 2629 N N . TYR A 1 317 ? 8.208 -6.804 -13.687 1.00 86.06 317 TYR A N 1
ATOM 2630 C CA . TYR A 1 317 ? 9.137 -7.795 -14.226 1.00 86.06 317 TYR A CA 1
ATOM 2631 C C . TYR A 1 317 ? 9.091 -7.859 -15.742 1.00 86.06 317 TYR A C 1
ATOM 2633 O O . TYR A 1 317 ? 10.144 -7.917 -16.364 1.00 86.06 317 TYR A O 1
ATOM 2641 N N . SER A 1 318 ? 7.897 -7.848 -16.341 1.00 84.12 318 SER A N 1
ATOM 2642 C CA . SER A 1 318 ? 7.800 -7.918 -17.794 1.00 84.12 318 SER A CA 1
ATOM 2643 C C . SER A 1 318 ? 8.471 -6.725 -18.454 1.00 84.12 318 SER A C 1
ATOM 2645 O O . SER A 1 318 ? 9.278 -6.913 -19.352 1.00 84.12 318 SER A O 1
ATOM 2647 N N . HIS A 1 319 ? 8.200 -5.521 -17.947 1.00 83.69 319 HIS A N 1
ATOM 2648 C CA . HIS A 1 319 ? 8.812 -4.299 -18.454 1.00 83.69 319 HIS A CA 1
ATOM 2649 C C . HIS A 1 319 ? 10.341 -4.317 -18.307 1.00 83.69 319 HIS A C 1
ATOM 2651 O O . HIS A 1 319 ? 11.053 -4.099 -19.279 1.00 83.69 319 HIS A O 1
ATOM 2657 N N . ASP A 1 320 ? 10.855 -4.610 -17.110 1.00 84.06 320 ASP A N 1
ATOM 2658 C CA . ASP A 1 320 ? 12.300 -4.553 -16.849 1.00 84.06 320 ASP A CA 1
ATOM 2659 C C . ASP A 1 320 ? 13.068 -5.675 -17.577 1.00 84.06 320 ASP A C 1
ATOM 2661 O O . ASP A 1 320 ? 14.206 -5.484 -17.997 1.00 84.06 320 ASP A O 1
ATOM 2665 N N . LEU A 1 321 ? 12.459 -6.852 -17.768 1.00 82.12 321 LEU A N 1
ATOM 2666 C CA . LEU A 1 321 ? 13.075 -7.950 -18.522 1.00 82.12 321 LEU A CA 1
ATOM 2667 C C . LEU A 1 321 ? 12.935 -7.783 -20.043 1.00 82.12 321 LEU A C 1
ATOM 2669 O O . LEU A 1 321 ? 13.585 -8.516 -20.798 1.00 82.12 321 LEU A O 1
ATOM 2673 N N . ASP A 1 322 ? 12.096 -6.855 -20.511 1.00 80.56 322 ASP A N 1
ATOM 2674 C CA . ASP A 1 322 ? 11.959 -6.557 -21.933 1.00 80.56 322 ASP A CA 1
ATOM 2675 C C . ASP A 1 322 ? 13.158 -5.805 -22.512 1.00 80.56 322 ASP A C 1
ATOM 2677 O O . ASP A 1 322 ? 13.476 -6.009 -23.684 1.00 80.56 322 ASP A O 1
ATOM 2681 N N . GLU A 1 323 ? 13.869 -5.056 -21.672 1.00 79.75 323 GLU A N 1
ATOM 2682 C CA . GLU A 1 323 ? 15.076 -4.297 -22.022 1.00 79.75 323 GLU A CA 1
ATOM 2683 C C . GLU A 1 323 ? 16.323 -5.191 -22.21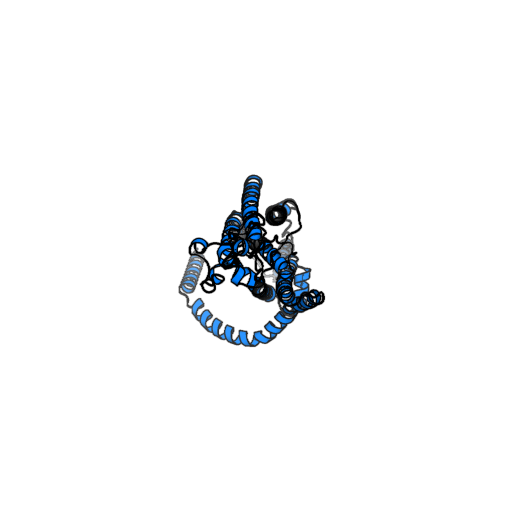6 1.00 79.75 323 GLU A C 1
ATOM 2685 O O . GLU A 1 323 ? 17.309 -4.765 -22.815 1.00 79.75 323 GLU A O 1
ATOM 2690 N N . LEU A 1 324 ? 16.293 -6.450 -21.758 1.00 81.44 324 LEU A N 1
ATOM 2691 C CA . LEU A 1 324 ? 17.440 -7.366 -21.826 1.00 81.44 324 LEU A CA 1
ATOM 2692 C C . LEU A 1 324 ? 17.645 -7.963 -23.230 1.00 81.44 324 LEU A C 1
ATOM 2694 O O . LEU A 1 324 ? 16.710 -8.437 -23.886 1.00 81.44 324 LEU A O 1
ATOM 2698 N N . SER A 1 325 ? 18.907 -8.030 -23.659 1.00 79.75 325 SER A N 1
ATOM 2699 C CA . SER A 1 325 ? 19.315 -8.575 -24.958 1.00 79.75 325 SER A CA 1
ATOM 2700 C C . SER A 1 325 ? 19.557 -10.095 -24.916 1.00 79.75 325 SER A C 1
ATOM 2702 O O . SER A 1 325 ? 19.609 -10.731 -23.860 1.00 79.75 325 SER A O 1
ATOM 2704 N N . ALA A 1 326 ? 19.672 -10.726 -26.090 1.00 77.19 326 ALA A N 1
ATOM 2705 C CA . ALA A 1 326 ? 20.017 -12.145 -26.195 1.00 77.19 326 ALA A CA 1
ATOM 2706 C C . ALA A 1 326 ? 21.548 -12.331 -26.297 1.00 77.19 326 ALA A C 1
ATOM 2708 O O . ALA A 1 326 ? 22.166 -11.622 -27.089 1.00 77.19 326 ALA A O 1
ATOM 2709 N N . PRO A 1 327 ? 22.159 -13.310 -25.591 1.00 81.75 327 PRO A N 1
ATOM 2710 C CA . PRO A 1 327 ? 21.532 -14.325 -24.741 1.00 81.75 327 PRO A CA 1
ATOM 2711 C C . PRO A 1 327 ? 21.130 -13.805 -23.350 1.00 81.75 327 PRO A C 1
ATOM 2713 O O . PRO A 1 327 ? 21.901 -13.151 -22.651 1.00 81.75 327 PRO A O 1
ATOM 2716 N N . PHE A 1 328 ? 19.926 -14.194 -22.923 1.00 80.25 328 PHE A N 1
ATOM 2717 C CA . PHE A 1 328 ? 19.255 -13.644 -21.743 1.00 80.25 328 PHE A CA 1
ATOM 2718 C C . PHE A 1 328 ? 20.053 -13.779 -20.437 1.00 80.25 328 PHE A C 1
ATOM 2720 O O . PHE A 1 328 ? 20.204 -12.798 -19.725 1.00 80.25 328 PHE A O 1
ATOM 2727 N N . LEU A 1 329 ? 20.572 -14.970 -20.103 1.00 82.94 329 LEU A N 1
ATOM 2728 C CA . LEU A 1 329 ? 21.254 -15.183 -18.814 1.00 82.94 329 LEU A CA 1
ATOM 2729 C C . LEU A 1 329 ? 22.540 -14.359 -18.693 1.00 82.94 329 LEU A C 1
ATOM 2731 O O . LEU A 1 329 ? 22.841 -13.848 -17.619 1.00 82.94 329 LEU A O 1
ATOM 2735 N N . THR A 1 330 ? 23.279 -14.212 -19.794 1.00 83.88 330 THR A N 1
ATOM 2736 C CA . THR A 1 330 ? 24.494 -13.393 -19.835 1.00 83.88 330 THR A CA 1
ATOM 2737 C C . THR A 1 330 ? 24.149 -11.913 -19.726 1.00 83.88 330 THR A C 1
ATOM 2739 O O . THR A 1 330 ? 24.776 -11.212 -18.939 1.00 83.88 330 THR A O 1
ATOM 2742 N N . SER A 1 331 ? 23.127 -11.450 -20.456 1.00 85.00 331 SER A N 1
ATOM 2743 C CA . SER A 1 331 ? 22.641 -10.069 -20.354 1.00 85.00 331 SER A CA 1
ATOM 2744 C C . SER A 1 331 ? 22.140 -9.759 -18.941 1.00 85.00 331 SER A C 1
ATOM 2746 O O . SER A 1 331 ? 22.571 -8.771 -18.359 1.00 85.00 331 SER A O 1
ATOM 2748 N N . LEU A 1 332 ? 21.339 -10.645 -18.341 1.00 85.19 332 LEU A N 1
ATOM 2749 C CA . LEU A 1 332 ? 20.841 -10.499 -16.973 1.00 85.19 332 LEU A CA 1
ATOM 2750 C C . LEU A 1 332 ? 21.985 -10.433 -15.956 1.00 85.19 332 LEU A C 1
ATOM 2752 O O . LEU A 1 332 ? 21.983 -9.564 -15.093 1.00 85.19 332 LEU A O 1
ATOM 2756 N N . TYR A 1 333 ? 22.963 -11.339 -16.041 1.00 88.25 333 TYR A N 1
ATOM 2757 C CA . TYR A 1 333 ? 24.106 -11.338 -15.126 1.00 88.25 333 TYR A CA 1
ATOM 2758 C C . TYR A 1 333 ? 24.946 -10.065 -15.259 1.00 88.25 333 TYR A C 1
ATOM 2760 O O . TYR A 1 333 ? 25.327 -9.478 -14.247 1.00 88.25 333 TYR A O 1
ATOM 2768 N N . ASN A 1 334 ? 25.214 -9.632 -16.494 1.00 88.19 334 ASN A N 1
ATOM 2769 C CA . ASN A 1 334 ? 25.966 -8.410 -16.747 1.00 88.19 334 ASN A CA 1
ATOM 2770 C C . ASN A 1 334 ? 25.221 -7.196 -16.190 1.00 88.19 334 ASN A C 1
ATOM 2772 O O . ASN A 1 334 ? 25.822 -6.451 -15.425 1.00 88.19 334 ASN A O 1
ATOM 2776 N N . GLU A 1 335 ? 23.922 -7.062 -16.466 1.00 86.25 335 GLU A N 1
ATOM 2777 C CA . GLU A 1 335 ? 23.109 -5.937 -15.994 1.00 86.25 335 GLU A CA 1
ATOM 2778 C C . GLU A 1 335 ? 22.974 -5.921 -14.464 1.00 86.25 335 GLU A C 1
ATOM 2780 O O . GLU A 1 335 ? 23.135 -4.882 -13.832 1.00 86.25 335 GLU A O 1
ATOM 2785 N N . LEU A 1 336 ? 22.767 -7.081 -13.828 1.00 87.25 336 LEU A N 1
ATOM 2786 C CA . LEU A 1 336 ? 22.745 -7.184 -12.362 1.00 87.25 336 LEU A CA 1
ATOM 2787 C C . LEU A 1 336 ? 24.091 -6.808 -11.724 1.00 87.25 336 LEU A C 1
ATOM 2789 O O . LEU A 1 336 ? 24.117 -6.353 -10.580 1.00 87.25 336 LEU A O 1
ATOM 2793 N N . LYS A 1 337 ? 25.204 -7.026 -12.435 1.00 89.81 337 LYS A N 1
ATOM 2794 C CA . LYS A 1 337 ? 26.557 -6.722 -11.959 1.00 89.81 337 LYS A CA 1
ATOM 2795 C C . LYS A 1 337 ? 26.934 -5.256 -12.175 1.00 89.81 337 LYS A C 1
ATOM 2797 O O . LYS A 1 337 ? 27.602 -4.683 -11.317 1.00 89.81 337 LYS A O 1
ATOM 2802 N N . THR A 1 338 ? 26.568 -4.670 -13.313 1.00 87.50 338 THR A N 1
ATOM 2803 C CA . THR A 1 338 ? 26.957 -3.303 -13.692 1.00 87.50 338 THR A CA 1
ATOM 2804 C C . THR A 1 338 ? 25.971 -2.258 -13.184 1.00 87.50 338 THR A C 1
ATOM 2806 O O . THR A 1 338 ? 26.389 -1.175 -12.778 1.00 87.50 338 THR A O 1
ATOM 2809 N N . ASN A 1 339 ? 24.676 -2.575 -13.160 1.00 86.69 339 ASN A N 1
ATOM 2810 C CA . ASN A 1 339 ? 23.613 -1.627 -12.867 1.00 86.69 339 ASN A CA 1
ATOM 2811 C C . ASN A 1 339 ? 22.954 -1.926 -11.512 1.00 86.69 339 ASN A C 1
ATOM 2813 O O . ASN A 1 339 ? 21.985 -2.679 -11.388 1.00 86.69 339 ASN A O 1
ATOM 2817 N N . LEU A 1 340 ? 23.465 -1.275 -10.464 1.00 85.50 340 LEU A N 1
ATOM 2818 C CA . LEU A 1 340 ? 22.948 -1.412 -9.097 1.00 85.50 340 LEU A CA 1
ATOM 2819 C C . LEU A 1 340 ? 21.466 -1.008 -8.981 1.00 85.50 340 LEU A C 1
ATOM 2821 O O . LEU A 1 340 ? 20.732 -1.556 -8.157 1.00 85.50 340 LEU A O 1
ATOM 2825 N N . LEU A 1 341 ? 21.003 -0.082 -9.823 1.00 83.75 341 LEU A N 1
ATOM 2826 C CA . LEU A 1 341 ? 19.607 0.344 -9.853 1.00 83.75 341 LEU A CA 1
ATOM 2827 C C . LEU A 1 341 ? 18.706 -0.737 -10.462 1.00 83.75 341 LEU A C 1
ATOM 2829 O O . LEU A 1 341 ? 17.617 -0.982 -9.938 1.00 83.75 341 LEU A O 1
ATOM 2833 N N . PHE A 1 342 ? 19.170 -1.427 -11.508 1.00 86.06 342 PHE A N 1
ATOM 2834 C CA . PHE A 1 342 ? 18.488 -2.604 -12.051 1.00 86.06 342 PHE A CA 1
ATOM 2835 C C . PHE A 1 342 ? 18.400 -3.726 -11.006 1.00 86.06 342 PHE A C 1
ATOM 2837 O O . PHE A 1 342 ? 17.314 -4.253 -10.753 1.00 86.06 342 PHE A O 1
ATOM 2844 N N . LEU A 1 343 ? 19.502 -4.018 -10.306 1.00 87.06 343 LEU A N 1
ATOM 2845 C CA . LEU A 1 343 ? 19.516 -4.975 -9.195 1.00 87.06 343 LEU A CA 1
ATOM 2846 C C . LEU A 1 343 ? 18.483 -4.611 -8.113 1.00 87.06 343 LEU A C 1
ATOM 2848 O O . LEU A 1 343 ? 17.694 -5.461 -7.696 1.00 87.06 343 LEU A O 1
ATOM 2852 N N . PHE A 1 344 ? 18.441 -3.347 -7.686 1.00 88.00 344 PHE A N 1
ATOM 2853 C CA . PHE A 1 344 ? 17.493 -2.877 -6.674 1.00 88.00 344 PHE A CA 1
ATOM 2854 C C . PHE A 1 344 ? 16.030 -2.994 -7.130 1.00 88.00 344 PHE A C 1
ATOM 2856 O O . PHE A 1 344 ? 15.184 -3.453 -6.357 1.00 88.00 344 PHE A O 1
ATOM 2863 N N . LYS A 1 345 ? 15.728 -2.650 -8.392 1.00 87.62 345 LYS A N 1
ATOM 2864 C CA . LYS A 1 345 ? 14.392 -2.835 -8.989 1.00 87.62 345 LYS A CA 1
ATOM 2865 C C . LYS A 1 345 ? 13.952 -4.299 -8.929 1.00 87.62 345 LYS A C 1
ATOM 2867 O O . LYS A 1 345 ? 12.852 -4.582 -8.448 1.00 87.62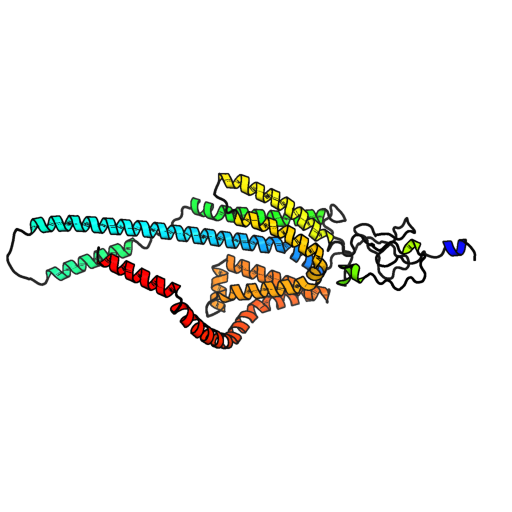 345 LYS A O 1
ATOM 2872 N N . ILE A 1 346 ? 14.814 -5.222 -9.361 1.00 87.88 346 ILE A N 1
ATOM 2873 C CA . ILE A 1 346 ? 14.527 -6.663 -9.361 1.00 87.88 346 ILE A CA 1
ATOM 2874 C C . ILE A 1 346 ? 14.327 -7.180 -7.933 1.00 87.88 346 ILE A C 1
ATOM 2876 O O . ILE A 1 346 ? 13.364 -7.908 -7.681 1.00 87.88 346 ILE A O 1
ATOM 2880 N N . ILE A 1 347 ? 15.164 -6.767 -6.976 1.00 89.31 347 ILE A N 1
ATOM 2881 C CA . ILE A 1 347 ? 15.004 -7.139 -5.562 1.00 89.31 347 ILE A CA 1
ATOM 2882 C C . ILE A 1 347 ? 13.646 -6.667 -5.026 1.00 89.31 347 ILE A C 1
ATOM 2884 O O . ILE A 1 347 ? 12.911 -7.475 -4.459 1.00 89.31 347 ILE A O 1
ATOM 2888 N N . ILE A 1 348 ? 13.265 -5.403 -5.247 1.00 89.88 348 ILE A N 1
ATOM 2889 C CA . ILE A 1 348 ? 11.961 -4.882 -4.802 1.00 89.88 348 ILE A CA 1
ATOM 2890 C C . ILE A 1 348 ? 10.810 -5.683 -5.413 1.00 89.88 348 ILE A C 1
ATOM 2892 O O . ILE A 1 348 ? 9.890 -6.075 -4.695 1.00 89.88 348 ILE A O 1
ATOM 2896 N N . CYS A 1 349 ? 10.850 -5.954 -6.718 1.00 90.38 349 CYS A N 1
ATOM 2897 C CA . CYS A 1 349 ? 9.802 -6.728 -7.387 1.00 90.38 349 CYS A CA 1
ATOM 2898 C C . CYS A 1 349 ? 9.700 -8.150 -6.828 1.00 90.38 349 CYS A C 1
ATOM 2900 O O . CYS A 1 349 ? 8.590 -8.627 -6.579 1.00 90.38 349 CYS A O 1
ATOM 2902 N N . THR A 1 350 ? 10.847 -8.781 -6.554 1.00 90.19 350 THR A N 1
ATOM 2903 C CA . THR A 1 350 ? 10.917 -10.111 -5.931 1.00 90.19 350 THR A CA 1
ATOM 2904 C C . THR A 1 350 ? 10.288 -10.091 -4.540 1.00 90.19 350 THR A C 1
ATOM 2906 O O . THR A 1 350 ? 9.502 -10.975 -4.202 1.00 90.19 350 THR A O 1
ATOM 2909 N N . LEU A 1 351 ? 10.593 -9.067 -3.736 1.00 91.94 351 LEU A N 1
ATOM 2910 C CA . LEU A 1 351 ? 10.056 -8.904 -2.383 1.00 91.94 351 LEU A CA 1
ATOM 2911 C C . LEU A 1 351 ? 8.541 -8.666 -2.383 1.00 91.94 351 LEU A C 1
ATOM 2913 O O . LEU A 1 351 ? 7.840 -9.251 -1.560 1.00 91.94 351 LEU A O 1
ATOM 2917 N N . ILE A 1 352 ? 8.019 -7.858 -3.313 1.00 93.19 352 ILE A N 1
ATOM 2918 C CA . ILE A 1 352 ? 6.570 -7.632 -3.463 1.00 93.19 352 ILE A CA 1
ATOM 2919 C C . ILE A 1 352 ? 5.861 -8.934 -3.851 1.00 93.19 352 ILE A C 1
ATOM 2921 O O . ILE A 1 352 ? 4.820 -9.267 -3.280 1.00 93.19 352 ILE A O 1
ATOM 2925 N N . TYR A 1 353 ? 6.423 -9.686 -4.799 1.00 91.69 353 TYR A N 1
ATOM 2926 C CA . TYR A 1 353 ? 5.860 -10.967 -5.217 1.00 91.69 353 TYR A CA 1
ATOM 2927 C C . TYR A 1 353 ? 5.917 -12.002 -4.081 1.00 91.69 353 TYR A C 1
ATOM 2929 O O . TYR A 1 353 ? 4.929 -12.688 -3.822 1.00 91.69 353 TYR A O 1
ATOM 2937 N N . TYR A 1 354 ? 7.024 -12.059 -3.334 1.00 92.00 354 TYR A N 1
ATOM 2938 C CA . TYR A 1 354 ? 7.147 -12.893 -2.137 1.00 92.00 354 TYR A CA 1
ATOM 2939 C C . TYR A 1 354 ? 6.104 -12.535 -1.071 1.00 92.00 354 TYR A C 1
ATOM 2941 O O . TYR A 1 354 ? 5.415 -13.426 -0.579 1.00 92.00 354 TYR A O 1
ATOM 2949 N N . LEU A 1 355 ? 5.927 -11.246 -0.759 1.00 93.44 355 LEU A N 1
ATOM 2950 C CA . LEU A 1 355 ? 4.909 -10.771 0.185 1.00 93.44 355 LEU A CA 1
ATOM 2951 C C . LEU A 1 355 ? 3.500 -11.224 -0.234 1.00 93.44 355 LEU A C 1
ATOM 2953 O O . LEU A 1 355 ? 2.691 -11.633 0.601 1.00 93.44 355 LEU A O 1
ATOM 2957 N N . ALA A 1 356 ? 3.206 -11.183 -1.533 1.00 93.44 356 ALA A N 1
ATOM 2958 C CA . ALA A 1 356 ? 1.926 -11.612 -2.078 1.00 93.44 356 ALA A CA 1
ATOM 2959 C C . ALA A 1 356 ? 1.698 -13.127 -1.966 1.00 93.44 356 ALA A C 1
ATOM 2961 O O . ALA A 1 356 ? 0.641 -13.569 -1.525 1.00 93.44 356 ALA A O 1
ATOM 2962 N N . PHE A 1 357 ? 2.692 -13.941 -2.320 1.00 91.31 357 PHE A N 1
ATOM 2963 C CA . PHE A 1 357 ? 2.575 -15.395 -2.185 1.00 91.31 357 PHE A CA 1
ATOM 2964 C C . PHE A 1 357 ? 2.508 -15.823 -0.723 1.00 91.31 357 PHE A C 1
ATOM 2966 O O . PHE A 1 357 ? 1.652 -16.623 -0.353 1.00 91.31 357 PHE A O 1
ATOM 2973 N N . PHE A 1 358 ? 3.356 -15.249 0.127 1.00 92.38 358 PHE A N 1
ATOM 2974 C CA . PHE A 1 358 ? 3.354 -15.539 1.554 1.00 92.38 358 PHE A CA 1
ATOM 2975 C C . PHE A 1 358 ? 2.029 -15.138 2.223 1.00 92.38 358 PHE A C 1
ATOM 2977 O O . PHE A 1 358 ? 1.484 -15.905 3.016 1.00 92.38 358 PHE A O 1
ATOM 2984 N N . SER A 1 359 ? 1.445 -13.989 1.864 1.00 92.56 359 SER A N 1
ATOM 2985 C CA . SER A 1 359 ? 0.103 -13.626 2.343 1.00 92.56 359 SER A CA 1
ATOM 2986 C C . SER A 1 359 ? -0.964 -14.623 1.877 1.00 92.56 359 SER A C 1
ATOM 2988 O O . SER A 1 359 ? -1.751 -15.093 2.693 1.00 92.56 359 SER A O 1
ATOM 2990 N N . MET A 1 360 ? -0.953 -15.046 0.611 1.00 90.50 360 MET A N 1
ATOM 2991 C CA . MET A 1 360 ? -1.878 -16.079 0.128 1.00 90.50 360 MET A CA 1
ATOM 2992 C C . MET A 1 360 ? -1.763 -17.390 0.916 1.00 90.50 360 MET A C 1
ATOM 2994 O O . MET A 1 360 ? -2.783 -17.919 1.352 1.00 90.50 360 MET A O 1
ATOM 2998 N N . PHE A 1 361 ? -0.548 -17.897 1.145 1.00 89.19 361 PHE A N 1
ATOM 2999 C CA . PHE A 1 361 ? -0.350 -19.126 1.921 1.00 89.19 361 PHE A CA 1
ATOM 3000 C C . PHE A 1 361 ? -0.753 -18.958 3.387 1.00 89.19 361 PHE A C 1
ATOM 3002 O O . PHE A 1 361 ? -1.527 -19.768 3.894 1.00 89.19 361 PHE A O 1
ATOM 3009 N N . SER A 1 362 ? -0.314 -17.875 4.036 1.00 89.06 362 SER A N 1
ATOM 3010 C CA . SER A 1 362 ? -0.609 -17.611 5.453 1.00 89.06 362 SER A CA 1
ATOM 3011 C C . SER A 1 362 ? -2.098 -17.443 5.765 1.00 89.06 362 SER A C 1
ATOM 3013 O O . SER A 1 362 ? -2.510 -17.629 6.909 1.00 89.06 362 SER A O 1
ATOM 3015 N N . LYS A 1 363 ? -2.923 -17.116 4.762 1.00 86.12 363 LYS A N 1
ATOM 3016 C CA . LYS A 1 363 ? -4.382 -17.076 4.904 1.00 86.12 363 LYS A CA 1
ATOM 3017 C C . LYS A 1 363 ? -5.001 -18.468 5.075 1.00 86.12 363 LYS A C 1
ATOM 3019 O O . LYS A 1 363 ? -5.983 -18.600 5.800 1.00 86.12 363 LYS A O 1
ATOM 3024 N N . TYR A 1 364 ? -4.464 -19.487 4.401 1.00 83.75 364 TYR A N 1
ATOM 3025 C CA . TYR A 1 364 ? -5.020 -20.848 4.404 1.00 83.75 364 TYR A CA 1
ATOM 3026 C C . TYR A 1 364 ? -4.292 -21.796 5.362 1.00 83.75 364 TYR A C 1
ATOM 3028 O O . TYR A 1 364 ? -4.906 -22.724 5.886 1.00 83.75 364 TYR A O 1
ATOM 3036 N N . HIS A 1 365 ? -3.001 -21.565 5.600 1.00 78.88 365 HIS A N 1
ATOM 3037 C CA . HIS A 1 365 ? -2.150 -22.406 6.431 1.00 78.88 365 HIS A CA 1
ATOM 3038 C C . HIS A 1 365 ? -1.293 -21.542 7.362 1.00 78.88 365 HIS A C 1
ATOM 3040 O O . HIS A 1 365 ? -0.644 -20.596 6.936 1.00 78.88 365 HIS A O 1
ATOM 3046 N N . GLU A 1 366 ? -1.284 -21.865 8.656 1.00 71.25 366 GLU A N 1
ATOM 3047 C CA . GLU A 1 366 ? -0.472 -21.166 9.668 1.00 71.25 366 GLU A CA 1
ATOM 3048 C C . GLU A 1 366 ? 0.876 -21.879 9.918 1.00 71.25 366 GLU A C 1
ATOM 3050 O O . GLU A 1 366 ? 1.482 -21.770 10.986 1.00 71.25 366 GLU A O 1
ATOM 3055 N N . SER A 1 367 ? 1.350 -22.685 8.965 1.00 75.31 367 SER A N 1
ATOM 3056 C CA . SER A 1 367 ? 2.487 -23.577 9.188 1.00 75.31 367 SER A CA 1
ATOM 3057 C C . SER A 1 367 ? 3.824 -22.899 8.863 1.00 75.31 367 SER A C 1
ATOM 3059 O O . SER A 1 367 ? 3.948 -22.062 7.975 1.00 75.31 367 SER A O 1
ATOM 3061 N N . ARG A 1 368 ? 4.906 -23.295 9.546 1.00 74.00 368 ARG A N 1
ATOM 3062 C CA . ARG A 1 368 ? 6.259 -22.795 9.219 1.00 74.00 368 ARG A CA 1
ATOM 3063 C C . ARG A 1 368 ? 6.743 -23.211 7.826 1.00 74.00 368 ARG A C 1
ATOM 3065 O O . ARG A 1 368 ? 7.646 -22.570 7.293 1.00 74.00 368 ARG A O 1
ATOM 3072 N N . LEU A 1 369 ? 6.176 -24.276 7.254 1.00 71.69 369 LEU A N 1
ATOM 3073 C CA . LEU A 1 369 ? 6.538 -24.762 5.921 1.00 71.69 369 LEU A CA 1
ATOM 3074 C C . LEU A 1 369 ? 6.210 -23.716 4.836 1.00 71.69 369 LEU A C 1
ATOM 3076 O O . LEU A 1 369 ? 6.882 -23.669 3.807 1.00 71.69 369 LEU A O 1
ATOM 3080 N N . ASP A 1 370 ? 5.249 -22.831 5.116 1.00 73.00 370 ASP A N 1
ATOM 3081 C CA . ASP A 1 370 ? 4.708 -21.838 4.185 1.00 73.00 370 ASP A CA 1
ATOM 3082 C C . ASP A 1 370 ? 5.718 -20.740 3.802 1.00 73.00 370 ASP A C 1
ATOM 3084 O O . ASP A 1 370 ? 5.663 -20.187 2.705 1.00 73.00 370 ASP A O 1
ATOM 3088 N N . PHE A 1 371 ? 6.704 -20.462 4.664 1.00 79.94 371 PHE A N 1
ATOM 3089 C CA . PHE A 1 371 ? 7.786 -19.520 4.353 1.00 79.94 371 PHE A CA 1
ATOM 3090 C C . PHE A 1 371 ? 8.696 -20.047 3.240 1.00 79.94 371 PHE A C 1
ATOM 3092 O O . PHE A 1 371 ? 9.035 -19.320 2.306 1.00 79.94 371 PHE A O 1
ATOM 3099 N N . PHE A 1 372 ? 9.087 -21.322 3.325 1.00 83.62 372 PHE A N 1
ATOM 3100 C CA . PHE A 1 372 ? 9.977 -21.932 2.341 1.00 83.62 372 PHE A CA 1
ATOM 3101 C C . PHE A 1 372 ? 9.272 -22.134 1.006 1.00 83.62 372 PHE A C 1
ATOM 3103 O O . PHE A 1 372 ? 9.861 -21.852 -0.036 1.00 83.62 372 PHE A O 1
ATOM 3110 N N . THR A 1 373 ? 8.011 -22.571 1.019 1.00 83.06 373 THR A N 1
ATOM 3111 C CA . THR A 1 373 ? 7.236 -22.709 -0.217 1.00 83.06 373 THR A CA 1
ATOM 3112 C C . THR A 1 373 ? 7.056 -21.348 -0.884 1.00 83.06 373 THR A C 1
ATOM 3114 O O . THR A 1 373 ? 7.393 -21.221 -2.060 1.00 83.06 373 THR A O 1
ATOM 3117 N N . ALA A 1 374 ? 6.648 -20.306 -0.150 1.00 82.62 374 ALA A N 1
ATOM 3118 C CA . ALA A 1 374 ? 6.526 -18.953 -0.696 1.00 82.62 374 ALA A CA 1
ATOM 3119 C C . ALA A 1 374 ? 7.854 -18.419 -1.265 1.00 82.62 374 ALA A C 1
ATOM 3121 O O . ALA A 1 374 ? 7.847 -17.788 -2.321 1.00 82.62 374 ALA A O 1
ATOM 3122 N N . ALA A 1 375 ? 8.989 -18.704 -0.617 1.00 84.38 375 ALA A N 1
ATOM 3123 C CA . ALA A 1 375 ? 10.315 -18.311 -1.103 1.00 84.38 375 ALA A CA 1
ATOM 3124 C C . ALA A 1 375 ? 10.719 -19.050 -2.389 1.00 84.38 375 ALA A C 1
ATOM 3126 O O . ALA A 1 375 ? 11.313 -18.460 -3.286 1.00 84.38 375 ALA A O 1
ATOM 3127 N N . VAL A 1 376 ? 10.377 -20.333 -2.517 1.00 86.38 376 VAL A N 1
ATOM 3128 C CA . VAL A 1 376 ? 10.614 -21.089 -3.756 1.00 86.38 376 VAL A CA 1
ATOM 3129 C C . VAL A 1 376 ? 9.712 -20.569 -4.876 1.00 86.38 376 VAL A C 1
ATOM 3131 O O . VAL A 1 376 ? 10.191 -20.315 -5.982 1.00 86.38 376 VAL A O 1
ATOM 3134 N N . PHE A 1 377 ? 8.424 -20.348 -4.589 1.00 84.06 377 PHE A N 1
ATOM 3135 C CA . PHE A 1 377 ? 7.476 -19.786 -5.551 1.00 84.06 377 PHE A CA 1
ATOM 3136 C C . PHE A 1 377 ? 7.864 -18.369 -5.983 1.00 84.06 377 PHE A C 1
ATOM 3138 O O . PHE A 1 377 ? 7.654 -18.024 -7.145 1.00 84.06 377 PHE A O 1
ATOM 3145 N N . SER A 1 378 ? 8.488 -17.565 -5.115 1.00 82.75 378 SER A N 1
ATOM 3146 C CA . SER A 1 378 ? 8.866 -16.193 -5.462 1.00 82.75 378 SER A CA 1
ATOM 3147 C C . SER A 1 378 ? 10.000 -16.075 -6.476 1.00 82.75 378 SER A C 1
ATOM 3149 O O . SER A 1 378 ? 10.103 -15.057 -7.157 1.00 82.75 378 SER A O 1
ATOM 3151 N N . ILE A 1 379 ? 10.805 -17.125 -6.635 1.00 83.19 379 ILE A N 1
ATOM 3152 C CA . ILE A 1 379 ? 11.864 -17.194 -7.650 1.00 83.19 379 ILE A CA 1
ATOM 3153 C C . ILE A 1 379 ? 11.288 -17.593 -9.021 1.00 83.19 379 ILE A C 1
ATOM 3155 O O . ILE A 1 379 ? 11.895 -17.309 -10.058 1.00 83.19 379 ILE A O 1
ATOM 3159 N N . ILE A 1 380 ? 10.099 -18.214 -9.055 1.00 83.62 380 ILE A N 1
ATOM 3160 C CA . ILE A 1 380 ? 9.506 -18.746 -10.288 1.00 83.62 380 ILE A CA 1
ATOM 3161 C C . ILE A 1 380 ? 9.344 -17.674 -11.367 1.00 83.62 380 ILE A C 1
ATOM 3163 O O . ILE A 1 380 ? 9.786 -17.953 -12.475 1.00 83.62 380 ILE A O 1
ATOM 3167 N N . PRO A 1 381 ? 8.802 -16.463 -11.130 1.00 77.69 381 PRO A N 1
ATOM 3168 C CA . PRO A 1 381 ? 8.707 -15.448 -12.182 1.00 77.69 381 PRO A CA 1
ATOM 3169 C C . PRO A 1 381 ? 10.051 -15.120 -12.830 1.00 77.69 381 PRO A C 1
ATOM 3171 O O . PRO A 1 381 ? 10.128 -15.049 -14.053 1.00 77.69 381 PRO A O 1
ATOM 3174 N N . THR A 1 382 ? 11.117 -14.999 -12.037 1.00 75.19 382 THR A N 1
ATOM 3175 C CA . THR A 1 382 ? 12.463 -14.672 -12.528 1.00 75.19 382 THR A CA 1
ATOM 3176 C C . THR A 1 382 ? 12.992 -15.735 -13.493 1.00 75.19 382 THR A C 1
ATOM 3178 O O . THR A 1 382 ? 13.654 -15.408 -14.476 1.00 75.19 382 THR A O 1
ATOM 3181 N N . ILE A 1 383 ? 12.675 -17.010 -13.245 1.00 79.38 383 ILE A N 1
ATOM 3182 C CA . ILE A 1 383 ? 13.106 -18.134 -14.092 1.00 79.38 383 ILE A CA 1
ATOM 3183 C C . ILE A 1 383 ? 12.130 -18.377 -15.248 1.00 79.38 383 ILE A C 1
ATOM 3185 O O . ILE A 1 383 ? 12.549 -18.668 -16.367 1.00 79.38 383 ILE A O 1
ATOM 3189 N N . LEU A 1 384 ? 10.829 -18.287 -14.984 1.00 79.94 384 LEU A N 1
ATOM 3190 C CA . LEU A 1 384 ? 9.759 -18.721 -15.876 1.00 79.94 384 LEU A CA 1
ATOM 3191 C C . LEU A 1 384 ? 9.393 -17.640 -16.897 1.00 79.94 384 LEU A C 1
ATOM 3193 O O . LEU A 1 384 ? 9.073 -17.975 -18.033 1.00 79.94 384 LEU A O 1
ATOM 3197 N N . PHE A 1 385 ? 9.494 -16.353 -16.549 1.00 76.25 385 PHE A N 1
ATOM 3198 C CA . PHE A 1 385 ? 9.172 -15.256 -17.466 1.00 76.25 385 PHE A CA 1
ATOM 3199 C C . PHE A 1 385 ? 10.043 -15.249 -18.735 1.00 76.25 385 PHE A C 1
ATOM 3201 O O . PHE A 1 385 ? 9.482 -15.202 -19.831 1.00 76.25 385 PHE A O 1
ATOM 3208 N N . PRO A 1 386 ? 11.379 -15.397 -18.657 1.00 71.81 386 PRO A N 1
ATOM 3209 C CA . PRO A 1 386 ? 12.220 -15.492 -19.852 1.00 71.81 386 PRO A CA 1
ATOM 3210 C C . PRO A 1 386 ? 11.853 -16.692 -20.734 1.00 71.81 386 PRO A C 1
ATOM 3212 O O . PRO A 1 386 ? 11.895 -16.599 -21.962 1.00 71.81 386 PRO A O 1
ATOM 3215 N N . GLN A 1 387 ? 11.448 -17.809 -20.116 1.00 79.12 387 GLN A N 1
ATOM 3216 C CA . GLN A 1 387 ? 11.009 -19.009 -20.834 1.00 79.12 387 GLN A CA 1
ATOM 3217 C C . GLN A 1 387 ? 9.663 -18.779 -21.528 1.00 79.12 387 GLN A C 1
ATOM 3219 O O . GLN A 1 387 ? 9.529 -19.086 -22.712 1.00 79.12 387 GLN A O 1
ATOM 3224 N N . LEU A 1 388 ? 8.693 -18.176 -20.832 1.00 80.44 388 LEU A N 1
ATOM 3225 C CA . LEU A 1 388 ? 7.400 -17.799 -21.405 1.00 80.44 388 LEU A CA 1
ATOM 3226 C C . LEU A 1 388 ? 7.577 -16.803 -22.554 1.00 80.44 388 LEU A C 1
ATOM 3228 O O . LEU A 1 388 ? 7.021 -17.013 -23.626 1.00 80.44 388 LEU A O 1
ATOM 3232 N N . LYS A 1 389 ? 8.398 -15.761 -22.387 1.00 73.31 389 LYS A N 1
ATOM 3233 C CA . LYS A 1 389 ? 8.685 -14.793 -23.454 1.00 73.31 389 LYS A CA 1
ATOM 3234 C C . LYS A 1 389 ? 9.305 -15.476 -24.670 1.00 73.31 389 LYS A C 1
ATOM 3236 O O . LYS A 1 389 ? 8.879 -15.217 -25.792 1.00 73.31 389 LYS A O 1
ATOM 3241 N N . ARG A 1 390 ? 10.272 -16.380 -24.473 1.00 74.38 390 ARG A N 1
ATOM 3242 C CA . ARG A 1 390 ? 10.864 -17.160 -25.572 1.00 74.38 390 ARG A CA 1
ATOM 3243 C C . ARG A 1 390 ? 9.817 -18.011 -26.293 1.00 74.38 390 ARG A C 1
ATOM 3245 O O . ARG A 1 390 ? 9.869 -18.101 -27.516 1.00 74.38 390 ARG A O 1
ATOM 3252 N N . PHE A 1 391 ? 8.882 -18.594 -25.549 1.00 78.94 391 PHE A N 1
ATOM 3253 C CA . PHE A 1 391 ? 7.783 -19.380 -26.101 1.00 78.94 391 PHE A CA 1
ATOM 3254 C C . PHE A 1 391 ? 6.767 -18.521 -26.874 1.00 78.94 391 PHE A C 1
ATOM 3256 O O . PHE A 1 391 ? 6.316 -18.931 -27.938 1.00 78.94 391 PHE A O 1
ATOM 3263 N N . PHE A 1 392 ? 6.440 -17.319 -26.386 1.00 78.69 392 PHE A N 1
ATOM 3264 C CA . PHE A 1 392 ? 5.458 -16.426 -27.016 1.00 78.69 392 PHE A CA 1
ATOM 3265 C C . PHE A 1 392 ? 6.028 -15.524 -28.119 1.00 78.69 392 PHE A C 1
ATOM 3267 O O . PHE A 1 392 ? 5.268 -15.055 -28.964 1.00 78.69 392 PHE A O 1
ATOM 3274 N N . LYS A 1 393 ? 7.349 -15.300 -28.168 1.00 74.62 393 LYS A N 1
ATOM 3275 C CA . LYS A 1 393 ? 8.005 -14.440 -29.172 1.00 74.62 393 LYS A CA 1
ATOM 3276 C C . LYS A 1 393 ? 7.621 -14.768 -30.629 1.00 74.62 393 LYS A C 1
ATOM 3278 O O . LYS A 1 393 ? 7.380 -13.817 -31.369 1.00 74.62 393 LYS A O 1
ATOM 3283 N N . PRO A 1 394 ? 7.527 -16.043 -31.065 1.00 75.44 394 PRO A N 1
ATOM 3284 C CA . PRO A 1 394 ? 7.077 -16.372 -32.418 1.00 75.44 394 PRO A CA 1
ATOM 3285 C C . PRO A 1 394 ? 5.656 -15.869 -32.704 1.00 75.44 394 PRO A C 1
ATOM 3287 O O . PRO A 1 394 ? 5.429 -15.248 -33.733 1.00 75.44 394 PRO A O 1
ATOM 3290 N N . PHE A 1 395 ? 4.731 -16.048 -31.757 1.00 74.56 395 PHE A N 1
ATOM 3291 C CA . PHE A 1 395 ? 3.333 -15.631 -31.903 1.00 74.56 395 PHE A CA 1
ATOM 3292 C C . PHE A 1 395 ? 3.154 -14.105 -31.913 1.00 74.56 395 PHE A C 1
ATOM 3294 O O . PHE A 1 395 ? 2.215 -13.600 -32.521 1.00 74.56 395 PHE A O 1
ATOM 3301 N N . LEU A 1 396 ? 4.040 -13.361 -31.243 1.00 69.00 396 LEU A N 1
ATOM 3302 C CA . LEU A 1 396 ? 4.017 -11.894 -31.250 1.00 69.00 396 LEU A CA 1
ATOM 3303 C C . LEU A 1 396 ? 4.584 -11.313 -32.552 1.00 69.00 396 LEU A C 1
ATOM 3305 O O . LEU A 1 396 ? 4.048 -10.334 -33.065 1.00 69.00 396 LEU A O 1
ATOM 3309 N N . LYS A 1 397 ? 5.612 -11.946 -33.131 1.00 66.50 397 LYS A N 1
ATOM 3310 C CA . LYS A 1 397 ? 6.257 -11.466 -34.364 1.00 66.50 397 LYS A CA 1
ATOM 3311 C C . LYS A 1 397 ? 5.297 -11.439 -35.564 1.00 66.50 397 LYS A C 1
ATOM 3313 O O . LYS A 1 397 ? 5.358 -10.509 -36.367 1.00 66.50 397 LYS A O 1
ATOM 3318 N N . ASP A 1 398 ? 4.381 -12.401 -35.656 1.00 64.50 398 ASP A N 1
ATOM 3319 C CA . ASP A 1 398 ? 3.344 -12.422 -36.703 1.00 64.50 398 ASP A CA 1
ATOM 3320 C C . ASP A 1 398 ? 2.326 -11.276 -36.550 1.00 64.50 398 ASP A C 1
ATOM 3322 O O . ASP A 1 398 ? 1.711 -10.838 -37.524 1.00 64.50 398 ASP A O 1
ATOM 3326 N N . LYS A 1 399 ? 2.151 -10.746 -35.334 1.00 61.03 399 LYS A N 1
ATOM 3327 C CA . LYS A 1 399 ? 1.270 -9.601 -35.079 1.00 61.03 399 LYS A CA 1
ATOM 3328 C C . LYS A 1 399 ? 1.966 -8.272 -35.377 1.00 61.03 399 LYS A C 1
ATOM 3330 O O . LYS A 1 399 ? 1.361 -7.406 -36.004 1.00 61.03 399 LYS A O 1
ATOM 3335 N N . ASP A 1 400 ? 3.227 -8.132 -34.973 1.00 59.41 400 ASP A N 1
ATOM 3336 C CA . ASP A 1 400 ? 4.000 -6.902 -35.188 1.00 59.41 400 ASP A CA 1
ATOM 3337 C C . ASP A 1 400 ? 4.319 -6.675 -36.669 1.00 59.41 400 ASP A C 1
ATOM 3339 O O . ASP A 1 400 ? 4.300 -5.538 -37.124 1.00 59.41 400 ASP A O 1
ATOM 3343 N N . THR A 1 401 ? 4.550 -7.741 -37.442 1.00 59.38 401 THR A N 1
ATOM 3344 C CA . THR A 1 401 ? 4.744 -7.635 -38.900 1.00 59.38 401 THR A CA 1
ATOM 3345 C C . THR A 1 401 ? 3.500 -7.092 -39.601 1.00 59.38 401 THR A C 1
ATOM 3347 O O . THR A 1 401 ? 3.618 -6.153 -40.381 1.00 59.38 401 THR A O 1
ATOM 3350 N N . ASN A 1 402 ? 2.307 -7.587 -39.255 1.00 57.84 402 ASN A N 1
ATOM 3351 C CA . ASN A 1 402 ? 1.049 -7.051 -39.786 1.00 57.84 402 ASN A CA 1
ATOM 3352 C C . ASN A 1 402 ? 0.791 -5.596 -39.344 1.00 57.84 402 ASN A C 1
ATOM 3354 O O . ASN A 1 402 ? 0.332 -4.783 -40.141 1.00 57.84 402 ASN A O 1
ATOM 3358 N N . TYR A 1 403 ? 1.106 -5.242 -38.093 1.00 53.72 403 TYR A N 1
ATOM 3359 C CA . TYR A 1 403 ? 0.859 -3.896 -37.561 1.00 53.72 403 TYR A CA 1
ATOM 3360 C C . TYR A 1 403 ? 1.869 -2.847 -38.058 1.00 53.72 403 TYR A C 1
ATOM 3362 O O . TYR A 1 403 ? 1.482 -1.725 -38.372 1.00 53.72 403 TYR A O 1
ATOM 3370 N N . GLN A 1 404 ? 3.158 -3.189 -38.169 1.00 56.09 404 GLN A N 1
ATOM 3371 C CA . GLN A 1 404 ? 4.169 -2.284 -38.730 1.00 56.09 404 GLN A CA 1
ATOM 3372 C C . GLN A 1 404 ? 3.982 -2.061 -40.227 1.00 56.09 404 GLN A C 1
ATOM 3374 O O . GLN A 1 404 ? 4.253 -0.962 -40.701 1.00 56.09 404 GLN A O 1
ATOM 3379 N N . GLN A 1 405 ? 3.494 -3.062 -40.962 1.00 59.94 405 GLN A N 1
ATOM 3380 C CA . GLN A 1 405 ? 3.178 -2.887 -42.375 1.00 59.94 405 GLN A CA 1
ATOM 3381 C C . GLN A 1 405 ? 2.013 -1.901 -42.561 1.00 59.94 405 GLN A C 1
ATOM 3383 O O . GLN A 1 405 ? 2.076 -1.054 -43.443 1.00 59.94 405 GLN A O 1
ATOM 3388 N N . GLN A 1 406 ? 1.017 -1.934 -41.669 1.00 60.34 406 GLN A N 1
ATOM 3389 C CA . GLN A 1 406 ? -0.123 -1.015 -41.701 1.00 60.34 406 GLN A CA 1
ATOM 3390 C C . GLN A 1 406 ? 0.238 0.406 -41.216 1.00 60.34 406 GLN A C 1
ATOM 3392 O O . GLN A 1 406 ? -0.034 1.383 -41.904 1.00 60.34 406 GLN A O 1
ATOM 3397 N N . ASN A 1 407 ? 0.926 0.542 -40.077 1.00 55.78 407 ASN A N 1
ATOM 3398 C CA . ASN A 1 407 ? 1.277 1.858 -39.524 1.00 55.78 407 ASN A CA 1
ATOM 3399 C C . ASN A 1 407 ? 2.474 2.526 -40.213 1.00 55.78 407 ASN A C 1
ATOM 3401 O O . ASN A 1 407 ? 2.597 3.749 -40.169 1.00 55.78 407 ASN A O 1
ATOM 3405 N N . GLY A 1 408 ? 3.388 1.748 -40.797 1.00 58.09 408 GLY A N 1
ATOM 3406 C CA . GLY A 1 408 ? 4.510 2.288 -41.559 1.00 58.09 408 GLY A CA 1
ATOM 3407 C C . GLY A 1 408 ? 4.019 3.040 -42.792 1.00 58.09 408 GLY A C 1
ATOM 3408 O O . GLY A 1 408 ? 4.456 4.164 -43.029 1.00 58.09 408 GLY A O 1
ATOM 3409 N N . GLU A 1 409 ? 3.059 2.466 -43.525 1.00 61.56 409 GLU A N 1
ATOM 3410 C CA . GLU A 1 409 ? 2.409 3.144 -44.653 1.00 61.56 409 GLU A CA 1
ATOM 3411 C C . GLU A 1 409 ? 1.665 4.413 -44.203 1.00 61.56 409 GLU A C 1
ATOM 3413 O O . GLU A 1 409 ? 1.824 5.456 -44.837 1.00 61.56 409 GLU A O 1
ATOM 3418 N N . ASP A 1 410 ? 0.948 4.378 -43.075 1.00 68.81 410 ASP A N 1
ATOM 3419 C CA . ASP A 1 410 ? 0.228 5.551 -42.556 1.00 68.81 410 ASP A CA 1
ATOM 3420 C C . ASP A 1 410 ? 1.163 6.674 -42.063 1.00 68.81 410 ASP A C 1
ATOM 3422 O O . ASP A 1 410 ? 0.897 7.852 -42.305 1.00 68.81 410 ASP A O 1
ATOM 3426 N N . PHE A 1 411 ? 2.280 6.350 -41.399 1.00 70.06 411 PHE A N 1
ATOM 3427 C CA . PHE A 1 411 ? 3.219 7.361 -40.890 1.00 70.06 411 PHE A CA 1
ATOM 3428 C C . PHE A 1 411 ? 3.974 8.068 -42.023 1.00 70.06 411 PHE A C 1
ATOM 3430 O O . PHE A 1 411 ? 4.087 9.297 -42.017 1.00 70.06 411 PHE A O 1
ATOM 3437 N N . PHE A 1 412 ? 4.459 7.317 -43.021 1.00 66.62 412 PHE A N 1
ATOM 3438 C CA . PHE A 1 412 ? 5.153 7.903 -44.175 1.00 66.62 412 PHE A CA 1
ATOM 3439 C C . PHE A 1 412 ? 4.226 8.707 -45.097 1.00 66.62 412 PHE A C 1
ATOM 3441 O O . PHE A 1 412 ? 4.719 9.599 -45.788 1.00 66.62 412 PHE A O 1
ATOM 3448 N N . ASN A 1 413 ? 2.920 8.428 -45.074 1.00 71.94 413 ASN A N 1
ATOM 3449 C CA . ASN A 1 413 ? 1.898 9.180 -45.805 1.00 71.94 413 ASN A CA 1
ATOM 3450 C C . ASN A 1 413 ? 1.189 10.239 -44.944 1.00 71.94 413 ASN A C 1
ATOM 3452 O O . ASN A 1 413 ? 0.235 10.861 -45.408 1.00 71.94 413 ASN A O 1
ATOM 3456 N N . SER A 1 414 ? 1.623 10.449 -43.698 1.00 78.62 414 SER A N 1
ATOM 3457 C CA . SER A 1 414 ? 1.044 11.486 -42.851 1.00 78.62 414 SER A CA 1
ATOM 3458 C C . SER A 1 414 ? 1.393 12.877 -43.391 1.00 78.62 414 SER A C 1
ATOM 3460 O O . SER A 1 414 ? 2.528 13.145 -43.795 1.00 78.62 414 SER A O 1
ATOM 3462 N N . GLU A 1 415 ? 0.403 13.769 -43.379 1.00 80.06 415 GLU A N 1
ATOM 3463 C CA . GLU A 1 415 ? 0.517 15.157 -43.842 1.00 80.06 415 GLU A CA 1
ATOM 3464 C C . GLU A 1 415 ? 1.710 15.887 -43.188 1.00 80.06 415 GLU A C 1
ATOM 3466 O O . GLU A 1 415 ? 2.432 16.627 -43.849 1.00 80.06 415 GLU A O 1
ATOM 3471 N N . GLU A 1 416 ? 1.988 15.608 -41.909 1.00 77.31 416 GLU A N 1
ATOM 3472 C CA . GLU A 1 416 ? 3.103 16.205 -41.160 1.00 77.31 416 GLU A CA 1
ATOM 3473 C C . GLU A 1 416 ? 4.480 15.805 -41.719 1.00 77.31 416 GLU A C 1
ATOM 3475 O O . GLU A 1 416 ? 5.376 16.644 -41.832 1.00 77.31 416 GLU A O 1
ATOM 3480 N N . MET A 1 417 ? 4.662 14.540 -42.118 1.00 77.44 417 MET A N 1
ATOM 3481 C CA . MET A 1 417 ? 5.922 14.075 -42.713 1.00 77.44 417 MET A CA 1
ATOM 3482 C C . MET A 1 417 ? 6.118 14.587 -44.143 1.00 77.44 417 MET A C 1
ATOM 3484 O O . MET A 1 417 ? 7.259 14.811 -44.559 1.00 77.44 417 MET A O 1
ATOM 3488 N N . LEU A 1 418 ? 5.029 14.797 -44.889 1.00 79.69 418 LEU A N 1
ATOM 3489 C CA . LEU A 1 418 ? 5.059 15.461 -46.195 1.00 79.69 418 LEU A CA 1
ATOM 3490 C C . LEU A 1 418 ? 5.494 16.924 -46.057 1.00 79.69 418 LEU A C 1
ATOM 3492 O O . LEU A 1 418 ? 6.454 17.331 -46.711 1.00 79.69 418 LEU A O 1
ATOM 3496 N N . GLN A 1 419 ? 4.892 17.663 -45.124 1.00 86.75 419 GLN A N 1
ATOM 3497 C CA . GLN A 1 419 ? 5.257 19.055 -44.841 1.00 86.75 419 GLN A CA 1
ATOM 3498 C C . GLN A 1 419 ? 6.710 19.193 -44.373 1.00 86.75 419 GLN A C 1
ATOM 3500 O O . GLN A 1 419 ? 7.427 20.085 -44.827 1.00 86.75 419 GLN A O 1
ATOM 3505 N N . LEU A 1 420 ? 7.189 18.287 -43.513 1.00 85.31 420 LEU A N 1
ATOM 3506 C CA . LEU A 1 420 ? 8.583 18.304 -43.068 1.00 85.31 420 LEU A CA 1
ATOM 3507 C C . LEU A 1 420 ? 9.559 18.060 -44.231 1.00 85.31 420 LEU A C 1
ATOM 3509 O O . LEU A 1 420 ? 10.609 18.702 -44.300 1.00 85.31 420 LEU A O 1
ATOM 3513 N N . ARG A 1 421 ? 9.227 17.158 -45.165 1.00 81.06 421 ARG A N 1
ATOM 3514 C CA . ARG A 1 421 ? 10.055 16.917 -46.360 1.00 81.06 421 ARG A CA 1
ATOM 3515 C C . ARG A 1 421 ? 10.092 18.125 -47.288 1.00 81.06 421 ARG A C 1
ATOM 3517 O O . ARG A 1 421 ? 11.163 18.432 -47.808 1.00 81.06 421 ARG A O 1
ATOM 3524 N N . GLU A 1 422 ? 8.963 18.797 -47.485 1.00 89.25 422 GLU A N 1
ATOM 3525 C CA . GLU A 1 422 ? 8.898 20.021 -48.291 1.00 89.25 422 GLU A CA 1
ATOM 3526 C C . GLU A 1 422 ? 9.704 21.152 -47.643 1.00 89.25 422 GLU A C 1
ATOM 3528 O O . GLU A 1 422 ? 10.562 21.738 -48.302 1.00 89.25 422 GLU A O 1
ATOM 3533 N N . ALA A 1 423 ? 9.561 21.360 -46.332 1.00 87.62 423 ALA A N 1
ATOM 3534 C CA . ALA A 1 423 ? 10.333 22.361 -45.597 1.00 87.62 423 ALA A CA 1
ATOM 3535 C C . ALA A 1 423 ? 11.850 22.099 -45.653 1.00 87.62 423 ALA A C 1
ATOM 3537 O O . ALA A 1 423 ? 12.644 23.023 -45.839 1.00 87.62 423 ALA A O 1
ATOM 3538 N N . LEU A 1 424 ? 12.280 20.838 -45.526 1.00 86.06 424 LEU A N 1
ATOM 3539 C CA . LEU A 1 424 ? 13.694 20.468 -45.657 1.00 86.06 424 LEU A CA 1
ATOM 3540 C C . LEU A 1 424 ? 14.219 20.669 -47.082 1.00 86.06 424 LEU A C 1
ATOM 3542 O O . LEU A 1 424 ? 15.385 21.034 -47.250 1.00 86.06 424 LEU A O 1
ATOM 3546 N N . ARG A 1 425 ? 13.379 20.446 -48.097 1.00 88.44 425 ARG A N 1
ATOM 3547 C CA . ARG A 1 425 ? 13.727 20.690 -49.499 1.00 88.44 425 ARG A CA 1
ATOM 3548 C C . ARG A 1 425 ? 13.908 22.182 -49.766 1.00 88.44 425 ARG A C 1
ATOM 3550 O O . ARG A 1 425 ? 14.961 22.563 -50.268 1.00 88.44 425 ARG A O 1
ATOM 3557 N N . GLU A 1 426 ? 12.969 23.016 -49.327 1.00 91.12 426 GLU A N 1
ATOM 3558 C CA . GLU A 1 426 ? 13.077 24.477 -49.438 1.00 91.12 426 GLU A CA 1
ATOM 3559 C C . GLU A 1 426 ? 14.297 25.030 -48.694 1.00 91.12 426 GLU A C 1
ATOM 3561 O O . GLU A 1 426 ? 14.972 25.938 -49.175 1.00 91.12 426 GLU A O 1
ATOM 3566 N N . ASN A 1 427 ? 14.604 24.489 -47.511 1.00 88.75 427 ASN A N 1
ATOM 3567 C CA . ASN A 1 427 ? 15.749 24.940 -46.721 1.00 88.75 427 ASN A CA 1
ATOM 3568 C C . ASN A 1 427 ? 17.095 24.498 -47.326 1.00 88.75 427 ASN A C 1
ATOM 3570 O O . ASN A 1 427 ? 18.134 25.098 -47.049 1.00 88.75 427 ASN A O 1
ATOM 3574 N N . ARG A 1 428 ? 17.093 23.435 -48.141 1.00 88.75 428 ARG A N 1
ATOM 3575 C CA . ARG A 1 428 ? 18.260 23.009 -48.921 1.00 88.75 428 ARG A CA 1
ATOM 3576 C C . ARG A 1 428 ? 18.414 23.851 -50.190 1.00 88.75 428 ARG A C 1
ATOM 3578 O O . ARG A 1 428 ? 19.532 24.215 -50.521 1.00 88.75 428 ARG A O 1
ATOM 3585 N N . GLU A 1 429 ? 17.314 24.203 -50.853 1.00 92.06 429 GLU A N 1
ATOM 3586 C CA . GLU A 1 429 ? 17.324 25.095 -52.022 1.00 92.06 429 GLU A CA 1
ATOM 3587 C C . GLU A 1 429 ? 17.795 26.507 -51.636 1.00 92.06 429 GLU A C 1
ATOM 3589 O O . GLU A 1 429 ? 18.729 27.012 -52.249 1.00 92.06 429 GLU A O 1
ATOM 3594 N N . ARG A 1 430 ? 17.292 27.078 -50.529 1.00 87.06 430 ARG A N 1
ATOM 3595 C CA . ARG A 1 430 ? 17.767 28.373 -49.999 1.00 87.06 430 ARG A CA 1
ATOM 3596 C C . ARG A 1 430 ? 19.254 28.397 -49.648 1.00 87.06 430 ARG A C 1
ATOM 3598 O O . ARG A 1 430 ? 19.892 29.429 -49.801 1.00 87.06 430 ARG A O 1
ATOM 3605 N N . ARG A 1 431 ? 19.798 27.281 -49.156 1.00 83.75 431 ARG A N 1
ATOM 3606 C CA . ARG A 1 431 ? 21.227 27.169 -48.830 1.00 83.75 431 ARG A CA 1
ATOM 3607 C C . ARG A 1 431 ? 22.127 27.061 -50.055 1.00 83.75 431 ARG A C 1
ATOM 3609 O O . ARG A 1 431 ? 23.293 27.379 -49.933 1.00 83.75 431 ARG A O 1
ATOM 3616 N N . ASN A 1 432 ? 21.602 26.614 -51.191 1.00 87.06 432 ASN A N 1
ATOM 3617 C CA . ASN A 1 432 ? 22.367 26.541 -52.435 1.00 87.06 432 ASN A CA 1
ATOM 3618 C C . ASN A 1 432 ? 22.310 27.853 -53.240 1.00 87.06 432 ASN A C 1
ATOM 3620 O O . ASN A 1 432 ? 23.047 27.994 -54.211 1.00 87.06 432 ASN A O 1
ATOM 3624 N N . GLU A 1 433 ? 21.399 28.770 -52.896 1.00 88.00 433 GLU A N 1
ATOM 3625 C CA . GLU A 1 433 ? 21.289 30.102 -53.512 1.00 88.00 433 GLU A CA 1
ATOM 3626 C C . GLU A 1 433 ? 22.120 31.181 -52.797 1.00 88.00 433 GLU A C 1
ATOM 3628 O O . GLU A 1 433 ? 22.400 32.219 -53.399 1.00 88.00 433 GLU A O 1
ATOM 3633 N N . LEU A 1 434 ? 22.479 30.948 -51.529 1.00 80.75 434 LEU A N 1
ATOM 3634 C CA . LEU A 1 434 ? 23.418 31.758 -50.743 1.00 80.75 434 LEU A CA 1
ATOM 3635 C C . LEU A 1 434 ? 24.847 31.287 -51.004 1.00 80.75 434 LEU A C 1
ATOM 3637 O O . LEU A 1 434 ? 25.721 32.176 -51.108 1.00 80.75 434 LEU A O 1
#

Organism: Strongyloides stercoralis (NCBI:txid6248)